Protein AF-A0A817L7H0-F1 (afdb_monomer_lite)

Sequence (609 aa):
MASSKLKKSSNTISEENQERLLGRYDNNDVLKHAQLAMDSFGDKKKKLRQRMYVQPIGQISNFEKLKHSKSYNNEIVEQYLEQAILYENEVSLREKRDEYAIIEDDFGPLLEKKLKGGAPLSFENLRKACQQLDKNSDVHYQKMLHVCKREKYQLQRYYLINMTDPRCIGIIGCGDMGFALAHRLTHSGFTVLMGSRDPKNRRHLNYEITSITDCIHRSFIIFIATHAEHYTNVLISPLEHNPTLFDRKIVIDISNQQDQKTRQDDFSNAERLQIAIPSAYIVKAFNTISSFVMQNTTAGEPRSVPVASDHSLARDKVMMLAREMNFESYNSGSLRAARHLETYTRTLFPGWIVPIIIAIIVLFGWLIYTLLTKFIYVKTTSWDQLFLHMTNKVLCASAITMLSLVYMPSNLACIFQLAYGNKEKRFPTWLDKWLLSRKQLGLLTFAISLFHVLSTLVLMSPGYYKSWFHPAKIIISANRNQTEVIVPHSVMTIKGELASLMGILTLLLMSLLAITSIPAIANLLNWREWRFIQSKLGTFTLLLAIGHAFAMAIPRWITIGFVQSLRTTGFHCVVFPVITILLKFVLCLPCFARPIRQIRHSEKPKHVV

Secondary structure (DSSP, 8-state):
----PPP-------HHHHHTTTTS--HHHHHHHHHHHHHTTT-TTTHHHHHHHHTTGGGSTTHHHHHT-S---SSHHHHHHHHHHHHHHHHHHHHHHHHHHHHHHHHHHHHHHHHTTT----HHHHHHHHHTTTTS-THHHHHHHHHHHHHHHHHHHHHHHHSS-TTEEEEE--SHHHHHHHHHHHHTT-EEEEEES-SSTT--TTSEEEEHHHHHHH-SEEEE-S-GGGHIIIIIHHHHH-TTTTTT-EEEE------STT-SS---HHHHHHHH-TTSEEEE-STTS-HHHHH-TTSSS--EEEEE-S-HHHHHHHHHHHHHTT-EEEEEESGGGHHHHHHHTT-SSTTTHHHHHHHHHHHHHHHHHHHIIIIIIS--S-GGGIIIIIHHHHHHHHHHHHHHHHHHHHHHHHHHHHHHSSSSSPPPHHHHHHHHTHHHHHHHHHHHHHHHHHHHHHT-STTT-GGGEEEEEEEEE-SS-EEEEEEEEEEEPHHHHHHHHHHHHHHHHHHHHHHTTSHHHHTTS-HHHHHIIIIIIHHHHHHHHHHHHHHHHHHHHHHH-HHHHTTSHHHHHHHHHHHHHHHHHHHHSHHHHHHHHHHHTTPPPS---

Structure (mmCIF, N/CA/C/O backbone):
data_AF-A0A817L7H0-F1
#
_entry.id   AF-A0A817L7H0-F1
#
loop_
_atom_site.group_PDB
_atom_site.id
_atom_site.type_symbol
_atom_site.label_atom_id
_atom_site.label_alt_id
_atom_site.label_comp_id
_atom_site.label_asym_id
_atom_site.label_entity_id
_atom_site.label_seq_id
_atom_site.pdbx_PDB_ins_code
_atom_site.Cartn_x
_atom_site.Cartn_y
_atom_site.Cartn_z
_atom_site.occupancy
_atom_site.B_iso_or_equiv
_atom_site.auth_seq_id
_atom_site.auth_comp_id
_atom_site.auth_asym_id
_atom_site.auth_atom_id
_atom_site.pdbx_PDB_model_num
ATOM 1 N N . MET A 1 1 ? -35.073 64.528 -18.226 1.00 35.00 1 MET A N 1
ATOM 2 C CA . MET A 1 1 ? -34.710 64.746 -16.809 1.00 35.00 1 MET A CA 1
ATOM 3 C C . MET A 1 1 ? -34.794 63.415 -16.074 1.00 35.00 1 MET A C 1
ATOM 5 O O . MET A 1 1 ? -35.588 62.572 -16.459 1.00 35.00 1 MET A O 1
ATOM 9 N N . ALA A 1 2 ? -33.861 63.200 -15.153 1.00 29.81 2 ALA A N 1
ATOM 10 C CA . ALA A 1 2 ? -33.370 61.921 -14.641 1.00 29.81 2 ALA A CA 1
ATOM 11 C C . ALA A 1 2 ? -34.385 61.035 -13.886 1.00 29.81 2 ALA A C 1
ATOM 13 O O . ALA A 1 2 ? -35.212 61.551 -13.148 1.00 29.81 2 ALA A O 1
ATOM 14 N N . SER A 1 3 ? -34.218 59.705 -13.957 1.00 27.66 3 SER A N 1
ATOM 15 C CA . SER A 1 3 ? -33.719 58.924 -12.806 1.00 27.66 3 SER A CA 1
ATOM 16 C C . SER A 1 3 ? -33.532 57.428 -13.133 1.00 27.66 3 SER A C 1
ATOM 18 O O . SER A 1 3 ? -34.463 56.714 -13.482 1.00 27.66 3 SER A O 1
ATOM 20 N N . SER A 1 4 ? -32.263 57.028 -13.015 1.00 29.73 4 SER A N 1
ATOM 21 C CA . SER A 1 4 ? -31.632 55.730 -12.720 1.00 29.73 4 SER A CA 1
ATOM 22 C C . SER A 1 4 ? -32.123 54.392 -13.318 1.00 29.73 4 SER A C 1
ATOM 24 O O . SER A 1 4 ? -33.008 53.704 -12.820 1.00 29.73 4 SER A O 1
ATOM 26 N N . LYS A 1 5 ? -31.337 53.922 -14.301 1.00 31.59 5 LYS A N 1
ATOM 27 C CA . LYS A 1 5 ? -31.082 52.502 -14.594 1.00 31.59 5 LYS A CA 1
ATOM 28 C C . LYS A 1 5 ? -30.204 51.906 -13.487 1.00 31.59 5 LYS A C 1
ATOM 30 O O . LYS A 1 5 ? -29.103 52.408 -13.268 1.00 31.59 5 LYS A O 1
ATOM 35 N N . LEU A 1 6 ? -30.615 50.787 -12.892 1.00 27.00 6 LEU A N 1
ATOM 36 C CA . LEU A 1 6 ? -29.715 49.895 -12.156 1.00 27.00 6 LEU A CA 1
ATOM 37 C C . LEU A 1 6 ? -29.405 48.659 -13.008 1.00 27.00 6 LEU A C 1
ATOM 39 O O . LEU A 1 6 ? -30.288 47.955 -13.495 1.00 27.00 6 LEU A O 1
ATOM 43 N N . LYS A 1 7 ? -28.103 48.479 -13.236 1.00 29.30 7 LYS A N 1
ATOM 44 C CA . LYS A 1 7 ? -27.455 47.395 -13.974 1.00 29.30 7 LYS A CA 1
ATOM 45 C C . LYS A 1 7 ? -27.765 46.037 -13.332 1.00 29.30 7 LYS A C 1
ATOM 47 O O . LYS A 1 7 ? -27.584 45.871 -12.132 1.00 29.30 7 LYS A O 1
ATOM 52 N N . LYS A 1 8 ? -28.105 45.043 -14.160 1.00 28.67 8 LYS A N 1
ATOM 53 C CA . LYS A 1 8 ? -27.901 43.620 -13.846 1.00 28.67 8 LYS A CA 1
ATOM 54 C C . LYS A 1 8 ? -26.401 43.393 -13.616 1.00 28.67 8 LYS A C 1
ATOM 56 O O . LYS A 1 8 ? -25.640 43.516 -14.574 1.00 28.67 8 LYS A O 1
ATOM 61 N N . SER A 1 9 ? -25.975 43.058 -12.397 1.00 27.83 9 SER A N 1
ATOM 62 C CA . SER A 1 9 ? -24.708 42.346 -12.200 1.00 27.83 9 SER A CA 1
ATOM 63 C C . SER A 1 9 ? -24.997 40.848 -12.230 1.00 27.83 9 SER A C 1
ATOM 65 O O . SER A 1 9 ? -25.811 40.325 -11.471 1.00 27.83 9 SER A O 1
ATOM 67 N N . SER A 1 10 ? -24.367 40.159 -13.173 1.00 29.09 10 SER A N 1
ATOM 68 C CA . SER A 1 10 ? -24.308 38.707 -13.238 1.00 29.09 10 SER A CA 1
ATOM 69 C C . SER A 1 10 ? -23.359 38.208 -12.150 1.00 29.09 10 SER A C 1
ATOM 71 O O . SER A 1 10 ? -22.146 38.218 -12.342 1.00 29.09 10 SER A O 1
ATOM 73 N N . ASN A 1 11 ? -23.898 37.761 -11.018 1.00 28.89 11 ASN A N 1
ATOM 74 C CA . ASN A 1 11 ? -23.155 36.895 -10.104 1.00 28.89 11 ASN A CA 1
ATOM 75 C C . ASN A 1 11 ? -23.361 35.445 -10.558 1.00 28.89 11 ASN A C 1
ATOM 77 O O . ASN A 1 11 ? -24.204 34.724 -10.031 1.00 28.89 11 ASN A O 1
ATOM 81 N N . THR A 1 12 ? -22.626 35.034 -11.592 1.00 33.25 12 THR A N 1
ATOM 82 C CA . THR A 1 12 ? -22.427 33.616 -11.902 1.00 33.25 12 THR A CA 1
ATOM 83 C C . THR A 1 12 ? -21.538 33.017 -10.820 1.00 33.25 12 THR A C 1
ATOM 85 O O . THR A 1 12 ? -20.366 33.367 -10.696 1.00 33.25 12 THR A O 1
ATOM 88 N N . ILE A 1 13 ? -22.144 32.151 -10.015 1.00 33.22 13 ILE A N 1
ATOM 89 C CA . ILE A 1 13 ? -21.500 31.282 -9.032 1.00 33.22 13 ILE A CA 1
ATOM 90 C C . ILE A 1 13 ? -20.471 30.403 -9.763 1.00 33.22 13 ILE A C 1
ATOM 92 O O . ILE A 1 13 ? -20.779 29.861 -10.824 1.00 33.22 13 ILE A O 1
ATOM 96 N N . SER A 1 14 ? -19.251 30.298 -9.226 1.00 34.34 14 SER A N 1
ATOM 97 C CA . SER A 1 14 ? -18.182 29.471 -9.801 1.00 34.34 14 SER A CA 1
ATOM 98 C C . SER A 1 14 ? -18.577 27.989 -9.832 1.00 34.34 14 SER A C 1
ATOM 100 O O . SER A 1 14 ? -19.289 27.512 -8.947 1.00 34.34 14 SER A O 1
ATOM 102 N N . GLU A 1 15 ? -18.089 27.251 -10.834 1.00 33.47 15 GLU A N 1
ATOM 103 C CA . GLU A 1 15 ? -18.343 25.807 -11.021 1.00 33.47 15 GLU A CA 1
ATOM 104 C C . GLU A 1 15 ? -18.007 24.970 -9.768 1.00 33.47 15 GLU A C 1
ATOM 106 O O . GLU A 1 15 ? -18.643 23.954 -9.499 1.00 33.47 15 GLU A O 1
ATOM 111 N N . GLU A 1 16 ? -17.099 25.458 -8.922 1.00 32.81 16 GLU A N 1
ATOM 112 C CA . GLU A 1 16 ? -16.707 24.846 -7.646 1.00 32.81 16 GLU A CA 1
ATOM 113 C C . GLU A 1 16 ? -17.851 24.803 -6.607 1.00 32.81 16 GLU A C 1
ATOM 115 O O . GLU A 1 16 ? -17.924 23.899 -5.773 1.00 32.81 16 GLU A O 1
ATOM 120 N N . ASN A 1 17 ? -18.808 25.734 -6.690 1.00 35.16 17 ASN A N 1
ATOM 121 C CA . ASN A 1 17 ? -20.007 25.751 -5.847 1.00 35.16 17 ASN A CA 1
ATOM 122 C C . ASN A 1 17 ? -21.183 24.966 -6.462 1.00 35.16 17 ASN A C 1
ATOM 124 O O . ASN A 1 17 ? -22.137 24.657 -5.748 1.00 35.16 17 ASN A O 1
ATOM 128 N N . GLN A 1 18 ? -21.120 24.593 -7.748 1.00 35.59 18 GLN A N 1
ATOM 129 C CA . GLN A 1 18 ? -22.105 23.698 -8.371 1.00 35.59 18 GLN A CA 1
ATOM 130 C C . GLN A 1 18 ? -21.858 22.222 -8.019 1.00 35.59 18 GLN A C 1
ATOM 132 O O . GLN A 1 18 ? -22.819 21.479 -7.818 1.00 35.59 18 GLN A O 1
ATOM 137 N N . GLU A 1 19 ? -20.604 21.789 -7.857 1.00 33.06 19 GLU A N 1
ATOM 138 C CA . GLU A 1 19 ? -20.298 20.392 -7.499 1.00 33.06 19 GLU A CA 1
ATOM 139 C C . GLU A 1 19 ? -20.643 20.031 -6.045 1.00 33.06 19 GLU A C 1
ATOM 141 O O . GLU A 1 19 ? -20.981 18.881 -5.758 1.00 33.06 19 GLU A O 1
ATOM 146 N N . ARG A 1 20 ? -20.669 21.005 -5.123 1.00 31.70 20 ARG A N 1
ATOM 147 C CA . ARG A 1 20 ? -21.089 20.781 -3.724 1.00 31.70 20 ARG A CA 1
ATOM 148 C C . ARG A 1 20 ? -22.580 20.459 -3.555 1.00 31.70 20 ARG A C 1
ATOM 150 O O . ARG A 1 20 ? -22.976 19.997 -2.487 1.00 31.70 20 ARG A O 1
ATOM 157 N N . LEU A 1 21 ? -23.400 20.667 -4.588 1.00 33.38 21 LEU A N 1
ATOM 158 C CA . LEU A 1 21 ? -24.862 20.543 -4.526 1.00 33.38 21 LEU A CA 1
ATOM 159 C C . LEU A 1 21 ? -25.428 19.270 -5.186 1.00 33.38 21 LEU A C 1
ATOM 161 O O . LEU A 1 21 ? -26.625 19.017 -5.085 1.00 33.38 21 LEU A O 1
ATOM 165 N N . LEU A 1 22 ? -24.600 18.410 -5.788 1.00 31.56 22 LEU A N 1
ATOM 166 C CA . LEU A 1 22 ? -25.058 17.246 -6.572 1.00 31.56 22 LEU A CA 1
ATOM 167 C C . LEU A 1 22 ? -25.251 15.937 -5.771 1.00 31.56 22 LEU A C 1
ATOM 169 O O . LEU A 1 22 ? -25.185 14.840 -6.322 1.00 31.56 22 LEU A O 1
ATOM 173 N N . GLY A 1 23 ? -25.521 16.035 -4.465 1.00 33.62 23 GLY A N 1
ATOM 174 C CA . GLY A 1 23 ? -25.810 14.889 -3.586 1.00 33.62 23 GLY A CA 1
ATOM 175 C C . GLY A 1 23 ? -27.255 14.797 -3.078 1.00 33.62 23 GLY A C 1
ATOM 176 O O . GLY A 1 23 ? -27.539 13.973 -2.209 1.00 33.62 23 GLY A O 1
ATOM 177 N N . ARG A 1 24 ? -28.167 15.648 -3.561 1.00 35.72 24 ARG A N 1
ATOM 178 C CA . ARG A 1 24 ? -29.585 15.667 -3.167 1.00 35.72 24 ARG A CA 1
ATOM 179 C C . ARG A 1 24 ? -30.455 15.541 -4.420 1.00 35.72 24 ARG A C 1
ATOM 181 O O . ARG A 1 24 ? -30.105 16.101 -5.449 1.00 35.72 24 ARG A O 1
ATOM 188 N N . TYR A 1 25 ? -31.515 14.737 -4.306 1.00 35.91 25 TYR A N 1
ATOM 189 C CA . TYR A 1 25 ? -32.507 14.364 -5.326 1.00 35.91 25 TYR A CA 1
ATOM 190 C C . TYR A 1 25 ? -32.597 15.312 -6.540 1.00 35.91 25 TYR A C 1
ATOM 192 O O . TYR A 1 25 ? -32.830 16.506 -6.376 1.00 35.91 25 TYR A O 1
ATOM 200 N N . ASP A 1 26 ? -32.438 14.758 -7.748 1.00 36.03 26 ASP A N 1
ATOM 201 C CA . ASP A 1 26 ? -32.487 15.489 -9.020 1.00 36.03 26 ASP A CA 1
ATOM 202 C C . ASP A 1 26 ? -33.826 16.243 -9.152 1.00 36.03 26 ASP A C 1
ATOM 204 O O . ASP A 1 26 ? -34.903 15.646 -9.089 1.00 36.03 26 ASP A O 1
ATOM 208 N N . ASN A 1 27 ? -33.774 17.567 -9.330 1.00 40.53 27 ASN A N 1
ATOM 209 C CA . ASN A 1 27 ? -34.959 18.421 -9.487 1.00 40.53 27 ASN A CA 1
ATOM 210 C C . ASN A 1 27 ? -35.858 17.968 -10.654 1.00 40.53 27 ASN A C 1
ATOM 212 O O . ASN A 1 27 ? -37.062 18.236 -10.640 1.00 40.53 27 ASN A O 1
ATOM 216 N N . ASN A 1 28 ? -35.311 17.239 -11.634 1.00 39.03 28 ASN A N 1
ATOM 217 C CA . ASN A 1 28 ? -36.098 16.648 -12.714 1.00 39.03 28 ASN A CA 1
ATOM 218 C C . ASN A 1 28 ? -37.046 15.540 -12.235 1.00 39.03 28 ASN A C 1
ATOM 220 O O . ASN A 1 28 ? -38.130 15.402 -12.800 1.00 39.03 28 ASN A O 1
ATOM 224 N N . ASP A 1 29 ? -36.702 14.793 -11.182 1.00 40.31 29 ASP A N 1
ATOM 225 C CA . ASP A 1 29 ? -37.596 13.782 -10.607 1.00 40.31 29 ASP A CA 1
ATOM 226 C C . ASP A 1 29 ? -38.763 14.445 -9.872 1.00 40.31 29 ASP A C 1
ATOM 228 O O . ASP A 1 29 ? -39.910 14.023 -10.019 1.00 40.31 29 ASP A O 1
ATOM 232 N N . VAL A 1 30 ? -38.509 15.547 -9.161 1.00 41.72 30 VAL A N 1
ATOM 233 C CA . VAL A 1 30 ? -39.557 16.336 -8.492 1.00 41.72 30 VAL A CA 1
ATOM 234 C C . VAL A 1 30 ? -40.517 16.943 -9.517 1.00 41.72 30 VAL A C 1
ATOM 236 O O . VAL A 1 30 ? -41.735 16.846 -9.351 1.00 41.72 30 VAL A O 1
ATOM 239 N N . LEU A 1 31 ? -39.993 17.494 -10.618 1.00 40.19 31 LEU A N 1
ATOM 240 C CA . LEU A 1 31 ? -40.815 18.055 -11.691 1.00 40.19 31 LEU A CA 1
ATOM 241 C C . LEU A 1 31 ? -41.620 16.970 -12.420 1.00 40.19 31 LEU A C 1
ATOM 243 O O . LEU A 1 31 ? -42.812 17.139 -12.664 1.00 40.19 31 LEU A O 1
ATOM 247 N N . LYS A 1 32 ? -41.007 15.813 -12.696 1.00 42.56 32 LYS A N 1
ATOM 248 C CA . LYS A 1 32 ? -41.672 14.653 -13.306 1.00 42.56 32 LYS A CA 1
ATOM 249 C C . LYS A 1 32 ? -42.774 14.096 -12.405 1.00 42.56 32 LYS A C 1
ATOM 251 O O . LYS A 1 32 ? -43.835 13.717 -12.898 1.00 42.56 32 LYS A O 1
ATOM 256 N N . HIS A 1 33 ? -42.564 14.090 -11.089 1.00 43.75 33 HIS A N 1
ATOM 257 C CA . HIS A 1 33 ? -43.578 13.710 -10.107 1.00 43.75 33 HIS A CA 1
ATOM 258 C C . HIS A 1 33 ? -44.708 14.741 -9.989 1.00 43.75 33 HIS A C 1
ATOM 260 O O . HIS A 1 33 ? -45.861 14.342 -9.814 1.00 43.75 33 HIS A O 1
ATOM 266 N N . ALA A 1 34 ? -44.415 16.032 -10.157 1.00 41.31 34 ALA A N 1
ATOM 267 C CA . ALA A 1 34 ? -45.422 17.089 -10.224 1.00 41.31 34 ALA A CA 1
ATOM 268 C C . ALA A 1 34 ? -46.260 17.014 -11.517 1.00 41.31 34 ALA A C 1
ATOM 270 O O . ALA A 1 34 ? -47.485 17.117 -11.454 1.00 41.31 34 ALA A O 1
ATOM 271 N N . GLN A 1 35 ? -45.636 16.736 -12.668 1.00 43.75 35 GLN A N 1
ATOM 272 C CA . GLN A 1 35 ? -46.337 16.524 -13.942 1.00 43.75 35 GLN A CA 1
ATOM 273 C C . GLN A 1 35 ? -47.240 15.279 -13.884 1.00 43.75 35 GLN A C 1
ATOM 275 O O . GLN A 1 35 ? -48.418 15.350 -14.218 1.00 43.75 35 GLN A O 1
ATOM 280 N N . LEU A 1 36 ? -46.730 14.160 -13.347 1.00 44.47 36 LEU A N 1
ATOM 281 C CA . LEU A 1 36 ? -47.507 12.931 -13.122 1.00 44.47 36 LEU A CA 1
ATOM 282 C C . LEU A 1 36 ? -48.700 13.146 -12.172 1.00 44.47 36 LEU A C 1
ATOM 284 O O . LEU A 1 36 ? -49.723 12.466 -12.302 1.00 44.47 36 LEU A O 1
ATOM 288 N N . ALA A 1 37 ? -48.574 14.074 -11.217 1.00 41.06 37 ALA A N 1
ATOM 289 C CA . ALA A 1 37 ? -49.658 14.475 -10.324 1.00 41.06 37 ALA A CA 1
ATOM 290 C C . ALA A 1 37 ? -50.720 15.331 -11.039 1.00 41.06 37 ALA A C 1
ATOM 292 O O . ALA A 1 37 ? -51.906 15.179 -10.742 1.00 41.06 37 ALA A O 1
ATOM 293 N N . MET A 1 38 ? -50.321 16.176 -11.999 1.00 40.97 38 MET A N 1
ATOM 294 C CA . MET A 1 38 ? -51.250 16.938 -12.845 1.00 40.97 38 MET A CA 1
ATOM 295 C C . MET A 1 38 ? -51.993 16.051 -13.852 1.00 40.97 38 MET A C 1
ATOM 297 O O . MET A 1 38 ? -53.210 16.167 -13.958 1.00 40.97 38 MET A O 1
ATOM 301 N N . ASP A 1 39 ? -51.317 15.118 -14.527 1.00 45.41 39 ASP A N 1
ATOM 302 C CA . ASP A 1 39 ? -51.941 14.265 -15.558 1.00 45.41 39 ASP A CA 1
ATOM 303 C C . ASP A 1 39 ? -52.948 13.252 -14.981 1.00 45.41 39 ASP A C 1
ATOM 305 O O . ASP A 1 39 ? -53.806 12.722 -15.684 1.00 45.41 39 ASP A O 1
ATOM 309 N N . SER A 1 40 ? -52.874 12.987 -13.675 1.00 42.69 40 SER A N 1
ATOM 310 C CA . SER A 1 40 ? -53.725 12.011 -12.979 1.00 42.69 40 SER A CA 1
ATOM 311 C C . SER A 1 40 ? -54.937 12.641 -12.275 1.00 42.69 40 SER A C 1
ATOM 313 O O . SER A 1 40 ? -55.571 11.991 -11.432 1.00 42.69 40 SER A O 1
ATOM 315 N N . PHE A 1 41 ? -55.268 13.903 -12.574 1.00 36.22 41 PHE A N 1
ATOM 316 C CA . PHE A 1 41 ? -56.339 14.651 -11.910 1.00 36.22 41 PHE A CA 1
ATOM 317 C C . PHE A 1 41 ? -57.732 14.121 -12.296 1.00 36.22 41 PHE A C 1
ATOM 319 O O . PHE A 1 41 ? -58.409 14.626 -13.182 1.00 36.22 41 PHE A O 1
ATOM 326 N N . GLY A 1 42 ? -58.174 13.072 -11.601 1.00 40.47 42 GLY A N 1
ATOM 327 C CA . GLY A 1 42 ? -59.509 12.491 -11.777 1.00 40.47 42 GLY A CA 1
ATOM 328 C C . GLY A 1 42 ? -59.672 11.103 -11.161 1.00 40.47 42 GLY A C 1
ATOM 329 O O . GLY A 1 42 ? -60.769 10.747 -10.734 1.00 40.47 42 GLY A O 1
ATOM 330 N N . ASP A 1 43 ? -58.583 10.345 -11.016 1.00 44.34 43 ASP A N 1
ATOM 331 C CA . ASP A 1 43 ? -58.644 8.985 -10.477 1.00 44.34 43 ASP A CA 1
ATOM 332 C C . ASP A 1 43 ? -58.601 8.974 -8.934 1.00 44.34 43 ASP A C 1
ATOM 334 O O . ASP A 1 43 ? -57.577 9.234 -8.287 1.00 44.34 43 ASP A O 1
ATOM 338 N N . LYS A 1 44 ? -59.747 8.666 -8.313 1.00 39.03 44 LYS A N 1
ATOM 339 C CA . LYS A 1 44 ? -59.936 8.668 -6.851 1.00 39.03 44 LYS A CA 1
ATOM 340 C C . LYS A 1 44 ? -59.028 7.675 -6.111 1.00 39.03 44 LYS A C 1
ATOM 342 O O . LYS A 1 44 ? -58.722 7.932 -4.947 1.00 39.03 44 LYS A O 1
ATOM 347 N N . LYS A 1 45 ? -58.550 6.589 -6.737 1.00 37.66 45 LYS A N 1
ATOM 348 C CA . LYS A 1 45 ? -57.693 5.598 -6.049 1.00 37.66 45 LYS A CA 1
ATOM 349 C C . LYS A 1 45 ? -56.240 6.061 -5.890 1.00 37.66 45 LYS A C 1
ATOM 351 O O . LYS A 1 45 ? -55.600 5.700 -4.903 1.00 37.66 45 LYS A O 1
ATOM 356 N N . LYS A 1 46 ? -55.724 6.912 -6.785 1.00 41.50 46 LYS A N 1
ATOM 357 C CA . LYS A 1 46 ? -54.360 7.470 -6.667 1.00 41.50 46 LYS A CA 1
ATOM 358 C C . LYS A 1 46 ? -54.274 8.705 -5.757 1.00 41.50 46 LYS A C 1
ATOM 360 O O . LYS A 1 46 ? -53.223 8.927 -5.158 1.00 41.50 46 LYS A O 1
ATOM 365 N N . LYS A 1 47 ? -55.389 9.418 -5.525 1.00 37.28 47 LYS A N 1
ATOM 366 C CA . LYS A 1 47 ? -55.502 10.520 -4.538 1.00 37.28 47 LYS A CA 1
ATOM 367 C C . LYS A 1 47 ? -55.129 10.116 -3.104 1.00 37.28 47 LYS A C 1
ATOM 369 O O . LYS A 1 47 ? -54.628 10.948 -2.350 1.00 37.28 47 LYS A O 1
ATOM 374 N N . LEU A 1 48 ? -55.347 8.855 -2.720 1.00 32.59 48 LEU A N 1
ATOM 375 C CA . LEU A 1 48 ? -55.052 8.385 -1.361 1.00 32.59 48 LEU A CA 1
ATOM 376 C C . LEU A 1 48 ? -53.544 8.233 -1.099 1.00 32.59 48 LEU A C 1
ATOM 378 O O . LEU A 1 48 ? -53.089 8.524 0.002 1.00 32.59 48 LEU A O 1
ATOM 382 N N . ARG A 1 49 ? -52.757 7.832 -2.110 1.00 32.75 49 ARG A N 1
ATOM 383 C CA . ARG A 1 49 ? -51.297 7.679 -1.964 1.00 32.75 49 ARG A CA 1
ATOM 384 C C . ARG A 1 49 ? -50.563 9.017 -1.865 1.00 32.75 49 ARG A C 1
ATOM 386 O O . ARG A 1 49 ? -49.536 9.077 -1.204 1.00 32.75 49 ARG A O 1
ATOM 393 N N . GLN A 1 50 ? -51.089 10.081 -2.474 1.00 37.56 50 GLN A N 1
ATOM 394 C CA . GLN A 1 50 ? -50.473 11.414 -2.418 1.00 37.56 50 GLN A CA 1
ATOM 395 C C . GLN A 1 50 ? -50.909 12.254 -1.205 1.00 37.56 50 GLN A C 1
ATOM 397 O O . GLN A 1 50 ? -50.157 13.130 -0.786 1.00 37.56 50 GLN A O 1
ATOM 402 N N . ARG A 1 51 ? -52.059 11.965 -0.570 1.00 32.81 51 ARG A N 1
ATOM 403 C CA . ARG A 1 51 ? -52.465 12.643 0.681 1.00 32.81 51 ARG A CA 1
ATOM 404 C C . ARG A 1 51 ? -51.476 12.443 1.833 1.00 32.81 51 ARG A C 1
ATOM 406 O O . ARG A 1 51 ? -51.363 13.336 2.660 1.00 32.81 51 ARG A O 1
ATOM 413 N N . MET A 1 52 ? -50.715 11.348 1.840 1.00 29.70 52 MET A N 1
ATOM 414 C CA . MET A 1 52 ? -49.674 11.111 2.848 1.00 29.70 52 MET A CA 1
ATOM 415 C C . MET A 1 52 ? -48.452 12.039 2.730 1.00 29.70 52 MET A C 1
ATOM 417 O O . MET A 1 52 ? -47.688 12.115 3.681 1.00 29.70 52 MET A O 1
ATOM 421 N N . TYR A 1 53 ? -48.269 12.762 1.617 1.00 33.75 53 TYR A N 1
ATOM 422 C CA . TYR A 1 53 ? -47.078 13.600 1.405 1.00 33.75 53 TYR A CA 1
ATOM 423 C C . TYR A 1 53 ? -47.333 15.113 1.451 1.00 33.75 53 TYR A C 1
ATOM 425 O O . TYR A 1 53 ? -46.388 15.877 1.601 1.00 33.75 53 TYR A O 1
ATOM 433 N N . VAL A 1 54 ? -48.585 15.570 1.329 1.00 33.72 54 VAL A N 1
ATOM 434 C CA . VAL A 1 54 ? -48.907 17.011 1.192 1.00 33.72 54 VAL A CA 1
ATOM 435 C C . VAL A 1 54 ? -49.630 17.582 2.420 1.00 33.72 54 VAL A C 1
ATOM 437 O O . VAL A 1 54 ? -49.770 18.794 2.556 1.00 33.72 54 VAL A O 1
ATOM 440 N N . GLN A 1 55 ? -50.065 16.736 3.357 1.00 33.28 55 GLN A N 1
ATOM 441 C CA . GLN A 1 55 ? -50.798 17.190 4.540 1.00 33.28 55 GLN A CA 1
ATOM 442 C C . GLN A 1 55 ? -50.007 18.101 5.512 1.00 33.28 55 GLN A C 1
ATOM 444 O O . GLN A 1 55 ? -50.650 18.973 6.094 1.00 33.28 55 GLN A O 1
ATOM 449 N N . PRO A 1 56 ? -48.665 18.017 5.656 1.00 36.00 56 PRO A N 1
ATOM 450 C CA . PRO A 1 56 ? -47.949 18.882 6.604 1.00 36.00 56 PRO A CA 1
ATOM 451 C C . PRO A 1 56 ? -47.799 20.341 6.143 1.00 36.00 56 PRO A C 1
ATOM 453 O O . PRO A 1 56 ? -47.585 21.233 6.953 1.00 36.00 56 PRO A O 1
ATOM 456 N N . ILE A 1 57 ? -47.918 20.617 4.840 1.00 35.91 57 ILE A N 1
ATOM 457 C CA . ILE A 1 57 ? -47.566 21.931 4.273 1.00 35.91 57 ILE A CA 1
ATOM 458 C C . ILE A 1 57 ? -48.731 22.938 4.395 1.00 35.91 57 ILE A C 1
ATOM 460 O O . ILE A 1 57 ? -48.524 24.148 4.462 1.00 35.91 57 ILE A O 1
ATOM 464 N N . GLY A 1 58 ? -49.974 22.452 4.462 1.00 37.03 58 GLY A N 1
ATOM 465 C CA . GLY A 1 58 ? -51.183 23.285 4.419 1.00 37.03 58 GLY A CA 1
ATOM 466 C C . GLY A 1 58 ? -51.587 23.970 5.731 1.00 37.03 58 GLY A C 1
ATOM 467 O O . GLY A 1 58 ? -52.609 24.649 5.739 1.00 37.03 58 GLY A O 1
ATOM 468 N N . GLN A 1 59 ? -50.843 23.796 6.828 1.00 40.03 59 GLN A N 1
ATOM 469 C CA . GLN A 1 59 ? -51.206 24.332 8.153 1.00 40.03 59 GLN A CA 1
ATOM 470 C C . GLN A 1 59 ? -50.244 25.407 8.686 1.00 40.03 59 GLN A C 1
ATOM 472 O O . GLN A 1 59 ? -50.224 25.686 9.881 1.00 40.03 59 GLN A O 1
ATOM 477 N N . ILE A 1 60 ? -49.470 26.056 7.811 1.00 38.41 60 ILE A N 1
ATOM 478 C CA . ILE A 1 60 ? -48.575 27.158 8.193 1.00 38.41 60 ILE A CA 1
ATOM 479 C C . ILE A 1 60 ? -49.196 28.494 7.761 1.00 38.41 60 ILE A C 1
ATOM 481 O O . ILE A 1 60 ? -49.596 28.671 6.609 1.00 38.41 60 ILE A O 1
ATOM 485 N N . SER A 1 61 ? -49.257 29.453 8.689 1.00 39.84 61 SER A N 1
ATOM 486 C CA . SER A 1 61 ? -50.048 30.700 8.650 1.00 39.84 61 SER A CA 1
ATOM 487 C C . SER A 1 61 ? -49.776 31.677 7.490 1.00 39.84 61 SER A C 1
ATOM 489 O O . SER A 1 61 ? -50.474 32.678 7.360 1.00 39.84 61 SER A O 1
ATOM 491 N N . ASN A 1 62 ? -48.812 31.400 6.610 1.00 41.06 62 ASN A N 1
ATOM 492 C CA . ASN A 1 62 ? -48.459 32.245 5.461 1.00 41.06 62 ASN A CA 1
ATOM 493 C C . ASN A 1 62 ? -48.395 31.479 4.121 1.00 41.06 62 ASN A C 1
ATOM 495 O O . ASN A 1 62 ? -47.930 32.038 3.126 1.00 41.06 62 ASN A O 1
ATOM 499 N N . PHE A 1 63 ? -48.886 30.234 4.053 1.00 41.19 63 PHE A N 1
ATOM 500 C CA . PHE A 1 63 ? -48.916 29.420 2.823 1.00 41.19 63 PHE A CA 1
ATOM 501 C C . PHE A 1 63 ? -49.626 30.123 1.643 1.00 41.19 63 PHE A C 1
ATOM 503 O O . PHE A 1 63 ? -49.193 30.033 0.493 1.00 41.19 63 PHE A O 1
ATOM 510 N N . GLU A 1 64 ? -50.658 30.919 1.937 1.00 45.66 64 GLU A N 1
ATOM 511 C CA . GLU A 1 64 ? -51.379 31.758 0.966 1.00 45.66 64 GLU A CA 1
ATOM 512 C C . GLU A 1 64 ? -50.467 32.771 0.243 1.00 45.66 64 GLU A C 1
ATOM 514 O O . GLU A 1 64 ? -50.620 32.994 -0.957 1.00 45.66 64 GLU A O 1
ATOM 519 N N . LYS A 1 65 ? -49.448 33.333 0.913 1.00 42.06 65 LYS A N 1
ATOM 520 C CA . LYS A 1 65 ? -48.513 34.290 0.286 1.00 42.06 65 LYS A CA 1
ATOM 521 C C . LYS A 1 65 ? -47.558 33.619 -0.708 1.00 42.06 65 LYS A C 1
ATOM 523 O O . LYS A 1 65 ? -47.161 34.238 -1.692 1.00 42.06 65 LYS A O 1
ATOM 528 N N . LEU A 1 66 ? -47.224 32.348 -0.483 1.00 40.97 66 LEU A N 1
ATOM 529 C CA . LEU A 1 66 ? -46.323 31.558 -1.330 1.00 40.97 66 LEU A CA 1
ATOM 530 C C . LEU A 1 66 ? -47.009 31.120 -2.635 1.00 40.97 66 LEU A C 1
ATOM 532 O O . LEU A 1 66 ? -46.396 31.111 -3.701 1.00 40.97 66 LEU A O 1
ATOM 536 N N . LYS A 1 67 ? -48.321 30.866 -2.566 1.00 43.03 67 LYS A N 1
ATOM 537 C CA . LYS A 1 67 ? -49.184 30.521 -3.706 1.00 43.03 67 LYS A CA 1
ATOM 538 C C . LYS A 1 67 ? -49.256 31.622 -4.777 1.00 43.03 67 LYS A C 1
ATOM 540 O O . LYS A 1 67 ? -49.516 31.321 -5.940 1.00 43.03 67 LYS A O 1
ATOM 545 N N . HIS A 1 68 ? -49.008 32.880 -4.401 1.00 42.38 68 HIS A N 1
ATOM 546 C CA . HIS A 1 68 ? -49.112 34.048 -5.285 1.00 42.38 68 HIS A CA 1
ATOM 547 C C . HIS A 1 68 ? -47.765 34.680 -5.683 1.00 42.38 68 HIS A C 1
ATOM 549 O O . HIS A 1 68 ? -47.744 35.595 -6.509 1.00 42.38 68 HIS A O 1
ATOM 555 N N . SER 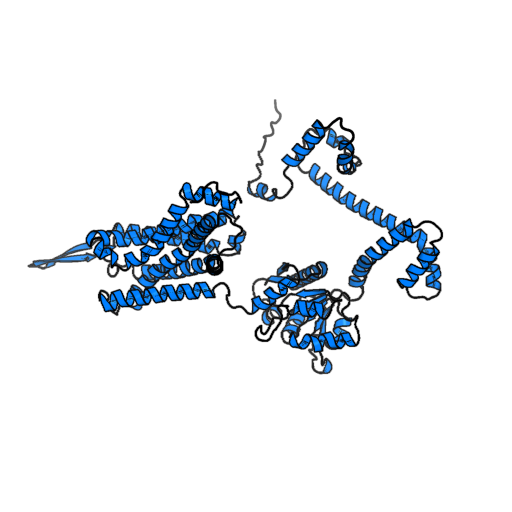A 1 69 ? -46.636 34.191 -5.159 1.00 39.81 69 SER A N 1
ATOM 556 C CA . SER A 1 69 ? -45.310 34.689 -5.538 1.00 39.81 69 SER A CA 1
ATOM 557 C C . SER A 1 69 ? -44.895 34.158 -6.914 1.00 39.81 69 SER A C 1
ATOM 559 O O . SER A 1 69 ? -44.785 32.952 -7.123 1.00 39.81 69 SER A O 1
ATOM 561 N N . LYS A 1 70 ? -44.619 35.059 -7.865 1.00 40.31 70 LYS A N 1
ATOM 562 C CA . LYS A 1 70 ? -44.085 34.711 -9.198 1.00 40.31 70 LYS A CA 1
ATOM 563 C C . LYS A 1 70 ? -42.552 34.590 -9.240 1.00 40.31 70 LYS A C 1
ATOM 565 O O . LYS A 1 70 ? -41.995 34.425 -10.320 1.00 40.31 70 LYS A O 1
ATOM 570 N N . SER A 1 71 ? -41.864 34.665 -8.098 1.00 39.62 71 SER A N 1
ATOM 571 C CA . SER A 1 71 ? -40.400 34.584 -8.015 1.00 39.62 71 SER A CA 1
ATOM 572 C C . SER A 1 71 ? -39.983 33.553 -6.969 1.00 39.62 71 SER A C 1
ATOM 574 O O . SER A 1 71 ? -39.902 33.857 -5.781 1.00 39.62 71 SER A O 1
ATOM 576 N N . TYR A 1 72 ? -39.714 32.328 -7.421 1.00 40.72 72 TYR A N 1
ATOM 577 C CA . TYR A 1 72 ? -39.125 31.251 -6.621 1.00 40.72 72 TYR A CA 1
ATOM 578 C C . TYR A 1 72 ? -37.601 31.291 -6.754 1.00 40.72 72 TYR A C 1
ATOM 580 O O . TYR A 1 72 ? -37.020 30.464 -7.451 1.00 40.72 72 TYR A O 1
ATOM 588 N N . ASN A 1 73 ? -36.945 32.282 -6.149 1.00 41.41 73 ASN A N 1
ATOM 589 C CA . ASN A 1 73 ? -35.485 32.293 -6.105 1.00 41.41 73 ASN A CA 1
ATOM 590 C C . ASN A 1 73 ? -34.950 32.842 -4.778 1.00 41.41 73 ASN A C 1
ATOM 592 O O . ASN A 1 73 ? -35.261 33.971 -4.410 1.00 41.41 73 ASN A O 1
ATOM 596 N N . ASN A 1 74 ? -34.104 32.010 -4.163 1.00 48.00 74 ASN A N 1
ATOM 597 C CA . ASN A 1 74 ? -33.138 32.225 -3.083 1.00 48.00 74 ASN A CA 1
ATOM 598 C C . ASN A 1 74 ? -33.610 32.663 -1.679 1.00 48.00 74 ASN A C 1
ATOM 600 O O . ASN A 1 74 ? -34.437 33.550 -1.494 1.00 48.00 74 ASN A O 1
ATOM 604 N N . GLU A 1 75 ? -33.003 31.996 -0.689 1.00 37.31 75 GLU A N 1
ATOM 605 C CA . GLU A 1 75 ? -33.020 32.204 0.771 1.00 37.31 75 GLU A CA 1
ATOM 606 C C . GLU A 1 75 ? -34.354 32.057 1.512 1.00 37.31 75 GLU A C 1
ATOM 608 O O . GLU A 1 75 ? -34.417 31.316 2.490 1.00 37.31 75 GLU A O 1
ATOM 613 N N . ILE A 1 76 ? -35.442 32.687 1.066 1.00 37.62 76 ILE A N 1
ATOM 614 C CA . ILE A 1 76 ? -36.683 32.733 1.867 1.00 37.62 76 ILE A CA 1
ATOM 615 C C . ILE A 1 76 ? -37.374 31.362 1.925 1.00 37.62 76 ILE A C 1
ATOM 617 O O . ILE A 1 76 ? -37.935 30.992 2.953 1.00 37.62 76 ILE A O 1
ATOM 621 N N . VAL A 1 77 ? -37.313 30.586 0.838 1.00 38.34 77 VAL A N 1
ATOM 622 C CA . VAL A 1 77 ? -37.892 29.230 0.774 1.00 38.34 77 VAL A CA 1
ATOM 623 C C . VAL A 1 77 ? -37.059 28.225 1.581 1.00 38.34 77 VAL A C 1
ATOM 625 O O . VAL A 1 77 ? -37.628 27.330 2.201 1.00 38.34 77 VAL A O 1
ATOM 628 N N . GLU A 1 78 ? -35.734 28.393 1.629 1.00 39.22 78 GLU A N 1
ATOM 629 C CA . GLU A 1 78 ? -34.836 27.553 2.438 1.00 39.22 78 GLU A CA 1
ATOM 630 C C . GLU A 1 78 ? -34.999 27.826 3.936 1.00 39.22 78 GLU A C 1
ATOM 632 O O . GLU A 1 78 ? -35.174 26.879 4.701 1.00 39.22 78 GLU A O 1
ATOM 637 N N . GLN A 1 79 ? -35.072 29.098 4.348 1.00 37.41 79 GLN A N 1
ATOM 638 C CA . GLN A 1 79 ? -35.387 29.455 5.738 1.00 37.41 79 GLN A CA 1
ATOM 639 C C . GLN A 1 79 ? -36.777 28.957 6.163 1.00 37.41 79 GLN A C 1
ATOM 641 O O . GLN A 1 79 ? -36.961 28.532 7.304 1.00 37.41 79 GLN A O 1
ATOM 646 N N . TYR A 1 80 ? -37.753 28.949 5.245 1.00 39.56 80 TYR A N 1
ATOM 647 C CA . TYR A 1 80 ? -39.086 28.394 5.502 1.00 39.56 80 TYR A CA 1
ATOM 648 C C . TYR A 1 80 ? -39.071 26.876 5.716 1.00 39.56 80 TYR A C 1
ATOM 650 O O . TYR A 1 80 ? -39.787 26.371 6.580 1.00 39.56 80 TYR A O 1
ATOM 658 N N . LEU A 1 81 ? -38.265 26.145 4.940 1.00 36.66 81 LEU A N 1
ATOM 659 C CA . LEU A 1 81 ? -38.090 24.698 5.080 1.00 36.66 81 LEU A CA 1
ATOM 660 C C . LEU A 1 81 ? -37.355 24.342 6.376 1.00 36.66 81 LEU A C 1
ATOM 662 O O . LEU A 1 81 ? -37.780 23.424 7.073 1.00 36.66 81 LEU A O 1
ATOM 666 N N . GLU A 1 82 ? -36.313 25.090 6.746 1.00 39.12 82 GLU A N 1
ATOM 667 C CA . GLU A 1 82 ? -35.621 24.897 8.026 1.00 39.12 82 GLU A CA 1
ATOM 668 C C . GLU A 1 82 ? -36.536 25.170 9.227 1.00 39.12 82 GLU A C 1
ATOM 670 O O . GLU A 1 82 ? -36.560 24.371 10.165 1.00 39.12 82 GLU A O 1
ATOM 675 N N . GLN A 1 83 ? -37.350 26.233 9.190 1.00 35.69 83 GLN A N 1
ATOM 676 C CA . GLN A 1 83 ? -38.318 26.513 10.257 1.00 35.69 83 GLN A CA 1
ATOM 677 C C . GLN A 1 83 ? -39.433 25.465 10.337 1.00 35.69 83 GLN A C 1
ATOM 679 O O . GLN A 1 83 ? -39.803 25.073 11.441 1.00 35.69 83 GLN A O 1
ATOM 684 N N . ALA A 1 84 ? -39.941 24.966 9.205 1.00 35.47 84 ALA A N 1
ATOM 685 C CA . ALA A 1 84 ? -40.948 23.904 9.199 1.00 35.47 84 ALA A CA 1
ATOM 686 C C . ALA A 1 84 ? -40.405 22.590 9.796 1.00 35.47 84 ALA A C 1
ATOM 688 O O . ALA A 1 84 ? -41.093 21.946 10.584 1.00 35.47 84 ALA A O 1
ATOM 689 N N . ILE A 1 85 ? -39.148 22.237 9.499 1.00 36.56 85 ILE A N 1
ATOM 690 C CA . ILE A 1 85 ? -38.466 21.049 10.047 1.00 36.56 85 ILE A CA 1
ATOM 691 C C . ILE A 1 85 ? -38.172 21.204 11.551 1.00 36.56 85 ILE A C 1
ATOM 693 O O . ILE A 1 85 ? -38.267 20.241 12.317 1.00 36.56 85 ILE A O 1
ATOM 697 N N . LEU A 1 86 ? -37.821 22.411 12.006 1.00 34.97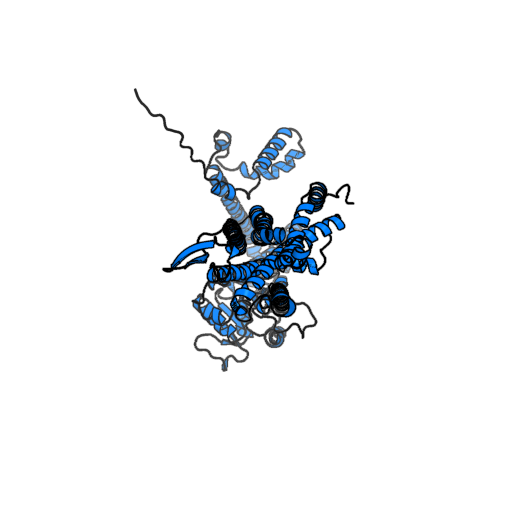 86 LEU A N 1
ATOM 698 C CA . LEU A 1 86 ? -37.620 22.700 13.430 1.00 34.97 86 LEU A CA 1
ATOM 699 C C . LEU A 1 86 ? -38.940 22.652 14.216 1.00 34.97 86 LEU A C 1
ATOM 701 O O . LEU A 1 86 ? -38.969 22.095 15.313 1.00 34.97 86 LEU A O 1
ATOM 705 N N . TYR A 1 87 ? -40.037 23.152 13.640 1.00 34.47 87 TYR A N 1
ATOM 706 C CA . TYR A 1 87 ? -41.360 23.140 14.271 1.00 34.47 87 TYR A CA 1
ATOM 707 C C . TYR A 1 87 ? -41.979 21.733 14.317 1.00 34.47 87 TYR A C 1
ATOM 709 O O . TYR A 1 87 ? -42.595 21.372 15.314 1.00 34.47 87 TYR A O 1
ATOM 717 N N . GLU A 1 88 ? -41.761 20.892 13.298 1.00 35.94 88 GLU A N 1
ATOM 718 C CA . GLU A 1 88 ? -42.185 19.480 13.302 1.00 35.94 88 GLU A CA 1
ATOM 719 C C . GLU A 1 88 ? -41.464 18.675 14.405 1.00 35.94 88 GLU A C 1
ATOM 721 O O . GLU A 1 88 ? -42.066 17.832 15.075 1.00 35.94 88 GLU A O 1
ATOM 726 N N . ASN A 1 89 ? -40.194 19.000 14.683 1.00 33.84 89 ASN A N 1
ATOM 727 C CA . ASN A 1 89 ? -39.467 18.448 15.828 1.00 33.84 89 ASN A CA 1
ATOM 728 C C . ASN A 1 89 ? -40.002 18.968 17.172 1.00 33.84 89 ASN A C 1
ATOM 730 O O . ASN A 1 89 ? -40.081 18.194 18.126 1.00 33.84 89 ASN A O 1
ATOM 734 N N . GLU A 1 90 ? -40.397 20.242 17.263 1.00 33.34 90 GLU A N 1
ATOM 735 C CA . GLU A 1 90 ? -40.961 20.831 18.484 1.00 33.34 90 GLU A CA 1
ATOM 736 C C . GLU A 1 90 ? -42.367 20.293 18.794 1.00 33.34 90 GLU A C 1
ATOM 738 O O . GLU A 1 90 ? -42.646 19.940 19.939 1.00 33.34 90 GLU A O 1
ATOM 743 N N . VAL A 1 91 ? -43.231 20.150 17.785 1.00 35.19 91 VAL A N 1
ATOM 744 C CA . VAL A 1 91 ? -44.555 19.525 17.922 1.00 35.19 91 VAL A CA 1
ATOM 745 C C . VAL A 1 91 ? -44.409 18.042 18.255 1.00 35.19 91 VAL A C 1
ATOM 747 O O . VAL A 1 91 ? -45.052 17.593 19.192 1.00 35.19 91 VAL A O 1
ATOM 750 N N . SER A 1 92 ? -43.479 17.298 17.638 1.00 36.56 92 SER A N 1
ATOM 751 C CA . SER A 1 92 ? -43.202 15.907 18.044 1.00 36.56 92 SER A CA 1
ATOM 752 C C . SER A 1 92 ? -42.678 15.800 19.482 1.00 36.56 92 SER A C 1
ATOM 754 O O . SER A 1 92 ? -42.904 14.790 20.147 1.00 36.56 92 SER A O 1
ATOM 756 N N . LEU A 1 93 ? -41.952 16.809 19.973 1.00 31.75 93 LEU A N 1
ATOM 757 C CA . LEU A 1 93 ? -41.471 16.872 21.356 1.00 31.75 93 LEU A CA 1
ATOM 758 C C . LEU A 1 93 ? -42.587 17.256 22.338 1.00 31.75 93 LEU A C 1
ATOM 760 O O . LEU A 1 93 ? -42.630 16.695 23.432 1.00 31.75 93 LEU A O 1
ATOM 764 N N . ARG A 1 94 ? -43.501 18.155 21.953 1.00 33.28 94 ARG A N 1
ATOM 765 C CA . ARG A 1 94 ? -44.668 18.568 22.752 1.00 33.28 94 ARG A CA 1
ATOM 766 C C . ARG A 1 94 ? -45.764 17.504 22.774 1.00 33.28 94 ARG A C 1
ATOM 768 O O . ARG A 1 94 ? -46.245 17.196 23.850 1.00 33.28 94 ARG A O 1
ATOM 775 N N . GLU A 1 95 ? -46.069 16.865 21.647 1.00 36.34 95 GLU A N 1
ATOM 776 C CA . GLU A 1 95 ? -46.967 15.706 21.585 1.00 36.34 95 GLU A CA 1
ATOM 777 C C . GLU A 1 95 ? -46.411 14.545 22.408 1.00 36.34 95 GLU A C 1
ATOM 779 O O . GLU A 1 95 ? -47.157 13.943 23.165 1.00 36.34 95 GLU A O 1
ATOM 784 N N . LYS A 1 96 ? -45.094 14.283 22.366 1.00 35.31 96 LYS A N 1
ATOM 785 C CA . LYS A 1 96 ? -44.466 13.305 23.271 1.00 35.31 96 LYS A CA 1
ATOM 786 C C . LYS A 1 96 ? -44.599 13.719 24.734 1.00 35.31 96 LYS A C 1
ATOM 788 O O . LYS A 1 96 ? -44.920 12.872 25.551 1.00 35.31 96 LYS A O 1
ATOM 793 N N . ARG A 1 97 ? -44.360 14.991 25.077 1.00 31.92 97 ARG A N 1
ATOM 794 C CA . ARG A 1 97 ? -44.522 15.520 26.445 1.00 31.92 97 ARG A CA 1
ATOM 795 C C . ARG A 1 97 ? -45.963 15.376 26.945 1.00 31.92 97 ARG A C 1
ATOM 797 O O . ARG A 1 97 ? -46.159 14.971 28.083 1.00 31.92 97 ARG A O 1
ATOM 804 N N . ASP A 1 98 ? -46.945 15.672 26.104 1.00 34.94 98 ASP A N 1
ATOM 805 C CA . ASP A 1 98 ? -48.363 15.605 26.460 1.00 34.94 98 ASP A CA 1
ATOM 806 C C . ASP A 1 98 ? -48.863 14.137 26.482 1.00 34.94 98 ASP A C 1
ATOM 808 O O . ASP A 1 98 ? -49.688 13.778 27.316 1.00 34.94 98 ASP A O 1
ATOM 812 N N . GLU A 1 99 ? -48.277 13.245 25.671 1.00 36.00 99 GLU A N 1
ATOM 813 C CA . GLU A 1 99 ? -48.469 11.783 25.737 1.00 36.00 99 GLU A CA 1
ATOM 814 C C . GLU A 1 99 ? -47.840 11.172 27.014 1.00 36.00 99 GLU A C 1
ATOM 816 O O . GLU A 1 99 ? -48.362 10.190 27.540 1.00 36.00 99 GLU A O 1
ATOM 821 N N . TYR A 1 100 ? -46.779 11.781 27.570 1.00 31.91 100 TYR A N 1
ATOM 822 C CA . TYR A 1 100 ? -46.229 11.444 28.896 1.00 31.91 100 TYR A CA 1
ATOM 823 C C . TYR A 1 100 ? -47.070 12.005 30.060 1.00 31.91 100 TYR A C 1
ATOM 825 O O . TYR A 1 100 ? -47.183 11.334 31.083 1.00 31.91 100 TYR A O 1
ATOM 833 N N . ALA A 1 101 ? -47.699 13.177 29.905 1.00 32.16 101 ALA A N 1
ATOM 834 C CA . ALA A 1 101 ? -48.541 13.791 30.942 1.00 32.16 101 ALA A CA 1
ATOM 835 C C . ALA A 1 101 ? -49.826 12.985 31.217 1.00 32.16 101 ALA A C 1
ATOM 837 O O . ALA A 1 101 ? -50.216 12.807 32.367 1.00 32.16 101 ALA A O 1
ATOM 838 N N . ILE A 1 102 ? -50.427 12.399 30.174 1.00 37.16 102 ILE A N 1
ATOM 839 C CA . ILE A 1 102 ? -51.626 11.548 30.301 1.00 37.16 102 ILE A CA 1
ATOM 840 C C . ILE A 1 102 ? -51.326 10.250 31.081 1.00 37.16 102 ILE A C 1
ATOM 842 O O . ILE A 1 102 ? -52.190 9.722 31.776 1.00 37.16 102 ILE A O 1
ATOM 846 N N . ILE A 1 103 ? -50.091 9.738 31.015 1.00 36.88 103 ILE A N 1
ATOM 847 C CA . ILE A 1 103 ? -49.674 8.537 31.759 1.00 36.88 103 ILE A CA 1
ATOM 848 C C . ILE A 1 103 ? -49.435 8.863 33.244 1.00 36.88 103 ILE A C 1
ATOM 850 O O . ILE A 1 103 ? -49.705 8.025 34.103 1.00 36.88 103 ILE A O 1
ATOM 854 N N . GLU A 1 104 ? -48.956 10.066 33.563 1.00 35.75 104 GLU A N 1
ATOM 855 C CA . GLU A 1 104 ? -48.686 10.506 34.938 1.00 35.75 104 GLU A CA 1
ATOM 856 C C . GLU A 1 104 ? -49.982 10.781 35.724 1.00 35.75 104 GLU A C 1
ATOM 858 O O . GLU A 1 104 ? -50.096 10.347 36.874 1.00 35.75 104 GLU A O 1
ATOM 863 N N . ASP A 1 105 ? -50.991 11.374 35.075 1.00 40.62 105 ASP A N 1
ATOM 864 C CA . ASP A 1 105 ? -52.298 11.673 35.680 1.00 40.62 105 ASP A CA 1
ATOM 865 C C . ASP A 1 105 ? -53.118 10.406 36.005 1.00 40.62 105 ASP A C 1
ATOM 867 O O . ASP A 1 105 ? -53.737 10.323 37.071 1.00 40.62 105 ASP A O 1
ATOM 871 N N . ASP A 1 106 ? -53.075 9.377 35.147 1.00 41.50 106 ASP A N 1
ATOM 872 C CA . ASP A 1 106 ? -53.863 8.146 35.331 1.00 41.50 106 ASP A CA 1
ATOM 873 C C . ASP A 1 106 ? -53.161 7.082 36.208 1.00 41.50 106 ASP A C 1
ATOM 875 O O . ASP A 1 106 ? -53.829 6.302 36.899 1.00 41.50 106 ASP A O 1
ATOM 879 N N . PHE A 1 107 ? -51.818 7.022 36.217 1.00 40.19 107 PHE A N 1
ATOM 880 C CA . PHE A 1 107 ? -51.051 6.003 36.965 1.00 40.19 107 PHE A CA 1
ATOM 881 C C . PHE A 1 107 ? -50.355 6.510 38.232 1.00 40.19 107 PHE A C 1
ATOM 883 O O . PHE A 1 107 ? -50.083 5.693 39.124 1.00 40.19 107 PHE A O 1
ATOM 890 N N . GLY A 1 108 ? -50.083 7.813 38.347 1.00 45.81 108 GLY A N 1
ATOM 891 C CA . GLY A 1 108 ? -49.402 8.422 39.495 1.00 45.81 108 GLY A CA 1
ATOM 892 C C . GLY A 1 108 ? -50.021 8.036 40.846 1.00 45.81 108 GLY A C 1
ATOM 893 O O . GLY A 1 108 ? -49.319 7.463 41.686 1.00 45.81 108 GLY A O 1
ATOM 894 N N . PRO A 1 109 ? -51.345 8.193 41.043 1.00 47.56 109 PRO A N 1
ATOM 895 C CA . PRO A 1 109 ? -52.000 7.893 42.321 1.00 47.56 109 PRO A CA 1
ATOM 896 C C . PRO A 1 109 ? -51.962 6.404 42.713 1.00 47.56 109 PRO A C 1
ATOM 898 O O . PRO A 1 109 ? -51.948 6.055 43.897 1.00 47.56 109 PRO A O 1
ATOM 901 N N . LEU A 1 110 ? -51.944 5.493 41.731 1.00 47.38 110 LEU A N 1
ATOM 902 C CA . LEU A 1 110 ? -51.976 4.043 41.960 1.00 47.38 110 LEU A CA 1
ATOM 903 C C . LEU A 1 110 ? -50.583 3.483 42.283 1.00 47.38 110 LEU A C 1
ATOM 905 O O . LEU A 1 110 ? -50.444 2.596 43.134 1.00 47.38 110 LEU A O 1
ATOM 909 N N . LEU A 1 111 ? -49.555 4.019 41.616 1.00 42.97 111 LEU A N 1
ATOM 910 C CA . LEU A 1 111 ? -48.154 3.695 41.869 1.00 42.97 111 LEU A CA 1
ATOM 911 C C . LEU A 1 111 ? -47.730 4.212 43.249 1.00 42.97 111 LEU A C 1
ATOM 913 O O . LEU A 1 111 ? -47.134 3.474 44.034 1.00 42.97 111 LEU A O 1
ATOM 917 N N . GLU A 1 112 ? -48.130 5.438 43.585 1.00 46.69 112 GLU A N 1
ATOM 918 C CA . GLU A 1 112 ? -47.859 6.078 44.872 1.00 46.69 112 GLU A CA 1
ATOM 919 C C . GLU A 1 112 ? -48.537 5.329 46.038 1.00 46.69 112 GLU A C 1
ATOM 921 O O . GLU A 1 112 ? -47.928 5.111 47.089 1.00 46.69 112 GLU A O 1
ATOM 926 N N . LYS A 1 113 ? -49.756 4.804 45.831 1.00 51.16 113 LYS A N 1
ATOM 927 C CA . LYS A 1 113 ? -50.464 3.957 46.809 1.00 51.16 113 LYS A CA 1
ATOM 928 C C . LYS A 1 113 ? -49.772 2.609 47.067 1.00 51.16 113 LYS A C 1
ATOM 930 O O . LYS A 1 113 ? -49.833 2.117 48.192 1.00 51.16 113 LYS A O 1
ATOM 935 N N . LYS A 1 114 ? -49.102 2.010 46.071 1.00 47.31 114 LYS A N 1
ATOM 936 C CA . LYS A 1 114 ? -48.311 0.771 46.251 1.00 47.31 114 LYS A CA 1
ATOM 937 C C . LYS A 1 114 ? -46.918 1.031 46.827 1.00 47.31 114 LYS A C 1
ATOM 939 O O . LYS A 1 114 ? -46.434 0.220 47.614 1.00 47.31 114 LYS A O 1
ATOM 944 N N . LEU A 1 115 ? -46.297 2.158 46.483 1.00 42.22 115 LEU A N 1
ATOM 945 C CA . LEU A 1 115 ? -44.980 2.553 46.994 1.00 42.22 115 LEU A CA 1
ATOM 946 C C . LEU A 1 115 ? -45.022 2.974 48.470 1.00 42.22 115 LEU A C 1
ATOM 948 O O . LEU A 1 115 ? -44.073 2.692 49.199 1.00 42.22 115 LEU A O 1
ATOM 952 N N . LYS A 1 116 ? -46.151 3.512 48.962 1.00 47.44 116 LYS A N 1
ATOM 953 C CA . LYS A 1 116 ? -46.379 3.746 50.404 1.00 47.44 116 LYS A CA 1
ATOM 954 C C . LYS A 1 116 ? -46.334 2.470 51.267 1.00 47.44 116 LYS A C 1
ATOM 956 O O . LYS A 1 116 ? -46.230 2.578 52.482 1.00 47.44 116 LYS A O 1
ATOM 961 N N . GLY A 1 117 ? -46.365 1.275 50.663 1.00 49.97 117 GLY A N 1
ATOM 962 C CA . GLY A 1 117 ? -46.188 -0.015 51.344 1.00 49.97 117 GLY A CA 1
ATOM 963 C C . GLY A 1 117 ? -44.739 -0.523 51.438 1.00 49.97 117 GLY A C 1
ATOM 964 O O . GLY A 1 117 ? -44.533 -1.629 51.928 1.00 49.97 117 GLY A O 1
ATOM 965 N N . GLY A 1 118 ? -43.741 0.230 50.952 1.00 43.28 118 GLY A N 1
ATOM 966 C CA . GLY A 1 118 ? -42.315 -0.099 51.113 1.00 43.28 118 GLY A CA 1
ATOM 967 C C . GLY A 1 118 ? -41.736 -1.160 50.161 1.00 43.28 118 GLY A C 1
ATOM 968 O O . GLY A 1 118 ? -40.627 -1.637 50.390 1.00 43.28 118 GLY A O 1
ATOM 969 N N . ALA A 1 119 ? -42.435 -1.545 49.088 1.00 43.41 119 ALA A N 1
ATOM 970 C CA . ALA A 1 119 ? -41.917 -2.516 48.118 1.00 43.41 119 ALA A CA 1
ATOM 971 C C . ALA A 1 119 ? -41.010 -1.854 47.049 1.00 43.41 119 ALA A C 1
ATOM 973 O O . ALA A 1 119 ? -41.384 -0.813 46.506 1.00 43.41 119 ALA A O 1
ATOM 974 N N . PRO A 1 120 ? -39.858 -2.453 46.675 1.00 43.59 120 PRO A N 1
ATOM 975 C CA . PRO A 1 120 ? -38.977 -1.907 45.640 1.00 43.59 120 PRO A CA 1
ATOM 976 C C . PRO A 1 120 ? -39.622 -1.946 44.244 1.00 43.59 120 PRO A C 1
ATOM 978 O O . PRO A 1 120 ? -40.377 -2.865 43.904 1.00 43.59 120 PRO A O 1
ATOM 981 N N . LEU A 1 121 ? -39.292 -0.952 43.413 1.00 42.62 121 LEU A N 1
ATOM 982 C CA . LEU A 1 121 ? -39.729 -0.858 42.017 1.00 42.62 121 LEU A CA 1
ATOM 983 C C . LEU A 1 121 ? -39.097 -1.993 41.195 1.00 42.62 121 LEU A C 1
ATOM 985 O O . LEU A 1 121 ? -37.931 -1.937 40.812 1.00 42.62 121 LEU A O 1
ATOM 989 N N . SER A 1 122 ? -39.876 -3.042 40.931 1.00 44.09 122 SER A N 1
ATOM 990 C CA . SER A 1 122 ? -39.489 -4.168 40.079 1.00 44.09 122 SER A CA 1
ATOM 991 C C . SER A 1 122 ? -40.463 -4.310 38.910 1.00 44.09 122 SER A C 1
ATOM 993 O O . SER A 1 122 ? -41.650 -3.990 39.025 1.00 44.09 122 SER A O 1
ATOM 995 N N . PHE A 1 123 ? -39.973 -4.821 37.777 1.00 43.28 123 PHE A N 1
ATOM 996 C CA . PHE A 1 123 ? -40.800 -5.098 36.595 1.00 43.28 123 PHE A CA 1
ATOM 997 C C . PHE A 1 123 ? -41.974 -6.038 36.924 1.00 43.28 123 PHE A C 1
ATOM 999 O O . PHE A 1 123 ? -43.069 -5.883 36.388 1.00 43.28 123 PHE A O 1
ATOM 1006 N N . GLU A 1 124 ? -41.770 -6.955 37.872 1.00 46.38 124 GLU A N 1
ATOM 1007 C CA . GLU A 1 124 ? -42.786 -7.885 38.366 1.00 46.38 124 GLU A CA 1
ATOM 1008 C C . GLU A 1 124 ? -43.911 -7.160 39.132 1.00 46.38 124 GLU A C 1
ATOM 1010 O O . GLU A 1 124 ? -45.091 -7.468 38.959 1.00 46.38 124 GLU A O 1
ATOM 1015 N N . ASN A 1 125 ? -43.566 -6.144 39.931 1.00 49.69 125 ASN A N 1
ATOM 1016 C CA . ASN A 1 125 ? -44.526 -5.334 40.688 1.00 49.69 125 ASN A CA 1
ATOM 1017 C C . ASN A 1 125 ? -45.351 -4.413 39.772 1.00 49.69 125 ASN A C 1
ATOM 1019 O O . ASN A 1 125 ? -46.562 -4.268 39.969 1.00 49.69 125 ASN A O 1
ATOM 1023 N N . LEU A 1 126 ? -44.715 -3.862 38.733 1.00 47.12 126 LEU A N 1
ATOM 1024 C CA . LEU A 1 126 ? -45.359 -3.074 37.677 1.00 47.12 126 LEU A CA 1
ATOM 1025 C C . LEU A 1 126 ? -46.322 -3.943 36.857 1.00 47.12 126 LEU A C 1
ATOM 1027 O O . LEU A 1 126 ? -47.491 -3.596 36.696 1.00 47.12 126 LEU A O 1
ATOM 1031 N N . ARG A 1 127 ? -45.884 -5.138 36.444 1.00 49.25 127 ARG A N 1
ATOM 1032 C CA . ARG A 1 127 ? -46.713 -6.115 35.723 1.00 49.25 127 ARG A CA 1
ATOM 1033 C C . ARG A 1 127 ? -47.947 -6.546 36.525 1.00 49.25 127 ARG A C 1
ATOM 1035 O O . ARG A 1 127 ? -49.041 -6.566 35.966 1.00 49.25 127 ARG A O 1
ATOM 1042 N N . LYS A 1 128 ? -47.802 -6.829 37.827 1.00 53.84 128 LYS A N 1
ATOM 1043 C CA . LYS A 1 128 ? -48.924 -7.190 38.720 1.00 53.84 128 LYS A CA 1
ATOM 1044 C C . LYS A 1 128 ? -49.915 -6.044 38.940 1.00 53.84 128 LYS A C 1
ATOM 1046 O O . LYS A 1 128 ? -51.106 -6.294 39.090 1.00 53.84 128 LYS A O 1
ATOM 1051 N N . ALA A 1 129 ? -49.455 -4.791 38.976 1.00 51.88 129 ALA A N 1
ATOM 1052 C CA . ALA A 1 129 ? -50.344 -3.627 39.040 1.00 51.88 129 ALA A CA 1
ATOM 1053 C C . ALA A 1 129 ? -51.149 -3.449 37.744 1.00 51.88 129 ALA A C 1
ATOM 1055 O O . ALA A 1 129 ? -52.340 -3.167 37.799 1.00 51.88 129 ALA A O 1
ATOM 1056 N N . CYS A 1 130 ? -50.527 -3.717 36.596 1.00 47.72 130 CYS A N 1
ATOM 1057 C CA . CYS A 1 130 ? -51.187 -3.656 35.294 1.00 47.72 130 CYS A CA 1
ATOM 1058 C C . CYS A 1 130 ? -52.209 -4.787 35.094 1.00 47.72 130 CYS A C 1
ATOM 1060 O O . CYS A 1 130 ? -53.262 -4.557 34.516 1.00 47.72 130 CYS A O 1
ATOM 1062 N N . GLN A 1 131 ? -51.949 -5.987 35.623 1.00 51.31 131 GLN A N 1
ATOM 1063 C CA . GLN A 1 131 ? -52.909 -7.103 35.598 1.00 51.31 131 GLN A CA 1
ATOM 1064 C C . GLN A 1 131 ? -54.173 -6.837 36.433 1.00 51.31 131 GLN A C 1
ATOM 1066 O O . GLN A 1 131 ? -55.219 -7.410 36.156 1.00 51.31 131 GLN A O 1
ATOM 1071 N N . GLN A 1 132 ? -54.119 -5.956 37.438 1.00 53.91 132 GLN A N 1
ATOM 1072 C CA . GLN A 1 132 ? -55.317 -5.556 38.192 1.00 53.91 132 GLN A CA 1
ATOM 1073 C C . GLN A 1 132 ? -56.247 -4.622 37.395 1.00 53.91 132 GLN A C 1
ATOM 1075 O O . GLN A 1 132 ? -57.427 -4.533 37.724 1.00 53.91 132 GLN A O 1
ATOM 1080 N N . LEU A 1 133 ? -55.741 -3.968 36.343 1.00 49.28 133 LEU A N 1
ATOM 1081 C CA . LEU A 1 133 ? -56.518 -3.131 35.417 1.00 49.28 133 LEU A CA 1
ATOM 1082 C C . LEU A 1 133 ? -57.185 -3.946 34.290 1.00 49.28 133 LEU A C 1
ATOM 1084 O O . LEU A 1 133 ? -58.026 -3.421 33.565 1.00 49.28 133 LEU A O 1
ATOM 1088 N N . ASP A 1 134 ? -56.885 -5.243 34.187 1.00 44.06 134 ASP A N 1
ATOM 1089 C CA . ASP A 1 134 ? -57.321 -6.157 33.120 1.00 44.06 134 ASP A CA 1
ATOM 1090 C C . ASP A 1 134 ? -58.788 -6.624 33.240 1.00 44.06 134 ASP A C 1
ATOM 1092 O O . ASP A 1 134 ? -59.160 -7.711 32.807 1.00 44.06 134 ASP A O 1
ATOM 1096 N N . LYS A 1 135 ? -59.658 -5.815 33.858 1.00 50.16 135 LYS A N 1
ATOM 1097 C CA . LYS A 1 135 ? -61.106 -6.066 33.805 1.00 50.16 135 LYS A CA 1
ATOM 1098 C C . LYS A 1 135 ? -61.788 -5.413 32.610 1.00 50.16 135 LYS A C 1
ATOM 1100 O O . LYS A 1 135 ? -62.902 -5.819 32.317 1.00 50.16 135 LYS A O 1
ATOM 1105 N N . ASN A 1 136 ? -61.154 -4.474 31.900 1.00 47.59 136 ASN A N 1
ATOM 1106 C CA . ASN A 1 136 ? -61.742 -3.853 30.710 1.00 47.59 136 ASN A CA 1
ATOM 1107 C C . ASN A 1 136 ? -60.682 -3.455 29.657 1.00 47.59 136 ASN A C 1
ATOM 1109 O O . ASN A 1 136 ? -60.020 -2.429 29.773 1.00 47.59 136 ASN A O 1
ATOM 1113 N N . SER A 1 137 ? -60.639 -4.214 28.557 1.00 45.16 137 SER A N 1
ATOM 1114 C CA . SER A 1 137 ? -60.104 -3.865 27.223 1.00 45.16 137 SER A CA 1
ATOM 1115 C C . SER A 1 137 ? -58.574 -3.705 27.012 1.00 45.16 137 SER A C 1
ATOM 1117 O O . SER A 1 137 ? -57.955 -2.665 27.228 1.00 45.16 137 SER A O 1
ATOM 1119 N N . ASP A 1 138 ? -58.033 -4.765 26.406 1.00 53.12 138 ASP A N 1
ATOM 1120 C CA . ASP A 1 138 ? -56.691 -5.159 25.921 1.00 53.12 138 ASP A CA 1
ATOM 1121 C C . ASP A 1 138 ? -55.778 -4.122 25.197 1.00 53.12 138 ASP A C 1
ATOM 1123 O O . ASP A 1 138 ? -54.621 -4.404 24.887 1.00 53.12 138 ASP A O 1
ATOM 1127 N N . VAL A 1 139 ? -56.219 -2.894 24.902 1.00 46.69 139 VAL A N 1
ATOM 1128 C CA . VAL A 1 139 ? -55.432 -1.972 24.040 1.00 46.69 139 VAL A CA 1
ATOM 1129 C C . VAL A 1 139 ? -54.377 -1.177 24.820 1.00 46.69 139 VAL A C 1
ATOM 1131 O O . VAL A 1 139 ? -53.275 -0.931 24.319 1.00 46.69 139 VAL A O 1
ATOM 1134 N N . HIS A 1 140 ? -54.682 -0.795 26.061 1.00 41.94 140 HIS A N 1
ATOM 1135 C CA . HIS A 1 140 ? -53.778 0.016 26.886 1.00 41.94 140 HIS A CA 1
ATOM 1136 C C . HIS A 1 140 ? -52.620 -0.817 27.453 1.00 41.94 140 HIS A C 1
ATOM 1138 O O . HIS A 1 140 ? -51.483 -0.347 27.478 1.00 41.94 140 HIS A O 1
ATOM 1144 N N . TYR A 1 141 ? -52.863 -2.089 27.790 1.00 44.56 141 TYR A N 1
ATOM 1145 C CA . TYR A 1 141 ? -51.823 -3.011 28.256 1.00 44.56 141 TYR A CA 1
ATOM 1146 C C . TYR A 1 141 ? -50.757 -3.266 27.182 1.00 44.56 141 TYR A C 1
ATOM 1148 O O . TYR A 1 141 ? -49.564 -3.186 27.467 1.00 44.56 141 TYR A O 1
ATOM 1156 N N . GLN A 1 142 ? -51.162 -3.490 25.926 1.00 49.09 142 GLN A N 1
ATOM 1157 C CA . GLN A 1 142 ? -50.234 -3.738 24.814 1.00 49.09 142 GLN A CA 1
ATOM 1158 C C . GLN A 1 142 ? -49.423 -2.495 24.427 1.00 49.09 142 GLN A C 1
ATOM 1160 O O . GLN A 1 142 ? -48.210 -2.594 24.215 1.00 49.09 142 GLN A O 1
ATOM 1165 N N . LYS A 1 143 ? -50.056 -1.311 24.387 1.00 46.69 143 LYS A N 1
ATOM 1166 C CA . LYS A 1 143 ? -49.344 -0.038 24.186 1.00 46.69 143 LYS A CA 1
ATOM 1167 C C . LYS A 1 143 ? -48.336 0.211 25.306 1.00 46.69 143 LYS A C 1
ATOM 1169 O O . LYS A 1 143 ? -47.193 0.556 25.017 1.00 46.69 143 LYS A O 1
ATOM 1174 N N . MET A 1 144 ? -48.700 -0.065 26.557 1.00 42.72 144 MET A N 1
ATOM 1175 C CA . MET A 1 144 ? -47.801 0.117 27.693 1.00 42.72 144 MET A CA 1
ATOM 1176 C C . MET A 1 144 ? -46.676 -0.922 27.730 1.00 42.72 144 MET A C 1
ATOM 1178 O O . MET A 1 144 ? -45.548 -0.577 28.043 1.00 42.72 144 MET A O 1
ATOM 1182 N N . LEU A 1 145 ? -46.901 -2.166 27.298 1.00 45.56 145 LEU A N 1
ATOM 1183 C CA . LEU A 1 145 ? -45.833 -3.165 27.147 1.00 45.56 145 LEU A CA 1
ATOM 1184 C C . LEU A 1 145 ? -44.831 -2.766 26.053 1.00 45.56 145 LEU A C 1
ATOM 1186 O O . LEU A 1 145 ? -43.639 -3.065 26.154 1.00 45.56 145 LEU A O 1
ATOM 1190 N N . HIS A 1 146 ? -45.305 -2.066 25.019 1.00 46.88 146 HIS A N 1
ATOM 1191 C CA . HIS A 1 146 ? -44.471 -1.485 23.972 1.00 46.88 146 HIS A CA 1
ATOM 1192 C C . HIS A 1 146 ? -43.683 -0.267 24.481 1.00 46.88 146 HIS A C 1
ATOM 1194 O O . HIS A 1 146 ? -42.478 -0.185 24.238 1.00 46.88 146 HIS A O 1
ATOM 1200 N N . VAL A 1 147 ? -44.321 0.616 25.258 1.00 42.59 147 VAL A N 1
ATOM 1201 C CA . VAL A 1 147 ? -43.673 1.748 25.941 1.00 42.59 147 VAL A CA 1
ATOM 1202 C C . VAL A 1 147 ? -42.655 1.249 26.963 1.00 42.59 147 VAL A C 1
ATOM 1204 O O . VAL A 1 147 ? -41.502 1.620 26.842 1.00 42.59 147 VAL A O 1
ATOM 1207 N N . CYS A 1 148 ? -42.971 0.302 27.849 1.00 40.47 148 CYS A N 1
ATOM 1208 C CA . CYS A 1 148 ? -42.021 -0.286 28.802 1.00 40.47 148 CYS A CA 1
ATOM 1209 C C . CYS A 1 148 ? -40.856 -1.022 28.115 1.00 40.47 148 CYS A C 1
ATOM 1211 O O . CYS A 1 148 ? -39.722 -0.979 28.594 1.00 40.47 148 CYS A O 1
ATOM 1213 N N . LYS A 1 149 ? -41.082 -1.680 26.965 1.00 43.59 149 LYS A N 1
ATOM 1214 C CA . LYS A 1 149 ? -39.993 -2.262 26.153 1.00 43.59 149 LYS A CA 1
ATOM 1215 C C . LYS A 1 149 ? -39.099 -1.187 25.526 1.00 43.59 149 LYS A C 1
ATOM 1217 O O . LYS A 1 149 ? -37.894 -1.406 25.410 1.00 43.59 149 LYS A O 1
ATOM 1222 N N . ARG A 1 150 ? -39.660 -0.038 25.138 1.00 41.91 150 ARG A N 1
ATOM 1223 C CA . ARG A 1 150 ? -38.937 1.103 24.546 1.00 41.91 150 ARG A CA 1
ATOM 1224 C C . ARG A 1 150 ? -38.260 1.975 25.612 1.00 41.91 150 ARG A C 1
ATOM 1226 O O . ARG A 1 150 ? -37.143 2.445 25.409 1.00 41.91 150 ARG A O 1
ATOM 1233 N N . GLU A 1 151 ? -38.869 2.099 26.782 1.00 38.59 151 GLU A N 1
ATOM 1234 C CA . GLU A 1 151 ? -38.314 2.707 27.983 1.00 38.59 151 GLU A CA 1
ATOM 1235 C C . GLU A 1 151 ? -37.235 1.842 28.608 1.00 38.59 151 GLU A C 1
ATOM 1237 O O . GLU A 1 151 ? -36.289 2.406 29.131 1.00 38.59 151 GLU A O 1
ATOM 1242 N N . LYS A 1 152 ? -37.247 0.508 28.459 1.00 38.62 152 LYS A N 1
ATOM 1243 C CA . LYS A 1 152 ? -36.084 -0.318 28.824 1.00 38.62 152 LYS A CA 1
ATOM 1244 C C . LYS A 1 152 ? -34.805 0.242 28.207 1.00 38.62 152 LYS A C 1
ATOM 1246 O O . LYS A 1 152 ? -33.813 0.270 28.920 1.00 38.62 152 LYS A O 1
ATOM 1251 N N . TYR A 1 153 ? -34.859 0.735 26.960 1.00 37.06 153 TYR A N 1
ATOM 1252 C CA . TYR A 1 153 ? -33.749 1.376 26.241 1.00 37.06 153 TYR A CA 1
ATOM 1253 C C . TYR A 1 153 ? -33.488 2.833 26.661 1.00 37.06 153 TYR A C 1
ATOM 1255 O O . TYR A 1 153 ? -32.329 3.243 26.711 1.00 37.06 153 TYR A O 1
ATOM 1263 N N . GLN A 1 154 ? -34.521 3.622 26.977 1.00 34.00 154 GLN A N 1
ATOM 1264 C CA . GLN A 1 154 ? -34.362 5.014 27.438 1.00 34.00 154 GLN A CA 1
ATOM 1265 C C . GLN A 1 154 ? -33.913 5.101 28.905 1.00 34.00 154 GLN A C 1
ATOM 1267 O O . GLN A 1 154 ? -32.978 5.831 29.202 1.00 34.00 154 GLN A O 1
ATOM 1272 N N . LEU A 1 155 ? -34.470 4.283 29.799 1.00 33.88 155 LEU A N 1
ATOM 1273 C CA . LEU A 1 155 ? -33.974 4.053 31.157 1.00 33.88 155 LEU A CA 1
ATOM 1274 C C . LEU A 1 155 ? -32.591 3.402 31.134 1.00 33.88 155 LEU A C 1
ATOM 1276 O O . LEU A 1 155 ? -31.776 3.770 31.964 1.00 33.88 155 LEU A O 1
ATOM 1280 N N . GLN A 1 156 ? -32.264 2.524 30.166 1.00 37.25 156 GLN A N 1
ATOM 1281 C CA . GLN A 1 156 ? -30.872 2.098 29.915 1.00 37.25 156 GLN A CA 1
ATOM 1282 C C . GLN A 1 156 ? -29.994 3.325 29.688 1.00 37.25 156 GLN A C 1
ATOM 1284 O O . GLN A 1 156 ? -28.973 3.468 30.340 1.00 37.25 156 GLN A O 1
ATOM 1289 N N . ARG A 1 157 ? -30.410 4.217 28.782 1.00 37.38 157 ARG A N 1
ATOM 1290 C CA . ARG A 1 157 ? -29.683 5.429 28.395 1.00 37.38 157 ARG A CA 1
ATOM 1291 C C . ARG A 1 157 ? -29.543 6.415 29.560 1.00 37.38 157 ARG A C 1
ATOM 1293 O O . ARG A 1 157 ? -28.470 6.979 29.709 1.00 37.38 157 ARG A O 1
ATOM 1300 N N . TYR A 1 158 ? -30.570 6.563 30.397 1.00 33.66 158 TYR A N 1
ATOM 1301 C CA . TYR A 1 158 ? -30.587 7.431 31.579 1.00 33.66 158 TYR A CA 1
ATOM 1302 C C . TYR A 1 158 ? -29.763 6.844 32.744 1.00 33.66 158 TYR A C 1
ATOM 1304 O O . TYR A 1 158 ? -28.947 7.549 33.332 1.00 33.66 158 TYR A O 1
ATOM 1312 N N . TYR A 1 159 ? -29.862 5.534 33.017 1.00 37.09 159 TYR A N 1
ATOM 1313 C CA . TYR A 1 159 ? -29.009 4.836 33.997 1.00 37.09 159 TYR A CA 1
ATOM 1314 C C . TYR A 1 159 ? -27.534 4.789 33.571 1.00 37.09 159 TYR A C 1
ATOM 1316 O O . TYR A 1 159 ? -26.654 4.922 34.415 1.00 37.09 159 TYR A O 1
ATOM 1324 N N . LEU A 1 160 ? -27.251 4.640 32.269 1.00 38.88 160 LEU A N 1
ATOM 1325 C CA . LEU A 1 160 ? -25.890 4.691 31.719 1.00 38.88 160 LEU A CA 1
ATOM 1326 C C . LEU A 1 160 ? -25.217 6.060 31.907 1.00 38.88 160 LEU A C 1
ATOM 1328 O O . LEU A 1 160 ? -23.995 6.143 31.820 1.00 38.88 160 LEU A O 1
ATOM 1332 N N . ILE A 1 161 ? -26.003 7.127 32.067 1.00 38.34 161 ILE A N 1
ATOM 1333 C CA . ILE A 1 161 ? -25.508 8.499 32.232 1.00 38.34 161 ILE A CA 1
ATOM 1334 C C . ILE A 1 161 ? -25.337 8.847 33.719 1.00 38.34 161 ILE A C 1
ATOM 1336 O O . ILE A 1 161 ? -24.429 9.598 34.050 1.00 38.34 161 ILE A O 1
ATOM 1340 N N . ASN A 1 162 ? -26.150 8.273 34.614 1.00 32.72 162 ASN A N 1
ATOM 1341 C CA . ASN A 1 162 ? -26.301 8.783 35.983 1.00 32.72 162 ASN A CA 1
ATOM 1342 C C . ASN A 1 162 ? -25.686 7.930 37.112 1.00 32.72 162 ASN A C 1
ATOM 1344 O O . ASN A 1 162 ? -25.822 8.316 38.269 1.00 32.72 162 ASN A O 1
ATOM 1348 N N . MET A 1 163 ? -25.017 6.799 36.841 1.00 37.19 163 MET A N 1
ATOM 1349 C CA . MET A 1 163 ? -24.460 5.941 37.915 1.00 37.19 163 MET A CA 1
ATOM 1350 C C . MET A 1 163 ? -22.953 6.063 38.182 1.00 37.19 163 MET A C 1
ATOM 1352 O O . MET A 1 163 ? -22.476 5.545 39.187 1.00 37.19 163 MET A O 1
ATOM 1356 N N . THR A 1 164 ? -22.197 6.767 37.345 1.00 46.03 164 THR A N 1
ATOM 1357 C CA . THR A 1 164 ? -20.756 7.009 37.534 1.00 46.03 164 THR A CA 1
ATOM 1358 C C . THR A 1 164 ? -20.398 8.315 36.842 1.00 46.03 164 THR A C 1
ATOM 1360 O O . THR A 1 164 ? -20.948 8.568 35.770 1.00 46.03 164 THR A O 1
ATOM 1363 N N . ASP A 1 165 ? -19.481 9.111 37.402 1.00 52.91 165 ASP A N 1
ATOM 1364 C CA . ASP A 1 165 ? -18.937 10.291 36.717 1.00 52.91 165 ASP A CA 1
ATOM 1365 C C . ASP A 1 165 ? -18.553 9.897 35.275 1.00 52.91 165 ASP A C 1
ATOM 1367 O O . ASP A 1 165 ? -17.703 9.015 35.104 1.00 52.91 165 ASP A O 1
ATOM 1371 N N . PRO A 1 166 ? -19.178 10.479 34.231 1.00 57.97 166 PRO A N 1
ATOM 1372 C CA . PRO A 1 166 ? -18.894 10.131 32.841 1.00 57.97 166 PRO A CA 1
ATOM 1373 C C . PRO A 1 166 ? -17.431 10.385 32.451 1.00 57.97 166 PRO A C 1
ATOM 1375 O O . PRO A 1 166 ? -17.005 9.928 31.390 1.00 57.97 166 PRO A O 1
ATOM 1378 N N . ARG A 1 167 ? -16.657 11.078 33.298 1.00 71.31 167 ARG A N 1
ATOM 1379 C CA . ARG A 1 167 ? -15.220 11.302 33.133 1.00 71.31 167 ARG A CA 1
ATOM 1380 C C . ARG A 1 167 ? -14.329 10.292 33.860 1.00 71.31 167 ARG A C 1
ATOM 1382 O O . ARG A 1 167 ? -13.116 10.368 33.688 1.00 71.31 167 ARG A O 1
ATOM 1389 N N . CYS A 1 168 ? -14.883 9.360 34.642 1.00 87.19 168 CYS A N 1
ATOM 1390 C CA . CYS A 1 168 ? -14.112 8.305 35.301 1.00 87.19 168 CYS A CA 1
ATOM 1391 C C . CYS A 1 168 ? -13.907 7.100 34.371 1.00 87.19 168 CYS A C 1
ATOM 1393 O O . CYS A 1 168 ? -14.854 6.385 34.022 1.00 87.19 168 CYS A O 1
ATOM 1395 N N . ILE A 1 169 ? -12.656 6.857 33.985 1.00 94.69 169 ILE A N 1
ATOM 1396 C CA . ILE A 1 169 ? -12.258 5.780 33.078 1.00 94.69 169 ILE A CA 1
ATOM 1397 C C . ILE A 1 169 ? -11.458 4.729 33.840 1.00 94.69 169 ILE A C 1
ATOM 1399 O O . ILE A 1 169 ? -10.455 5.027 34.490 1.00 94.69 169 ILE A O 1
ATOM 1403 N N . GLY A 1 170 ? -11.902 3.480 33.718 1.00 95.81 170 GLY A N 1
ATOM 1404 C CA . GLY A 1 170 ? -11.237 2.324 34.300 1.00 95.81 170 GLY A CA 1
ATOM 1405 C C . GLY A 1 170 ? -10.127 1.814 33.387 1.00 95.81 170 GLY A C 1
ATOM 1406 O O . GLY A 1 170 ? -10.306 1.733 32.172 1.00 95.81 170 GLY A O 1
ATOM 1407 N N . ILE A 1 171 ? -8.990 1.421 33.951 1.00 96.38 171 ILE A N 1
ATOM 1408 C CA . ILE A 1 171 ? -7.907 0.752 33.221 1.00 96.38 171 ILE A CA 1
ATOM 1409 C C . ILE A 1 171 ? -7.527 -0.515 33.972 1.00 96.38 171 ILE A C 1
ATOM 1411 O O . ILE A 1 171 ? -6.987 -0.460 35.071 1.00 96.38 171 ILE A O 1
ATOM 1415 N N . ILE A 1 172 ? -7.764 -1.674 33.368 1.00 94.81 172 ILE A N 1
ATOM 1416 C CA . ILE A 1 172 ? -7.351 -2.958 33.929 1.00 94.81 172 ILE A CA 1
ATOM 1417 C C . ILE A 1 172 ? -5.954 -3.283 33.411 1.00 94.81 172 ILE A C 1
ATOM 1419 O O . ILE A 1 172 ? -5.777 -3.539 32.222 1.00 94.81 172 ILE A O 1
ATOM 1423 N N . GLY A 1 173 ? -4.973 -3.309 34.315 1.00 92.12 173 GLY A N 1
ATOM 1424 C CA . GLY A 1 173 ? -3.570 -3.581 34.003 1.00 92.12 173 GLY A CA 1
ATOM 1425 C C . GLY A 1 173 ? -2.655 -2.380 34.250 1.00 92.12 173 GLY A C 1
ATOM 1426 O O . GLY A 1 173 ? -2.802 -1.324 33.644 1.00 92.12 173 GLY A O 1
ATOM 1427 N N . CYS A 1 174 ? -1.651 -2.573 35.110 1.00 91.38 174 CYS A N 1
ATOM 1428 C CA . CYS A 1 174 ? -0.652 -1.563 35.489 1.00 91.38 174 CYS A CA 1
ATOM 1429 C C . CYS A 1 174 ? 0.721 -1.833 34.839 1.00 91.38 174 CYS A C 1
ATOM 1431 O O . CYS A 1 174 ? 1.745 -1.836 35.521 1.00 91.38 174 CYS A O 1
ATOM 1433 N N . GLY A 1 175 ? 0.733 -2.159 33.544 1.00 90.44 175 GLY A N 1
ATOM 1434 C CA . GLY A 1 175 ? 1.956 -2.244 32.731 1.00 90.44 175 GLY A CA 1
ATOM 1435 C C . GLY A 1 175 ? 2.231 -0.943 31.969 1.00 90.44 175 GLY A C 1
ATOM 1436 O O . GLY A 1 175 ? 1.492 0.030 32.126 1.00 90.44 175 GLY A O 1
ATOM 1437 N N . ASP A 1 176 ? 3.238 -0.942 31.094 1.00 91.50 176 ASP A N 1
ATOM 1438 C CA . ASP A 1 176 ? 3.672 0.249 30.341 1.00 91.50 176 ASP A CA 1
ATOM 1439 C C . ASP A 1 176 ? 2.524 0.937 29.593 1.00 91.50 176 ASP A C 1
ATOM 1441 O O . ASP A 1 176 ? 2.333 2.146 29.711 1.00 91.50 176 ASP A O 1
ATOM 1445 N N . MET A 1 177 ? 1.713 0.164 28.860 1.00 93.12 177 MET A N 1
ATOM 1446 C CA . MET A 1 177 ? 0.563 0.702 28.124 1.00 93.12 177 MET A CA 1
ATOM 1447 C C . MET A 1 177 ? -0.534 1.228 29.059 1.00 93.12 177 MET A C 1
ATOM 1449 O O . MET A 1 177 ? -1.160 2.240 28.755 1.00 93.12 177 MET A O 1
ATOM 1453 N N . GLY A 1 178 ? -0.753 0.575 30.204 1.00 94.31 178 GLY A N 1
ATOM 1454 C CA . GLY A 1 178 ? -1.743 1.004 31.193 1.00 94.31 178 GLY A CA 1
ATOM 1455 C C . GLY A 1 178 ? -1.388 2.358 31.806 1.00 94.31 178 GLY A C 1
ATOM 1456 O O . GLY A 1 178 ? -2.224 3.257 31.835 1.00 94.31 178 GLY A O 1
ATOM 1457 N N . PHE A 1 179 ? -0.129 2.543 32.217 1.00 93.00 179 PHE A N 1
ATOM 1458 C CA . PHE A 1 179 ? 0.350 3.833 32.724 1.00 93.00 179 PHE A CA 1
ATOM 1459 C C . PHE A 1 179 ? 0.401 4.913 31.642 1.00 93.00 179 PHE A C 1
ATOM 1461 O O . PHE A 1 179 ? 0.091 6.070 31.915 1.00 93.00 179 PHE A O 1
ATOM 1468 N N . ALA A 1 180 ? 0.751 4.547 30.409 1.00 93.12 180 ALA A N 1
ATOM 1469 C CA . ALA A 1 180 ? 0.730 5.467 29.281 1.00 93.12 180 ALA A CA 1
ATOM 1470 C C . ALA A 1 180 ? -0.687 5.987 28.980 1.00 93.12 180 ALA A C 1
ATOM 1472 O O . ALA A 1 180 ? -0.876 7.187 28.786 1.00 93.12 180 ALA A O 1
ATOM 1473 N N . LEU A 1 181 ? -1.687 5.098 28.990 1.00 94.19 181 LEU A N 1
ATOM 1474 C CA . LEU A 1 181 ? -3.101 5.458 28.865 1.00 94.19 181 LEU A CA 1
ATOM 1475 C C . LEU A 1 181 ? -3.558 6.349 30.018 1.00 94.19 181 LEU A C 1
ATOM 1477 O O . LEU A 1 181 ? -4.180 7.376 29.765 1.00 94.19 181 LEU A O 1
ATOM 1481 N N . ALA A 1 182 ? -3.219 5.984 31.258 1.00 93.94 182 ALA A N 1
ATOM 1482 C CA . ALA A 1 182 ? -3.553 6.780 32.435 1.00 93.94 182 ALA A CA 1
ATOM 1483 C C . ALA A 1 182 ? -3.019 8.211 32.299 1.00 93.94 182 ALA A C 1
ATOM 1485 O O . ALA A 1 182 ? -3.771 9.172 32.437 1.00 93.94 182 ALA A O 1
ATOM 1486 N N . HIS A 1 183 ? -1.753 8.345 31.900 1.00 91.94 183 HIS A N 1
ATOM 1487 C CA . HIS A 1 183 ? -1.125 9.635 31.648 1.00 91.94 183 HIS A CA 1
ATOM 1488 C C . HIS A 1 183 ? -1.873 10.451 30.590 1.00 91.94 183 HIS A C 1
ATOM 1490 O O . HIS A 1 183 ? -2.216 11.606 30.846 1.00 91.94 183 HIS A O 1
ATOM 1496 N N . ARG A 1 184 ? -2.170 9.866 29.420 1.00 91.94 184 ARG A N 1
ATOM 1497 C CA . ARG A 1 184 ? -2.892 10.556 28.336 1.00 91.94 184 ARG A CA 1
ATOM 1498 C C . ARG A 1 184 ? -4.279 11.017 28.770 1.00 91.94 184 ARG A C 1
ATOM 1500 O O . ARG A 1 184 ? -4.645 12.159 28.520 1.00 91.94 184 ARG A O 1
ATOM 1507 N N . LEU A 1 185 ? -5.029 10.135 29.421 1.00 92.75 185 LEU A N 1
ATOM 1508 C CA . LEU A 1 185 ? -6.393 10.395 29.866 1.00 92.75 185 LEU A CA 1
ATOM 1509 C C . LEU A 1 185 ? -6.439 11.505 30.919 1.00 92.75 185 LEU A C 1
ATOM 1511 O O . LEU A 1 185 ? -7.246 12.422 30.794 1.00 92.75 185 LEU A O 1
ATOM 1515 N N . THR A 1 186 ? -5.529 11.489 31.895 1.00 92.06 186 THR A N 1
ATOM 1516 C CA . THR A 1 186 ? -5.435 12.559 32.897 1.00 92.06 186 THR A CA 1
ATOM 1517 C C . THR A 1 186 ? -5.089 13.908 32.264 1.00 92.06 186 THR A C 1
ATOM 1519 O O . THR A 1 186 ? -5.717 14.910 32.595 1.00 92.06 186 THR A O 1
ATOM 1522 N N . HIS A 1 187 ? -4.172 13.947 31.290 1.00 89.75 187 HIS A N 1
ATOM 1523 C CA . HIS A 1 187 ? -3.853 15.182 30.553 1.00 89.75 187 HIS A CA 1
ATOM 1524 C C . HIS A 1 187 ? -5.013 15.685 29.681 1.00 89.75 187 HIS A C 1
ATOM 1526 O O . HIS A 1 187 ? -5.107 16.882 29.420 1.00 89.75 187 HIS A O 1
ATOM 1532 N N . SER A 1 188 ? -5.910 14.792 29.261 1.00 89.50 188 SER A N 1
ATOM 1533 C CA . SER A 1 188 ? -7.150 15.128 28.553 1.00 89.50 188 SER A CA 1
ATOM 1534 C C . SER A 1 188 ? -8.324 15.476 29.481 1.00 89.50 188 SER A C 1
ATOM 1536 O O . SER A 1 188 ? -9.428 15.708 28.995 1.00 89.50 188 SER A O 1
ATOM 1538 N N . GLY A 1 189 ? -8.113 15.540 30.802 1.00 89.81 189 GLY A N 1
ATOM 1539 C CA . GLY A 1 189 ? -9.131 15.959 31.771 1.00 89.81 189 GLY A CA 1
ATOM 1540 C C . GLY A 1 189 ? -10.053 14.845 32.281 1.00 89.81 189 GLY A C 1
ATOM 1541 O O . GLY A 1 189 ? -11.114 15.148 32.832 1.00 89.81 189 GLY A O 1
ATOM 1542 N N . PHE A 1 190 ? -9.670 13.576 32.105 1.00 91.38 190 PHE A N 1
ATOM 1543 C CA . PHE A 1 190 ? -10.387 12.424 32.656 1.00 91.38 190 PHE A CA 1
ATOM 1544 C C . PHE A 1 190 ? -9.835 12.000 34.016 1.00 91.38 190 PHE A C 1
ATOM 1546 O O . PHE A 1 190 ? -8.625 12.006 34.255 1.00 91.38 190 PHE A O 1
ATOM 1553 N N . THR A 1 191 ? -10.732 11.536 34.879 1.00 92.31 191 THR A N 1
ATOM 1554 C CA . THR A 1 191 ? -10.369 10.846 36.117 1.00 92.31 191 THR A CA 1
ATOM 1555 C C . THR A 1 191 ? -10.047 9.395 35.773 1.00 92.31 191 THR A C 1
ATOM 1557 O O . THR A 1 191 ? -10.829 8.728 35.098 1.00 92.31 191 THR A O 1
ATOM 1560 N N . VAL A 1 192 ? -8.898 8.888 36.215 1.00 93.69 192 VAL A N 1
ATOM 1561 C CA . VAL A 1 192 ? -8.453 7.526 35.888 1.00 93.69 192 VAL A CA 1
ATOM 1562 C C . VAL A 1 192 ? -8.420 6.666 37.140 1.00 93.69 192 VAL A C 1
ATOM 1564 O O . VAL A 1 192 ? -7.791 7.032 38.131 1.00 93.69 192 VAL A O 1
ATOM 1567 N N . LEU A 1 193 ? -9.046 5.494 37.054 1.00 94.00 193 LEU A N 1
ATOM 1568 C CA . LEU A 1 193 ? -9.013 4.458 38.078 1.00 94.00 193 LEU A CA 1
ATOM 1569 C C . LEU A 1 193 ? -8.340 3.209 37.510 1.00 94.00 193 LEU A C 1
ATOM 1571 O O . LEU A 1 193 ? -8.787 2.663 36.503 1.00 94.00 193 LEU A O 1
ATOM 1575 N N . MET A 1 194 ? -7.270 2.734 38.141 1.00 94.56 194 MET A N 1
ATOM 1576 C CA . MET A 1 194 ? -6.521 1.579 37.646 1.00 94.56 194 MET A CA 1
ATOM 1577 C C . MET A 1 194 ? -6.795 0.325 38.484 1.00 94.56 194 MET A C 1
ATOM 1579 O O . MET A 1 194 ? -6.641 0.324 39.701 1.00 94.56 194 MET A O 1
ATOM 1583 N N . GLY A 1 195 ? -7.148 -0.776 37.827 1.00 93.31 195 GLY A N 1
ATOM 1584 C CA . GLY A 1 195 ? -7.346 -2.085 38.441 1.00 93.31 195 GLY A CA 1
ATOM 1585 C C . GLY A 1 195 ? -6.079 -2.938 38.382 1.00 93.31 195 GLY A C 1
ATOM 1586 O O . GLY A 1 195 ? -5.582 -3.256 37.295 1.00 93.31 195 GLY A O 1
ATOM 1587 N N . SER A 1 196 ? -5.586 -3.364 39.547 1.00 90.31 196 SER A N 1
ATOM 1588 C CA . SER A 1 196 ? -4.445 -4.277 39.692 1.00 90.31 196 SER A CA 1
ATOM 1589 C C . SER A 1 196 ? -4.837 -5.542 40.457 1.00 90.31 196 SER A C 1
ATOM 1591 O O . SER A 1 196 ? -5.725 -5.527 41.308 1.00 90.31 196 SER A O 1
ATOM 1593 N N . ARG A 1 197 ? -4.128 -6.648 40.191 1.00 88.00 197 ARG A N 1
ATOM 1594 C CA . ARG A 1 197 ? -4.185 -7.861 41.034 1.00 88.00 197 ARG A CA 1
ATOM 1595 C C . ARG A 1 197 ? -3.572 -7.623 42.414 1.00 88.00 197 ARG A C 1
ATOM 1597 O O . ARG A 1 197 ? -3.943 -8.282 43.374 1.00 88.00 197 ARG A O 1
ATOM 1604 N N . ASP A 1 198 ? -2.639 -6.680 42.488 1.00 85.56 198 ASP A N 1
ATOM 1605 C CA . ASP A 1 198 ? -1.939 -6.304 43.706 1.00 85.56 198 ASP A CA 1
ATOM 1606 C C . ASP A 1 198 ? -1.897 -4.770 43.814 1.00 85.56 198 ASP A C 1
ATOM 1608 O O . ASP A 1 198 ? -0.932 -4.131 43.380 1.00 85.56 198 ASP A O 1
ATOM 1612 N N . PRO A 1 199 ? -2.988 -4.145 44.292 1.00 83.81 199 PRO A N 1
ATOM 1613 C CA . PRO A 1 199 ? -3.069 -2.692 44.414 1.00 83.81 199 PRO A CA 1
ATOM 1614 C C . PRO A 1 199 ? -2.148 -2.139 45.509 1.00 83.81 199 PRO A C 1
ATOM 1616 O O . PRO A 1 199 ? -1.714 -0.992 45.425 1.00 83.81 199 PRO A O 1
ATOM 1619 N N . LYS A 1 200 ? -1.800 -2.947 46.522 1.00 81.50 200 LYS A N 1
ATOM 1620 C CA . LYS A 1 200 ? -0.965 -2.507 47.649 1.00 81.50 200 LYS A CA 1
ATOM 1621 C C . LYS A 1 200 ? 0.484 -2.273 47.223 1.00 81.50 200 LYS A C 1
ATOM 1623 O O . LYS A 1 200 ? 1.057 -1.261 47.618 1.00 81.50 200 LYS A O 1
ATOM 1628 N N . ASN A 1 201 ? 1.033 -3.143 46.374 1.00 75.44 201 ASN A N 1
ATOM 1629 C CA . ASN A 1 201 ? 2.428 -3.058 45.922 1.00 75.44 201 ASN A CA 1
ATOM 1630 C C . ASN A 1 201 ? 2.641 -2.198 44.668 1.00 75.44 201 ASN A C 1
ATOM 1632 O O . ASN A 1 201 ? 3.776 -1.995 44.244 1.00 75.44 201 ASN A O 1
ATOM 1636 N N . ARG A 1 202 ? 1.571 -1.692 44.044 1.00 69.19 202 ARG A N 1
ATOM 1637 C CA . ARG A 1 202 ? 1.644 -0.942 42.778 1.00 69.19 202 ARG A CA 1
ATOM 1638 C C . ARG A 1 202 ? 1.394 0.554 42.922 1.00 69.19 202 ARG A C 1
ATOM 1640 O O . ARG A 1 202 ? 1.178 1.198 41.907 1.00 69.19 202 ARG A O 1
ATOM 1647 N N . ARG A 1 203 ? 1.452 1.112 44.137 1.00 61.97 203 ARG A N 1
ATOM 1648 C CA . ARG A 1 203 ? 1.192 2.539 44.395 1.00 61.97 203 ARG A CA 1
ATOM 1649 C C . ARG A 1 203 ? 2.050 3.431 43.492 1.00 61.97 203 ARG A C 1
ATOM 1651 O O . ARG A 1 203 ? 3.255 3.549 43.685 1.00 61.97 203 ARG A O 1
ATOM 1658 N N . HIS A 1 204 ? 1.406 4.068 42.522 1.00 65.25 204 HIS A N 1
ATOM 1659 C CA . HIS A 1 204 ? 1.980 5.135 41.719 1.00 65.25 204 HIS A CA 1
ATOM 1660 C C . HIS A 1 204 ? 1.367 6.439 42.227 1.00 65.25 204 HIS A C 1
ATOM 1662 O O . HIS A 1 204 ? 0.146 6.547 42.275 1.00 65.25 204 HIS A O 1
ATOM 1668 N N . LEU A 1 205 ? 2.193 7.413 42.617 1.00 59.62 205 LEU A N 1
ATOM 1669 C CA . LEU A 1 205 ? 1.765 8.611 43.367 1.00 59.62 205 LEU A CA 1
ATOM 1670 C C . LEU A 1 205 ? 0.667 9.446 42.678 1.00 59.62 205 LEU A C 1
ATOM 1672 O O . LEU A 1 205 ? 0.001 10.234 43.338 1.00 59.62 205 LEU A O 1
ATOM 1676 N N . ASN A 1 206 ? 0.458 9.244 41.375 1.00 77.12 206 ASN A N 1
ATOM 1677 C CA . ASN A 1 206 ? -0.413 10.074 40.541 1.00 77.12 206 ASN A CA 1
ATOM 1678 C C . ASN A 1 206 ? -1.755 9.422 40.167 1.00 77.12 206 ASN A C 1
ATOM 1680 O O . ASN A 1 206 ? -2.574 10.091 39.545 1.00 77.12 206 ASN A O 1
ATOM 1684 N N . TYR A 1 207 ? -1.986 8.142 40.490 1.00 85.88 207 TYR A N 1
ATOM 1685 C CA . TYR A 1 207 ? -3.199 7.429 40.063 1.00 85.88 207 TYR A CA 1
ATOM 1686 C C . TYR A 1 207 ? -3.796 6.596 41.196 1.00 85.88 207 TYR A C 1
ATOM 1688 O O . TYR A 1 207 ? -3.074 5.939 41.948 1.00 85.88 207 TYR A O 1
ATOM 1696 N N . GLU A 1 208 ? -5.125 6.577 41.284 1.00 89.75 208 GLU A N 1
ATOM 1697 C CA . GLU A 1 208 ? -5.834 5.686 42.197 1.00 89.75 208 GLU A CA 1
ATOM 1698 C C . GLU A 1 208 ? -5.765 4.248 41.660 1.00 89.75 208 GLU A C 1
ATOM 1700 O O . GLU A 1 208 ? -6.195 3.968 40.538 1.00 89.75 208 GLU A O 1
ATOM 1705 N N . ILE A 1 209 ? -5.199 3.334 42.455 1.00 91.62 209 ILE A N 1
ATOM 1706 C CA . ILE A 1 209 ? -5.041 1.921 42.091 1.00 91.62 209 ILE A CA 1
ATOM 1707 C C . ILE A 1 209 ? -5.829 1.063 43.077 1.00 91.62 209 ILE A C 1
ATOM 1709 O O . ILE A 1 209 ? -5.538 1.053 44.274 1.00 91.62 209 ILE A O 1
ATOM 1713 N N . THR A 1 210 ? -6.801 0.314 42.564 1.00 92.44 210 THR A N 1
ATOM 1714 C CA . THR A 1 210 ? -7.721 -0.518 43.350 1.00 92.44 210 THR A CA 1
ATOM 1715 C C . THR A 1 210 ? -7.719 -1.967 42.862 1.00 92.44 210 THR A C 1
ATOM 1717 O O . THR A 1 210 ? -6.925 -2.358 41.995 1.00 92.44 210 THR A O 1
ATOM 1720 N N . SER A 1 211 ? -8.558 -2.816 43.466 1.00 91.06 211 SER A N 1
ATOM 1721 C CA . SER A 1 211 ? -8.775 -4.163 42.939 1.00 91.06 211 SER A CA 1
ATOM 1722 C C . SER A 1 211 ? -9.435 -4.086 41.560 1.00 91.06 211 SER A C 1
ATOM 1724 O O . SER A 1 211 ? -10.151 -3.139 41.236 1.00 91.06 211 SER A O 1
ATOM 1726 N N . ILE A 1 212 ? -9.228 -5.114 40.738 1.00 91.12 212 ILE A N 1
ATOM 1727 C CA . ILE A 1 212 ? -9.858 -5.197 39.411 1.00 91.12 212 ILE A CA 1
ATOM 1728 C C . ILE A 1 212 ? -11.388 -5.092 39.514 1.00 91.12 212 ILE A C 1
ATOM 1730 O O . ILE A 1 212 ? -12.003 -4.374 38.731 1.00 91.12 212 ILE A O 1
ATOM 1734 N N . THR A 1 213 ? -11.997 -5.751 40.503 1.00 89.56 213 THR A N 1
ATOM 1735 C CA . THR A 1 213 ? -13.448 -5.708 40.737 1.00 89.56 213 THR A CA 1
ATOM 1736 C C . THR A 1 213 ? -13.947 -4.309 41.077 1.00 89.56 213 THR A C 1
ATOM 1738 O O . THR A 1 213 ? -14.931 -3.867 40.489 1.00 89.56 213 THR A O 1
ATOM 1741 N N . ASP A 1 214 ? -13.263 -3.593 41.972 1.00 89.25 214 ASP A N 1
ATOM 1742 C CA . ASP A 1 214 ? -13.643 -2.232 42.362 1.00 89.25 214 ASP A CA 1
ATOM 1743 C C . ASP A 1 214 ? -13.488 -1.245 41.194 1.00 89.25 214 ASP A C 1
ATOM 1745 O O . ASP A 1 214 ? -14.386 -0.447 40.921 1.00 89.25 214 ASP A O 1
ATOM 1749 N N . CYS A 1 215 ? -12.396 -1.374 40.430 1.00 91.25 215 CYS A N 1
ATOM 1750 C CA . CYS A 1 215 ? -12.179 -0.611 39.203 1.00 91.25 215 CYS A CA 1
ATOM 1751 C C . CYS A 1 215 ? -13.325 -0.812 38.198 1.00 91.25 215 CYS A C 1
ATOM 1753 O O . CYS A 1 215 ? -13.883 0.159 37.691 1.00 91.25 215 CYS A O 1
ATOM 1755 N N . ILE A 1 216 ? -13.740 -2.060 37.954 1.00 90.00 216 ILE A N 1
ATOM 1756 C CA . ILE A 1 216 ? -14.860 -2.343 37.048 1.00 90.00 216 ILE A CA 1
ATOM 1757 C C . ILE A 1 216 ? -16.169 -1.772 37.598 1.00 90.00 216 ILE A C 1
ATOM 1759 O O . ILE A 1 216 ? -16.938 -1.177 36.843 1.00 90.00 216 ILE A O 1
ATOM 1763 N N . HIS A 1 217 ? -16.437 -1.918 38.897 1.00 87.50 217 HIS A N 1
ATOM 1764 C CA . HIS A 1 217 ? -17.665 -1.417 39.514 1.00 87.50 217 HIS A CA 1
ATOM 1765 C C . HIS A 1 217 ? -17.823 0.098 39.351 1.00 87.50 217 HIS A C 1
ATOM 1767 O O . HIS A 1 217 ? -18.896 0.552 38.946 1.00 87.50 217 HIS A O 1
ATOM 1773 N N . ARG A 1 218 ? -16.752 0.859 39.593 1.00 86.62 218 ARG A N 1
ATOM 1774 C CA . ARG A 1 218 ? -16.747 2.331 39.611 1.00 86.62 218 ARG A CA 1
ATOM 1775 C C . ARG A 1 218 ? -16.572 2.987 38.239 1.00 86.62 218 ARG A C 1
ATOM 1777 O O . ARG A 1 218 ? -16.667 4.209 38.143 1.00 86.62 218 ARG A O 1
ATOM 1784 N N . SER A 1 219 ? -16.339 2.207 37.183 1.00 89.31 219 SER A N 1
ATOM 1785 C CA . SER A 1 219 ? -16.108 2.727 35.832 1.00 89.31 219 SER A CA 1
ATOM 1786 C C . SER A 1 219 ? -17.132 2.212 34.824 1.00 89.31 219 SER A C 1
ATOM 1788 O O . SER A 1 219 ? -17.508 1.038 34.813 1.00 89.31 219 SER A O 1
ATOM 1790 N N . PHE A 1 220 ? -17.585 3.104 33.941 1.00 88.31 220 PHE A N 1
ATOM 1791 C CA . PHE A 1 220 ? -18.496 2.764 32.845 1.00 88.31 220 PHE A CA 1
ATOM 1792 C C . PHE A 1 220 ? -17.752 2.382 31.554 1.00 88.31 220 PHE A C 1
ATOM 1794 O O . PHE A 1 220 ? -18.174 1.475 30.830 1.00 88.31 220 PHE A O 1
ATOM 1801 N N . ILE A 1 221 ? -16.636 3.065 31.283 1.00 94.19 221 ILE A N 1
ATOM 1802 C CA . ILE A 1 221 ? -15.717 2.787 30.175 1.00 94.19 221 ILE A CA 1
ATOM 1803 C C . ILE A 1 221 ? -14.443 2.188 30.759 1.00 94.19 221 ILE A C 1
ATOM 1805 O O . ILE A 1 221 ? -13.852 2.767 31.670 1.00 94.19 221 ILE A O 1
ATOM 1809 N N . ILE A 1 222 ? -14.037 1.027 30.248 1.00 96.06 222 ILE A N 1
ATOM 1810 C CA . ILE A 1 222 ? -12.933 0.243 30.801 1.00 96.06 222 ILE A CA 1
ATOM 1811 C C . ILE A 1 222 ? -11.959 -0.136 29.687 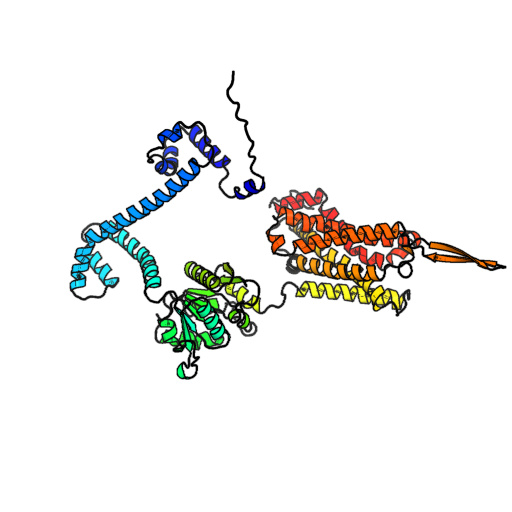1.00 96.06 222 ILE A C 1
ATOM 1813 O O . ILE A 1 222 ? -12.340 -0.808 28.733 1.00 96.06 222 ILE A O 1
ATOM 1817 N N . PHE A 1 223 ? -10.691 0.242 29.827 1.00 97.31 223 PHE A N 1
ATOM 1818 C CA . PHE A 1 223 ? -9.598 -0.229 28.979 1.00 97.31 223 PHE A CA 1
ATOM 1819 C C . PHE A 1 223 ? -9.022 -1.539 29.508 1.00 97.31 223 PHE A C 1
ATOM 1821 O O . PHE A 1 223 ? -8.696 -1.650 30.690 1.00 97.31 223 PHE A O 1
ATOM 1828 N N . ILE A 1 224 ? -8.821 -2.513 28.622 1.00 96.19 224 ILE A N 1
ATOM 1829 C CA . ILE A 1 224 ? -8.156 -3.778 28.951 1.00 96.19 224 ILE A CA 1
ATOM 1830 C C . ILE A 1 224 ? -6.685 -3.708 28.538 1.00 96.19 224 ILE A C 1
ATOM 1832 O O . ILE A 1 224 ? -6.314 -4.119 27.443 1.00 96.19 224 ILE A O 1
ATOM 1836 N N . ALA A 1 225 ? -5.830 -3.207 29.427 1.00 94.94 225 ALA A N 1
ATOM 1837 C CA . ALA A 1 225 ? -4.387 -3.080 29.223 1.00 94.94 225 ALA A CA 1
ATOM 1838 C C . ALA A 1 225 ? -3.605 -4.321 29.698 1.00 94.94 225 ALA A C 1
ATOM 1840 O O . ALA A 1 225 ? -2.547 -4.217 30.324 1.00 94.94 225 ALA A O 1
ATOM 1841 N N . THR A 1 226 ? -4.125 -5.513 29.397 1.00 91.62 226 THR A N 1
ATOM 1842 C CA . THR A 1 226 ? -3.490 -6.807 29.683 1.00 91.62 226 THR A CA 1
ATOM 1843 C C . THR A 1 226 ? -3.361 -7.647 28.413 1.00 91.62 226 THR A C 1
ATOM 1845 O O . THR A 1 226 ? -4.093 -7.461 27.439 1.00 91.62 226 THR A O 1
ATOM 1848 N N . HIS A 1 227 ? -2.411 -8.584 28.405 1.00 89.00 227 HIS A N 1
ATOM 1849 C CA . HIS A 1 227 ? -2.284 -9.551 27.314 1.00 89.00 227 HIS A CA 1
ATOM 1850 C C . HIS A 1 227 ? -3.504 -10.482 27.268 1.00 89.00 227 HIS A C 1
ATOM 1852 O O . HIS A 1 227 ? -4.038 -10.866 28.309 1.00 89.00 227 HIS A O 1
ATOM 1858 N N . ALA A 1 228 ? -3.909 -10.883 26.058 1.00 87.06 228 ALA A N 1
ATOM 1859 C CA . ALA A 1 228 ? -5.098 -11.711 25.833 1.00 87.06 228 ALA A CA 1
ATOM 1860 C C . ALA A 1 228 ? -5.059 -13.064 26.569 1.00 87.06 228 ALA A C 1
ATOM 1862 O O . ALA A 1 228 ? -6.092 -13.572 26.992 1.00 87.06 228 ALA A O 1
ATOM 1863 N N . GLU A 1 229 ? -3.864 -13.617 26.789 1.00 84.62 229 GLU A N 1
ATOM 1864 C CA . GLU A 1 229 ? -3.628 -14.843 27.570 1.00 84.62 229 GLU A CA 1
ATOM 1865 C C . GLU A 1 229 ? -4.092 -14.729 29.027 1.00 84.62 229 GLU A C 1
ATOM 1867 O O . GLU A 1 229 ? -4.331 -15.730 29.698 1.00 84.62 229 GLU A O 1
ATOM 1872 N N . HIS A 1 230 ? -4.233 -13.506 29.534 1.00 86.00 230 HIS A N 1
ATOM 1873 C CA . HIS A 1 230 ? -4.653 -13.245 30.902 1.00 86.00 230 HIS A CA 1
ATOM 1874 C C . HIS A 1 230 ? -6.130 -12.870 31.019 1.00 86.00 230 HIS A C 1
ATOM 1876 O O . HIS A 1 230 ? -6.587 -12.645 32.137 1.00 86.00 230 HIS A O 1
ATOM 1882 N N . TYR A 1 231 ? -6.897 -12.826 29.922 1.00 87.25 231 TYR A N 1
ATOM 1883 C CA . TYR A 1 231 ? -8.317 -12.449 29.972 1.00 87.25 231 TYR A CA 1
ATOM 1884 C C . TYR A 1 231 ? -9.126 -13.371 30.875 1.00 87.25 231 TYR A C 1
ATOM 1886 O O . TYR A 1 231 ? -9.897 -12.880 31.695 1.00 87.25 231 TYR A O 1
ATOM 1894 N N . THR A 1 232 ? -8.891 -14.682 30.810 1.00 80.19 232 THR A N 1
ATOM 1895 C CA . THR A 1 232 ? -9.570 -15.649 31.681 1.00 80.19 232 THR A CA 1
ATOM 1896 C C . THR A 1 232 ? -9.321 -15.344 33.156 1.00 80.19 232 THR A C 1
ATOM 1898 O O . THR A 1 232 ? -10.255 -15.147 33.928 1.00 80.19 232 THR A O 1
ATOM 1901 N N . ASN A 1 233 ? -8.056 -15.192 33.542 1.00 79.88 233 ASN A N 1
ATOM 1902 C CA . ASN A 1 233 ? -7.698 -14.994 34.945 1.00 79.88 233 ASN A CA 1
ATOM 1903 C C . ASN A 1 233 ? -8.113 -13.611 35.468 1.00 79.88 233 ASN A C 1
ATOM 1905 O O . ASN A 1 233 ? -8.460 -13.484 36.638 1.00 79.88 233 ASN A O 1
ATOM 1909 N N . VAL A 1 234 ? -8.061 -12.577 34.623 1.00 79.50 234 VAL A N 1
ATOM 1910 C CA . VAL A 1 234 ? -8.264 -11.174 35.020 1.00 79.50 234 VAL A CA 1
ATOM 1911 C C . VAL A 1 234 ? -9.725 -10.734 34.910 1.00 79.50 234 VAL A C 1
ATOM 1913 O O . VAL A 1 234 ? -10.161 -9.924 35.721 1.00 79.50 234 VAL A O 1
ATOM 1916 N N . LEU A 1 235 ? -10.4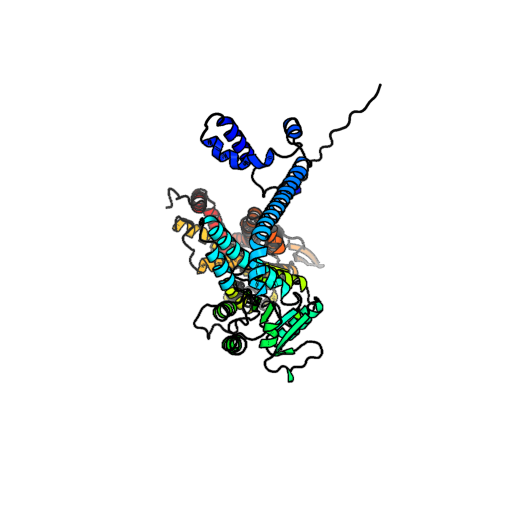71 -11.234 33.921 1.00 79.19 235 LEU A N 1
ATOM 1917 C CA . LEU A 1 235 ? -11.815 -10.747 33.581 1.00 79.19 235 LEU A CA 1
ATOM 1918 C C . LEU A 1 235 ? -12.910 -11.800 33.767 1.00 79.19 235 LEU A C 1
ATOM 1920 O O . LEU A 1 235 ? -14.036 -11.424 34.079 1.00 79.19 235 LEU A O 1
ATOM 1924 N N . ILE A 1 236 ? -12.595 -13.093 33.615 1.00 73.69 236 ILE A N 1
ATOM 1925 C CA . ILE A 1 236 ? -13.584 -14.179 33.742 1.00 73.69 236 ILE A CA 1
ATOM 1926 C C . ILE A 1 236 ? -13.689 -14.675 35.190 1.00 73.69 236 ILE A C 1
ATOM 1928 O O . ILE A 1 236 ? -14.798 -14.839 35.685 1.00 73.69 236 ILE A O 1
ATOM 1932 N N . SER A 1 237 ? -12.577 -14.816 35.920 1.00 76.88 237 SER A N 1
ATOM 1933 C CA . SER A 1 237 ? -12.636 -15.213 37.343 1.00 76.88 237 SER A CA 1
ATOM 1934 C C . SER A 1 237 ? -13.505 -14.290 38.228 1.00 76.88 237 SER A C 1
ATOM 1936 O O . SER A 1 237 ? -14.226 -14.792 39.096 1.00 76.88 237 SER A O 1
ATOM 1938 N N . PRO A 1 238 ? -13.560 -12.956 38.008 1.00 75.25 238 PRO A N 1
ATOM 1939 C CA . PRO A 1 238 ? -14.481 -12.092 38.746 1.00 75.25 238 PRO A CA 1
ATOM 1940 C C . PRO A 1 238 ? -15.952 -12.259 38.333 1.00 75.25 238 PRO A C 1
ATOM 1942 O O . PRO A 1 238 ? -16.837 -12.003 39.148 1.00 75.25 238 PRO A O 1
ATOM 1945 N N . LEU A 1 239 ? -16.226 -12.697 37.097 1.00 76.44 239 LEU A N 1
ATOM 1946 C CA . LEU A 1 239 ? -17.586 -12.967 36.613 1.00 76.44 239 LEU A CA 1
ATOM 1947 C C . LEU A 1 239 ? -18.211 -14.194 37.286 1.00 76.44 239 LEU A C 1
ATOM 1949 O O . LEU A 1 239 ? -19.425 -14.217 37.465 1.00 76.44 239 LEU A O 1
ATOM 1953 N N . GLU A 1 240 ? -17.404 -15.174 37.709 1.00 76.81 240 GLU A N 1
ATOM 1954 C CA . GLU A 1 240 ? -17.885 -16.325 38.494 1.00 76.81 240 GLU A CA 1
ATOM 1955 C C . GLU A 1 240 ? -18.518 -15.883 39.821 1.00 76.81 240 GLU A C 1
ATOM 1957 O O . GLU A 1 240 ? -19.499 -16.467 40.275 1.00 76.81 240 GLU A O 1
ATOM 1962 N N . HIS A 1 241 ? -17.987 -14.814 40.418 1.00 78.12 241 HIS A N 1
ATOM 1963 C CA . HIS A 1 241 ? -18.456 -14.271 41.692 1.00 78.12 241 HIS A CA 1
ATOM 1964 C C . HIS A 1 241 ? -19.545 -13.204 41.509 1.00 78.12 241 HIS A C 1
ATOM 1966 O O . HIS A 1 241 ? -20.430 -13.071 42.353 1.00 78.12 241 HIS A O 1
ATOM 1972 N N . ASN A 1 242 ? -19.494 -12.436 40.415 1.00 79.69 242 ASN A N 1
ATOM 1973 C CA . ASN A 1 242 ? -20.509 -11.447 40.063 1.00 79.69 242 ASN A CA 1
ATOM 1974 C C . ASN A 1 242 ? -20.809 -11.479 38.550 1.00 79.69 242 ASN A C 1
ATOM 1976 O O . ASN A 1 242 ? -20.176 -10.750 37.780 1.00 79.69 242 ASN A O 1
ATOM 1980 N N . PRO A 1 243 ? -21.820 -12.252 38.113 1.00 79.50 243 PRO A N 1
ATOM 1981 C CA . PRO A 1 243 ? -22.163 -12.394 36.694 1.00 79.50 243 PRO A CA 1
ATOM 1982 C C . PRO A 1 243 ? -22.582 -11.087 36.007 1.00 79.50 243 PRO A C 1
ATOM 1984 O O . PRO A 1 243 ? -22.475 -10.964 34.791 1.00 79.50 243 PRO A O 1
ATOM 1987 N N . THR A 1 244 ? -23.044 -10.103 36.783 1.00 79.44 244 THR A N 1
ATOM 1988 C CA . THR A 1 244 ? -23.530 -8.802 36.284 1.00 79.44 244 THR A CA 1
ATOM 1989 C C . THR A 1 244 ? -22.452 -7.717 36.265 1.00 79.44 244 THR A C 1
ATOM 1991 O O . THR A 1 244 ? -22.727 -6.567 35.927 1.00 79.44 244 THR A O 1
ATOM 1994 N N . LEU A 1 245 ? -21.209 -8.060 36.624 1.00 83.56 245 LEU A N 1
ATOM 1995 C CA . LEU A 1 245 ? -20.111 -7.108 36.816 1.00 83.56 245 LEU A CA 1
ATOM 1996 C C . LEU A 1 245 ? -19.875 -6.198 35.599 1.00 83.56 245 LEU A C 1
ATOM 1998 O O . LEU A 1 245 ? -19.544 -5.023 35.754 1.00 83.56 245 LEU A O 1
ATOM 2002 N N . PHE A 1 246 ? -20.072 -6.729 34.393 1.00 85.56 246 PHE A N 1
ATOM 2003 C CA . PHE A 1 246 ? -19.853 -6.020 33.134 1.00 85.56 246 PHE A CA 1
ATOM 2004 C C . PHE A 1 246 ? -21.136 -5.551 32.437 1.00 85.56 246 PHE A C 1
ATOM 2006 O O . PHE A 1 246 ? -21.068 -5.035 31.317 1.00 85.56 246 PHE A O 1
ATOM 2013 N N . ASP A 1 247 ? -22.293 -5.683 33.087 1.00 83.75 247 ASP A N 1
ATOM 2014 C CA . ASP A 1 247 ? -23.579 -5.388 32.467 1.00 83.75 247 ASP A CA 1
ATOM 2015 C C . ASP A 1 247 ? -23.620 -3.969 31.905 1.00 83.75 247 ASP A C 1
ATOM 2017 O O . ASP A 1 247 ? -23.506 -2.971 32.620 1.00 83.75 247 ASP A O 1
ATOM 2021 N N . ARG A 1 248 ? -23.822 -3.894 30.583 1.00 80.38 248 ARG A N 1
ATOM 2022 C CA . ARG A 1 248 ? -23.979 -2.655 29.812 1.00 80.38 248 ARG A CA 1
ATOM 2023 C C . ARG A 1 248 ? -22.746 -1.740 29.827 1.00 80.38 248 ARG A C 1
ATOM 2025 O O . ARG A 1 248 ? -22.862 -0.601 29.372 1.00 80.38 248 ARG A O 1
ATOM 2032 N N . LYS A 1 249 ? -21.587 -2.207 30.306 1.00 88.56 249 LYS A N 1
ATOM 2033 C CA . LYS A 1 249 ? -20.326 -1.448 30.306 1.00 88.56 249 LYS A CA 1
ATOM 2034 C C . LYS A 1 249 ? -19.677 -1.452 28.925 1.00 88.56 249 LYS A C 1
ATOM 2036 O O . LYS A 1 249 ? -19.867 -2.380 28.138 1.00 88.56 249 LYS A O 1
ATOM 2041 N N . ILE A 1 250 ? -18.900 -0.412 28.631 1.00 94.81 250 ILE A N 1
ATOM 2042 C CA . ILE A 1 250 ? -18.081 -0.347 27.416 1.00 94.81 250 ILE A CA 1
ATOM 2043 C C . ILE A 1 250 ? -16.691 -0.859 27.760 1.00 94.81 250 ILE A C 1
ATOM 2045 O O . ILE A 1 250 ? -15.996 -0.263 28.581 1.00 94.81 250 ILE A O 1
ATOM 2049 N N . VAL A 1 251 ? -16.279 -1.941 27.109 1.00 96.19 251 VAL A N 1
ATOM 2050 C CA . VAL A 1 251 ? -14.971 -2.556 27.333 1.00 96.19 251 VAL A CA 1
ATOM 2051 C C . VAL A 1 251 ? -14.136 -2.407 26.069 1.00 96.19 251 VAL A C 1
ATOM 2053 O O . VAL A 1 251 ? -14.507 -2.887 24.999 1.00 96.19 251 VAL A O 1
ATOM 2056 N N . ILE A 1 252 ? -13.012 -1.709 26.194 1.00 98.06 252 ILE A N 1
ATOM 2057 C CA . ILE A 1 252 ? -12.113 -1.377 25.095 1.00 98.06 252 ILE A CA 1
ATOM 2058 C C . ILE A 1 252 ? -10.955 -2.374 25.088 1.00 98.06 252 ILE A C 1
ATOM 2060 O O . ILE A 1 252 ? -10.093 -2.354 25.970 1.00 98.06 252 ILE A O 1
ATOM 2064 N N . ASP A 1 253 ? -10.925 -3.230 24.070 1.00 97.00 253 ASP A N 1
ATOM 2065 C CA . ASP A 1 253 ? -9.810 -4.133 23.809 1.00 97.00 253 ASP A CA 1
ATOM 2066 C C . ASP A 1 253 ? -8.725 -3.425 22.982 1.00 97.00 253 ASP A C 1
ATOM 2068 O O . ASP A 1 253 ? -8.932 -3.084 21.811 1.00 97.00 253 ASP A O 1
ATOM 2072 N N . ILE A 1 254 ? -7.549 -3.254 23.595 1.00 95.69 254 ILE A N 1
ATOM 2073 C CA . ILE A 1 254 ? -6.357 -2.647 22.982 1.00 95.69 254 ILE A CA 1
ATOM 2074 C C . ILE A 1 254 ? -5.282 -3.672 22.597 1.00 95.69 254 ILE A C 1
ATOM 2076 O O . ILE A 1 254 ? -4.191 -3.296 22.169 1.00 95.69 254 ILE A O 1
ATOM 2080 N N . SER A 1 255 ? -5.544 -4.967 22.779 1.00 92.88 255 SER A N 1
ATOM 2081 C CA . SER A 1 255 ? -4.541 -6.012 22.579 1.00 92.88 255 SER A CA 1
ATOM 2082 C C . SER A 1 255 ? -4.145 -6.171 21.107 1.00 92.88 255 SER A C 1
ATOM 2084 O O . SER A 1 255 ? -4.883 -5.820 20.190 1.00 92.88 255 SER A O 1
ATOM 2086 N N . ASN A 1 256 ? -2.976 -6.751 20.859 1.00 88.50 256 ASN A N 1
ATOM 2087 C CA . ASN A 1 256 ? -2.588 -7.241 19.538 1.00 88.50 256 ASN A CA 1
ATOM 2088 C C . ASN A 1 256 ? -2.413 -8.762 19.605 1.00 88.50 256 ASN A C 1
ATOM 2090 O O . ASN A 1 256 ? -2.116 -9.319 20.667 1.00 88.50 256 ASN A O 1
ATOM 2094 N N . GLN A 1 257 ? -2.610 -9.452 18.485 1.00 79.50 257 GLN A N 1
ATOM 2095 C CA . GLN A 1 257 ? -2.456 -10.903 18.428 1.00 79.50 257 GLN A CA 1
ATOM 2096 C C . GLN A 1 257 ? -0.964 -11.277 18.443 1.00 79.50 257 GLN A C 1
ATOM 2098 O O . GLN A 1 257 ? -0.239 -10.945 17.507 1.00 79.50 257 GLN A O 1
ATOM 2103 N N . GLN A 1 258 ? -0.500 -11.971 19.493 1.00 69.25 258 GLN A N 1
ATOM 2104 C CA . GLN A 1 258 ? 0.935 -12.251 19.662 1.00 69.25 258 GLN A CA 1
ATOM 2105 C C . GLN A 1 258 ? 1.457 -13.452 18.857 1.00 69.25 258 GLN A C 1
ATOM 2107 O O . GLN A 1 258 ? 2.593 -13.390 18.404 1.00 69.25 258 GLN A O 1
ATOM 2112 N N . ASP A 1 259 ? 0.647 -14.463 18.513 1.00 62.94 259 ASP A N 1
ATOM 2113 C CA . ASP A 1 259 ? 1.033 -15.440 17.484 1.00 62.94 259 ASP A CA 1
ATOM 2114 C C . ASP A 1 259 ? -0.152 -16.208 16.866 1.00 62.94 259 ASP A C 1
ATOM 2116 O O . ASP A 1 259 ? -1.108 -16.551 17.559 1.00 62.94 259 ASP A O 1
ATOM 2120 N N . GLN A 1 260 ? -0.112 -16.465 15.547 1.00 57.66 260 GLN A N 1
ATOM 2121 C CA . GLN A 1 260 ? -1.102 -17.312 14.847 1.00 57.66 260 GLN A CA 1
ATOM 2122 C C . GLN A 1 260 ? -0.740 -18.802 14.901 1.00 57.66 260 GLN A C 1
ATOM 2124 O O . GLN A 1 260 ? -1.627 -19.645 14.835 1.00 57.66 260 GLN A O 1
ATOM 2129 N N . LYS A 1 261 ? 0.552 -19.141 15.047 1.00 54.28 261 LYS A N 1
ATOM 2130 C CA . LYS A 1 261 ? 1.047 -20.530 14.972 1.00 54.28 261 LYS A CA 1
ATOM 2131 C C . LYS A 1 261 ? 0.486 -21.454 16.060 1.00 54.28 261 LYS A C 1
ATOM 2133 O O . LYS A 1 261 ? 0.524 -22.665 15.897 1.00 54.28 261 LYS A O 1
ATOM 2138 N N . THR A 1 262 ? -0.025 -20.889 17.147 1.00 52.34 262 THR A N 1
ATOM 2139 C CA . THR A 1 262 ? -0.562 -21.606 18.309 1.00 52.34 262 THR A CA 1
ATOM 2140 C C . THR A 1 262 ? -2.090 -21.617 18.374 1.00 52.34 262 THR A C 1
ATOM 2142 O O . THR A 1 262 ? -2.641 -22.149 19.334 1.00 52.34 262 THR A O 1
ATOM 2145 N N . ARG A 1 263 ? -2.807 -21.044 17.393 1.00 61.53 263 ARG A N 1
ATOM 2146 C CA . ARG A 1 263 ? -4.273 -20.907 17.455 1.00 61.53 263 ARG A CA 1
ATOM 2147 C C . ARG A 1 263 ? -4.989 -21.833 16.469 1.00 61.53 263 ARG A C 1
ATOM 2149 O O . ARG A 1 263 ? -4.615 -21.916 15.306 1.00 61.53 263 ARG A O 1
ATOM 2156 N N . GLN A 1 264 ? -6.033 -22.506 16.960 1.00 60.88 264 GLN A N 1
ATOM 2157 C CA . GLN A 1 264 ? -6.893 -23.419 16.190 1.00 60.88 264 GLN A CA 1
ATOM 2158 C C . GLN A 1 264 ? -8.100 -22.722 15.535 1.00 60.88 264 GLN A C 1
ATOM 2160 O O . GLN A 1 264 ? -8.702 -23.293 14.630 1.00 60.88 264 GLN A O 1
ATOM 2165 N N . ASP A 1 265 ? -8.455 -21.507 15.970 1.00 71.75 265 ASP A N 1
ATOM 2166 C CA . ASP A 1 265 ? -9.613 -20.751 15.476 1.00 71.75 265 ASP A CA 1
ATOM 2167 C C . ASP A 1 265 ? -9.228 -19.382 14.888 1.00 71.75 265 ASP A C 1
ATOM 2169 O O . ASP A 1 265 ? -8.139 -18.855 15.127 1.00 71.75 265 ASP A O 1
ATOM 2173 N N . ASP A 1 266 ? -10.159 -18.818 14.117 1.00 78.50 266 ASP A N 1
ATOM 2174 C CA . ASP A 1 266 ? -9.984 -17.597 13.324 1.00 78.50 266 ASP A CA 1
ATOM 2175 C C . ASP A 1 266 ? -10.571 -16.342 14.013 1.00 78.50 266 ASP A C 1
ATOM 2177 O O . ASP A 1 266 ? -10.825 -15.328 13.358 1.00 78.50 266 ASP A O 1
ATOM 2181 N N . PHE A 1 267 ? -10.856 -16.413 15.322 1.00 86.44 267 PHE A N 1
ATOM 2182 C CA . PHE A 1 267 ? -11.425 -15.299 16.089 1.00 86.44 267 PHE A CA 1
ATOM 2183 C C . PHE A 1 267 ? -10.345 -14.328 16.584 1.00 86.44 267 PHE A C 1
ATOM 2185 O O . PHE A 1 267 ? -9.266 -14.731 17.031 1.00 86.44 267 PHE A O 1
ATOM 2192 N N . SER A 1 268 ? -10.671 -13.034 16.569 1.00 90.31 268 SER A N 1
ATOM 2193 C CA . SER A 1 268 ? -9.855 -11.985 17.191 1.00 90.31 268 SER A CA 1
ATOM 2194 C C . SER A 1 268 ? -9.915 -12.051 18.721 1.00 90.31 268 SER A C 1
ATOM 2196 O O . SER A 1 268 ? -10.824 -12.656 19.300 1.00 90.31 268 SER A O 1
ATOM 2198 N N . ASN A 1 269 ? -8.970 -11.398 19.402 1.00 91.69 269 ASN A N 1
ATOM 2199 C CA . ASN A 1 269 ? -9.031 -11.263 20.859 1.00 91.69 269 ASN A CA 1
ATOM 2200 C C . ASN A 1 269 ? -10.318 -10.539 21.294 1.00 91.69 269 ASN A C 1
ATOM 2202 O O . ASN A 1 269 ? -10.947 -10.954 22.266 1.00 91.69 269 ASN A O 1
ATOM 2206 N N . ALA A 1 270 ? -10.747 -9.520 20.543 1.00 93.69 270 ALA A N 1
ATOM 2207 C CA . ALA A 1 270 ? -11.975 -8.780 20.832 1.00 93.69 270 ALA A CA 1
ATOM 2208 C C . ALA A 1 270 ? -13.245 -9.635 20.666 1.00 93.69 270 ALA A C 1
ATOM 2210 O O . ALA A 1 270 ? -14.144 -9.569 21.502 1.00 93.69 270 ALA A O 1
ATOM 2211 N N . GLU A 1 271 ? -13.326 -10.469 19.623 1.00 92.31 271 GLU A N 1
ATOM 2212 C CA . GLU A 1 271 ? -14.458 -11.389 19.429 1.00 92.31 271 GLU A CA 1
ATOM 2213 C C . GLU A 1 271 ? -14.529 -12.424 20.558 1.00 92.31 271 GLU A C 1
ATOM 2215 O O . GLU A 1 271 ? -15.604 -12.690 21.092 1.00 92.31 271 GLU A O 1
ATOM 2220 N N . ARG A 1 272 ? -13.380 -12.963 20.982 1.00 89.69 272 ARG A N 1
ATOM 2221 C CA . ARG A 1 272 ? -13.311 -13.881 22.129 1.00 89.69 272 ARG A CA 1
ATOM 2222 C C . ARG A 1 272 ? -13.745 -13.202 23.422 1.00 89.69 272 ARG A C 1
ATOM 2224 O O . ARG A 1 272 ? -14.462 -13.807 24.212 1.00 89.69 272 ARG A O 1
ATOM 2231 N N . LEU A 1 273 ? -13.351 -11.946 23.619 1.00 90.44 273 LEU A N 1
ATOM 2232 C CA . LEU A 1 273 ? -13.776 -11.163 24.772 1.00 90.44 273 LEU A CA 1
ATOM 2233 C C . LEU A 1 273 ? -15.295 -10.927 24.766 1.00 90.44 273 LEU A C 1
ATOM 2235 O O . LEU A 1 273 ? -15.924 -11.021 25.814 1.00 90.44 273 LEU A O 1
ATOM 2239 N N . GLN A 1 274 ? -15.897 -10.703 23.593 1.00 91.75 274 GLN A N 1
ATOM 2240 C CA . GLN A 1 274 ? -17.350 -10.547 23.458 1.00 91.75 274 GLN A CA 1
ATOM 2241 C C . GLN A 1 274 ? -18.109 -11.843 23.767 1.00 91.75 274 GLN A C 1
ATOM 2243 O O . GLN A 1 274 ? -19.189 -11.782 24.352 1.00 91.75 274 GLN A O 1
ATOM 2248 N N . ILE A 1 275 ? -17.546 -13.003 23.410 1.00 89.06 275 ILE A N 1
ATOM 2249 C CA . ILE A 1 275 ? -18.097 -14.320 23.768 1.00 89.06 275 ILE A CA 1
ATOM 2250 C C . ILE A 1 275 ? -17.967 -14.567 25.278 1.00 89.06 275 ILE A C 1
ATOM 2252 O O . ILE A 1 275 ? -18.899 -15.070 25.898 1.00 89.06 275 ILE A O 1
ATOM 2256 N N . ALA A 1 276 ? -16.827 -14.203 25.871 1.00 86.06 276 ALA A N 1
ATOM 2257 C CA . ALA A 1 276 ? -16.562 -14.396 27.294 1.00 86.06 276 ALA A CA 1
ATOM 2258 C C . ALA A 1 276 ? -17.390 -13.468 28.198 1.00 86.06 276 ALA A C 1
ATOM 2260 O O . ALA A 1 276 ? -17.709 -13.841 29.324 1.00 86.06 276 ALA A O 1
ATOM 2261 N N . ILE A 1 277 ? -17.739 -12.270 27.716 1.00 88.69 277 ILE A N 1
ATOM 2262 C CA . ILE A 1 277 ? -18.477 -11.252 28.476 1.00 88.69 277 ILE A CA 1
ATOM 2263 C C . ILE A 1 277 ? -19.673 -10.739 27.648 1.00 88.69 277 ILE A C 1
ATOM 2265 O O . ILE A 1 277 ? -19.659 -9.604 27.162 1.00 88.69 277 ILE A O 1
ATOM 2269 N N . PRO A 1 278 ? -20.737 -11.548 27.469 1.00 84.44 278 PRO A N 1
ATOM 2270 C CA . PRO A 1 278 ? -21.836 -11.222 26.554 1.00 84.44 278 PRO A CA 1
ATOM 2271 C C . PRO A 1 278 ? -22.629 -9.965 26.929 1.00 84.44 278 PRO A C 1
ATOM 2273 O O . PRO A 1 278 ? -23.261 -9.359 26.066 1.00 84.44 278 PRO A O 1
ATOM 2276 N N . SER A 1 279 ? -22.631 -9.579 28.208 1.00 83.62 279 SER A N 1
ATOM 2277 C CA . SER A 1 279 ? -23.374 -8.412 28.692 1.00 83.62 279 SER A CA 1
ATOM 2278 C C . SER A 1 279 ? -22.635 -7.080 28.511 1.00 83.62 279 SER A C 1
ATOM 2280 O O . SER A 1 279 ? -23.252 -6.019 28.666 1.00 83.62 279 SER A O 1
ATOM 2282 N N . ALA A 1 280 ? -21.349 -7.122 28.141 1.00 89.19 280 ALA A N 1
ATOM 2283 C CA . ALA A 1 280 ? -20.539 -5.955 27.813 1.00 89.19 280 ALA A CA 1
ATOM 2284 C C . ALA A 1 280 ? -20.660 -5.566 26.336 1.00 89.19 280 ALA A C 1
ATOM 2286 O O . ALA A 1 280 ? -20.852 -6.408 25.456 1.00 89.19 280 ALA A O 1
ATOM 2287 N N . TYR A 1 281 ? -20.438 -4.284 26.054 1.00 93.75 281 TYR A N 1
ATOM 2288 C CA . TYR A 1 281 ? -20.237 -3.787 24.698 1.00 93.75 281 TYR A CA 1
ATOM 2289 C C . TYR A 1 281 ? -18.740 -3.722 24.400 1.00 93.75 281 TYR A C 1
ATOM 2291 O O . TYR A 1 281 ? -18.058 -2.786 24.829 1.00 93.75 281 TYR A O 1
ATOM 2299 N N . ILE A 1 282 ? -18.224 -4.718 23.673 1.00 96.69 282 ILE A N 1
ATOM 2300 C CA . ILE A 1 282 ? -16.804 -4.764 23.323 1.00 96.69 282 ILE A CA 1
ATOM 2301 C C . ILE A 1 282 ? -16.507 -3.819 22.159 1.00 96.69 282 ILE A C 1
ATOM 2303 O O . ILE A 1 282 ? -17.214 -3.789 21.146 1.00 96.69 282 ILE A O 1
ATOM 2307 N N . VAL A 1 283 ? -15.428 -3.051 22.294 1.00 98.12 283 VAL A N 1
ATOM 2308 C CA . VAL A 1 283 ? -14.922 -2.145 21.264 1.00 98.12 283 VAL A CA 1
ATOM 2309 C C . VAL A 1 283 ? -13.437 -2.412 21.040 1.00 98.12 283 VAL A C 1
ATOM 2311 O O . VAL A 1 283 ? -12.643 -2.330 21.972 1.00 98.12 283 VAL A O 1
ATOM 2314 N N . LYS A 1 284 ? -13.038 -2.687 19.796 1.00 97.81 284 LYS A N 1
ATOM 2315 C CA . LYS A 1 284 ? -11.625 -2.732 19.408 1.00 97.81 284 LYS A CA 1
ATOM 2316 C C . LYS A 1 284 ? -11.142 -1.322 19.095 1.00 97.81 284 LYS A C 1
ATOM 2318 O O . LYS A 1 284 ? -11.706 -0.691 18.200 1.00 97.81 284 LYS A O 1
ATOM 2323 N N . ALA A 1 285 ? -10.115 -0.849 19.795 1.00 97.12 285 ALA A N 1
ATOM 2324 C CA . ALA A 1 285 ? -9.490 0.449 19.534 1.00 97.12 285 ALA A CA 1
ATOM 2325 C C . ALA A 1 285 ? -8.062 0.517 20.104 1.00 97.12 285 ALA A C 1
ATOM 2327 O O . ALA A 1 285 ? -7.651 -0.347 20.867 1.00 97.12 285 ALA A O 1
ATOM 2328 N N . PHE A 1 286 ? -7.305 1.558 19.744 1.00 95.38 286 PHE A N 1
ATOM 2329 C CA . PHE A 1 286 ? -5.969 1.908 20.273 1.00 95.38 286 PHE A CA 1
ATOM 2330 C C . PHE A 1 286 ? -4.839 0.887 20.100 1.00 95.38 286 PHE A C 1
ATOM 2332 O O . PHE A 1 286 ? -3.694 1.201 20.409 1.00 95.38 286 PHE A O 1
ATOM 2339 N N . ASN A 1 287 ? -5.103 -0.287 19.534 1.00 93.38 287 ASN A N 1
ATOM 2340 C CA . ASN A 1 287 ? -4.090 -1.315 19.314 1.00 93.38 287 ASN A CA 1
ATOM 2341 C C . ASN A 1 287 ? -2.976 -0.872 18.336 1.00 93.38 287 ASN A C 1
ATOM 2343 O O . ASN A 1 287 ? -1.881 -1.431 18.357 1.00 93.38 287 ASN A O 1
ATOM 2347 N N . THR A 1 288 ? -3.239 0.147 17.505 1.00 90.88 288 THR A N 1
ATOM 2348 C CA . THR A 1 288 ? -2.286 0.779 16.572 1.00 90.88 288 THR A CA 1
ATOM 2349 C C . THR A 1 288 ? -1.432 1.889 17.199 1.00 90.88 288 THR A C 1
ATOM 2351 O O . THR A 1 288 ? -0.525 2.408 16.543 1.00 90.88 288 THR A O 1
ATOM 2354 N N . ILE A 1 289 ? -1.705 2.274 18.449 1.00 91.19 289 ILE A N 1
ATOM 2355 C CA . ILE A 1 289 ? -0.992 3.339 19.160 1.00 91.19 289 ILE A CA 1
ATOM 2356 C C . ILE A 1 289 ? -0.003 2.706 20.139 1.00 91.19 289 ILE A C 1
ATOM 2358 O O . ILE A 1 289 ? -0.378 1.883 20.970 1.00 91.19 289 ILE A O 1
ATOM 2362 N N . SER A 1 290 ? 1.273 3.084 20.047 1.00 89.88 290 SER A N 1
ATOM 2363 C CA . SER A 1 290 ? 2.296 2.603 20.978 1.00 89.88 290 SER A CA 1
ATOM 2364 C C . SER A 1 290 ? 2.234 3.343 22.317 1.00 89.88 290 SER A C 1
ATOM 2366 O O . SER A 1 290 ? 1.813 4.501 22.380 1.00 89.88 290 SER A O 1
ATOM 2368 N N . SER A 1 291 ? 2.734 2.708 23.380 1.00 90.12 291 SER A N 1
ATOM 2369 C CA . SER A 1 291 ? 2.846 3.316 24.715 1.00 90.12 291 SER A CA 1
ATOM 2370 C C . SER A 1 291 ? 3.634 4.631 24.696 1.00 90.12 291 SER A C 1
ATOM 2372 O O . SER A 1 291 ? 3.228 5.596 25.335 1.00 90.12 291 SER A O 1
ATOM 2374 N N . PHE A 1 292 ? 4.699 4.712 23.891 1.00 88.69 292 PHE A N 1
ATOM 2375 C CA . PHE A 1 292 ? 5.494 5.931 23.713 1.00 88.69 292 PHE A CA 1
ATOM 2376 C C . PHE A 1 292 ? 4.670 7.114 23.179 1.00 88.69 292 PHE A C 1
ATOM 2378 O O . PHE A 1 292 ? 4.785 8.225 23.686 1.00 88.69 292 PHE A O 1
ATOM 2385 N N . VAL A 1 293 ? 3.816 6.886 22.174 1.00 88.62 293 VAL A N 1
ATOM 2386 C CA . VAL A 1 293 ? 2.950 7.940 21.604 1.00 88.62 293 VAL A CA 1
ATOM 2387 C C . VAL A 1 293 ? 1.847 8.327 22.580 1.00 88.62 293 VAL A C 1
ATOM 2389 O O . VAL A 1 293 ? 1.462 9.488 22.661 1.00 88.62 293 VAL A O 1
ATOM 2392 N N . MET A 1 294 ? 1.345 7.356 23.338 1.00 89.31 294 MET A N 1
ATOM 2393 C CA . MET A 1 294 ? 0.341 7.607 24.360 1.00 89.31 294 MET A CA 1
ATOM 2394 C C . MET A 1 294 ? 0.907 8.490 25.495 1.00 89.31 294 MET A C 1
ATOM 2396 O O . MET A 1 294 ? 0.216 9.390 25.963 1.00 89.31 294 MET A O 1
ATOM 2400 N N . GLN A 1 295 ? 2.182 8.315 25.870 1.00 87.25 295 GLN A N 1
ATOM 2401 C CA . GLN A 1 295 ? 2.871 9.173 26.850 1.00 87.25 295 GLN A CA 1
ATOM 2402 C C . GLN A 1 295 ? 3.225 10.559 26.294 1.00 87.25 295 GLN A C 1
ATOM 2404 O O . GLN A 1 295 ? 2.988 11.563 26.964 1.00 87.25 295 GLN A O 1
ATOM 2409 N N . ASN A 1 296 ? 3.764 10.630 25.073 1.00 83.19 296 ASN A N 1
ATOM 2410 C CA . ASN A 1 296 ? 4.273 11.875 24.497 1.00 83.19 296 ASN A CA 1
ATOM 2411 C C . ASN A 1 296 ? 3.217 12.603 23.660 1.00 83.19 296 ASN A C 1
ATOM 2413 O O . ASN A 1 296 ? 2.984 12.290 22.493 1.00 83.19 296 ASN A O 1
ATOM 2417 N N . THR A 1 297 ? 2.627 13.651 24.237 1.00 67.06 297 THR A N 1
ATOM 2418 C CA . THR A 1 297 ? 1.610 14.492 23.581 1.00 67.06 297 THR A CA 1
ATOM 2419 C C . THR A 1 297 ? 2.123 15.312 22.401 1.00 67.06 297 THR A C 1
ATOM 2421 O O . THR A 1 297 ? 1.321 15.750 21.584 1.00 67.06 297 THR A O 1
ATOM 2424 N N . THR A 1 298 ? 3.441 15.448 22.265 1.00 63.88 298 THR A N 1
ATOM 2425 C CA . THR A 1 298 ? 4.132 16.184 21.196 1.00 63.88 298 THR A CA 1
ATOM 2426 C C . THR A 1 298 ? 4.625 15.293 20.048 1.00 63.88 298 THR A C 1
ATOM 2428 O O . THR A 1 298 ? 5.242 15.790 19.106 1.00 63.88 298 THR A O 1
ATOM 2431 N N . ALA A 1 299 ? 4.386 13.977 20.102 1.00 53.25 299 ALA A N 1
ATOM 2432 C CA . ALA A 1 299 ? 4.919 13.015 19.138 1.00 53.25 299 ALA A CA 1
ATOM 2433 C C . ALA A 1 299 ? 4.149 13.000 17.796 1.00 53.25 299 ALA A C 1
ATOM 2435 O O . ALA A 1 299 ? 3.479 12.021 17.467 1.00 53.25 299 ALA A O 1
ATOM 2436 N N . GLY A 1 300 ? 4.317 14.054 16.990 1.00 53.44 300 GLY A N 1
ATOM 2437 C CA . GLY A 1 300 ? 3.944 14.096 15.568 1.00 53.44 300 GLY A CA 1
ATOM 2438 C C . GLY A 1 300 ? 2.453 14.300 15.260 1.00 53.44 300 GLY A C 1
ATOM 2439 O O . GLY A 1 300 ? 1.667 14.668 16.129 1.00 53.44 300 GLY A O 1
ATOM 2440 N N . GLU A 1 301 ? 2.086 14.098 13.988 1.00 56.94 301 GLU A N 1
ATOM 2441 C CA . GLU A 1 301 ? 0.715 14.253 13.472 1.00 56.94 301 GLU A CA 1
ATOM 2442 C C . GLU A 1 301 ? -0.306 13.370 14.221 1.00 56.94 301 GLU A C 1
ATOM 2444 O O . GLU A 1 301 ? 0.051 12.270 14.670 1.00 56.94 301 GLU A O 1
ATOM 2449 N N . PRO A 1 302 ? -1.584 13.798 14.324 1.00 61.69 302 PRO A N 1
ATOM 2450 C CA . PRO A 1 302 ? -2.648 13.005 14.931 1.00 61.69 302 PRO A CA 1
ATOM 2451 C C . PRO A 1 302 ? -2.713 11.609 14.307 1.00 61.69 302 PRO A C 1
ATOM 2453 O O . PRO A 1 302 ? -3.055 11.430 13.139 1.00 61.69 302 PRO A O 1
ATOM 2456 N N . ARG A 1 303 ? -2.376 10.581 15.089 1.00 80.31 303 ARG A N 1
ATOM 2457 C CA . ARG A 1 303 ? -2.500 9.202 14.616 1.00 80.31 303 ARG A CA 1
ATOM 2458 C C . ARG A 1 303 ? -3.963 8.798 14.613 1.00 80.31 303 ARG A C 1
ATOM 2460 O O . ARG A 1 303 ? -4.685 9.031 15.581 1.00 80.31 303 ARG A O 1
ATOM 2467 N N . SER A 1 304 ? -4.371 8.152 13.530 1.00 88.25 304 SER A N 1
ATOM 2468 C CA . SER A 1 304 ? -5.739 7.685 13.364 1.00 88.25 304 SER A CA 1
ATOM 2469 C C . SER A 1 304 ? -5.976 6.376 14.123 1.00 88.25 304 SER A C 1
ATOM 2471 O O . SER A 1 304 ? -5.257 5.389 13.935 1.00 88.25 304 SER A O 1
ATOM 2473 N N . VAL A 1 305 ? -6.993 6.367 14.981 1.00 94.19 305 VAL A N 1
ATOM 2474 C CA . VAL A 1 305 ? -7.439 5.227 15.781 1.00 94.19 305 VAL A CA 1
ATOM 2475 C C . VAL A 1 305 ? -8.615 4.548 15.066 1.00 94.19 305 VAL A C 1
ATOM 2477 O O . VAL A 1 305 ? -9.720 5.105 15.041 1.00 94.19 305 VAL A O 1
ATOM 2480 N N . PRO A 1 306 ? -8.421 3.350 14.485 1.00 95.06 306 PRO A N 1
ATOM 2481 C CA . PRO A 1 306 ? -9.531 2.547 13.988 1.00 95.06 306 PRO A CA 1
ATOM 2482 C C . PRO A 1 306 ? -10.389 2.055 15.155 1.00 95.06 306 PRO A C 1
ATOM 2484 O O . PRO A 1 306 ? -9.857 1.535 16.137 1.00 95.06 306 PRO A O 1
ATOM 2487 N N . VAL A 1 307 ? -11.712 2.185 15.033 1.00 97.12 307 VAL A N 1
ATOM 2488 C CA . VAL A 1 307 ? -12.666 1.722 16.051 1.00 97.12 307 VAL A CA 1
ATOM 2489 C C . VAL A 1 307 ? -13.669 0.749 15.435 1.00 97.12 307 VAL A C 1
ATOM 2491 O O . VAL A 1 307 ? -14.362 1.098 14.477 1.00 97.12 307 VAL A O 1
ATOM 2494 N N . ALA A 1 308 ? -13.770 -0.463 15.985 1.00 96.69 308 ALA A N 1
ATOM 2495 C CA . ALA A 1 308 ? -14.695 -1.503 15.524 1.00 96.69 308 ALA A CA 1
ATOM 2496 C C . ALA A 1 308 ? -15.540 -2.066 16.678 1.00 96.69 308 ALA A C 1
ATOM 2498 O O . ALA A 1 308 ? -15.007 -2.383 17.741 1.00 96.69 308 ALA A O 1
ATOM 2499 N N . SER A 1 309 ? -16.853 -2.194 16.474 1.00 95.25 309 SER A N 1
ATOM 2500 C CA . SER A 1 309 ? -17.791 -2.776 17.448 1.00 95.25 309 SER A CA 1
ATOM 2501 C C . SER A 1 309 ? -19.128 -3.106 16.786 1.00 95.25 309 SER A C 1
ATOM 2503 O O . SER A 1 309 ? -19.530 -2.439 15.830 1.00 95.25 309 SER A O 1
ATOM 2505 N N . ASP A 1 310 ? -19.844 -4.086 17.335 1.00 90.25 310 ASP A N 1
ATOM 2506 C CA . ASP A 1 310 ? -21.220 -4.405 16.936 1.00 90.25 310 ASP A CA 1
ATOM 2507 C C . ASP A 1 310 ? -22.256 -3.484 17.610 1.00 90.25 310 ASP A C 1
ATOM 2509 O O . ASP A 1 310 ? -23.406 -3.416 17.176 1.00 90.25 310 ASP A O 1
ATOM 2513 N N . HIS A 1 311 ? -21.851 -2.710 18.627 1.00 87.75 311 HIS A N 1
ATOM 2514 C CA . HIS A 1 311 ? -22.708 -1.740 19.306 1.00 87.75 311 HIS A CA 1
ATOM 2515 C C . HIS A 1 311 ? -22.362 -0.300 18.891 1.00 87.75 311 HIS A C 1
ATOM 2517 O O . HIS A 1 311 ? -21.369 0.283 19.336 1.00 87.75 311 HIS A O 1
ATOM 2523 N N . SER A 1 312 ? -23.214 0.311 18.059 1.00 83.88 312 SER A N 1
ATOM 2524 C CA . SER A 1 312 ? -22.971 1.633 17.455 1.00 83.88 312 SER A CA 1
ATOM 2525 C C . SER A 1 312 ? -22.721 2.742 18.480 1.00 83.88 312 SER A C 1
ATOM 2527 O O . SER A 1 312 ? -21.731 3.454 18.369 1.00 83.88 312 SER A O 1
ATOM 2529 N N . LEU A 1 313 ? -23.539 2.842 19.533 1.00 83.31 313 LEU A N 1
ATOM 2530 C CA . LEU A 1 313 ? -23.360 3.875 20.563 1.00 83.31 313 LEU A CA 1
ATOM 2531 C C . LEU A 1 313 ? -22.066 3.693 21.370 1.00 83.31 313 LEU A C 1
ATOM 2533 O O . LEU A 1 313 ? -21.511 4.671 21.863 1.00 83.31 313 LEU A O 1
ATOM 2537 N N . ALA A 1 314 ? -21.593 2.451 21.528 1.00 86.62 314 ALA A N 1
ATOM 2538 C CA . ALA A 1 314 ? -20.351 2.189 22.253 1.00 86.62 314 ALA A CA 1
ATOM 2539 C C . ALA A 1 314 ? -19.154 2.599 21.394 1.00 86.62 314 ALA A C 1
ATOM 2541 O O . ALA A 1 314 ? -18.275 3.318 21.862 1.00 86.62 314 ALA A O 1
ATOM 2542 N N . ARG A 1 315 ? -19.183 2.228 20.109 1.00 92.56 315 ARG A N 1
ATOM 2543 C CA . ARG A 1 315 ? -18.214 2.683 19.112 1.00 92.56 315 ARG A CA 1
ATOM 2544 C C . ARG A 1 315 ? -18.124 4.206 19.063 1.00 92.56 315 ARG A C 1
ATOM 2546 O O . ARG A 1 315 ? -17.025 4.740 19.145 1.00 92.56 315 ARG A O 1
ATOM 2553 N N . ASP A 1 316 ? -19.257 4.894 18.953 1.00 85.94 316 ASP A N 1
ATOM 2554 C CA . ASP A 1 316 ? -19.279 6.346 18.768 1.00 85.94 316 ASP A CA 1
ATOM 2555 C C . ASP A 1 316 ? -18.752 7.076 20.022 1.00 85.94 316 ASP A C 1
ATOM 2557 O O . ASP A 1 316 ? -17.969 8.018 19.898 1.00 85.94 316 ASP A O 1
ATOM 2561 N N . LYS A 1 317 ? -19.061 6.574 21.230 1.00 89.94 317 LYS A N 1
ATOM 2562 C CA . LYS A 1 317 ? -18.454 7.053 22.487 1.00 89.94 317 LYS A CA 1
ATOM 2563 C C . LYS A 1 317 ? -16.933 6.867 22.512 1.00 89.94 317 LYS A C 1
ATOM 2565 O O . LYS A 1 317 ? -16.217 7.787 22.887 1.00 89.94 317 LYS A O 1
ATOM 2570 N N . VAL A 1 318 ? -16.425 5.709 22.088 1.00 95.06 318 VAL A N 1
ATOM 2571 C CA . VAL A 1 318 ? -14.972 5.453 22.035 1.00 95.06 318 VAL A CA 1
ATOM 2572 C C . VAL A 1 318 ? -14.286 6.308 20.964 1.00 95.06 318 VAL A C 1
ATOM 2574 O O . VAL A 1 318 ? -13.171 6.780 21.172 1.00 95.06 318 VAL A O 1
ATOM 2577 N N . MET A 1 319 ? -14.956 6.572 19.840 1.00 92.69 319 MET A N 1
ATOM 2578 C CA . MET A 1 319 ? -14.462 7.497 18.817 1.00 92.69 319 MET A CA 1
ATOM 2579 C C . MET A 1 319 ? -14.366 8.937 19.334 1.00 92.69 319 MET A C 1
ATOM 2581 O O . MET A 1 319 ? -13.392 9.614 19.005 1.00 92.69 319 MET A O 1
ATOM 2585 N N . MET A 1 320 ? -15.341 9.403 20.124 1.00 91.00 320 MET A N 1
ATOM 2586 C CA . MET A 1 320 ? -15.274 10.707 20.797 1.00 91.00 320 MET A CA 1
ATOM 2587 C C . MET A 1 320 ? -14.136 10.754 21.815 1.00 91.00 320 MET A C 1
ATOM 2589 O O . MET A 1 320 ? -13.319 11.666 21.753 1.00 91.00 320 MET A O 1
ATOM 2593 N N . LEU A 1 321 ? -14.017 9.724 22.656 1.00 92.56 321 LEU A N 1
ATOM 2594 C CA . LEU A 1 321 ? -12.943 9.608 23.641 1.00 92.56 321 LEU A CA 1
ATOM 2595 C C . LEU A 1 321 ? -11.551 9.675 22.987 1.00 92.56 321 LEU A C 1
ATOM 2597 O O . LEU A 1 321 ? -10.651 10.345 23.485 1.00 92.56 321 LEU A O 1
ATOM 2601 N N . ALA A 1 322 ? -11.367 9.025 21.833 1.00 93.69 322 ALA A N 1
ATOM 2602 C CA . ALA A 1 322 ? -10.130 9.129 21.061 1.00 93.69 322 ALA A CA 1
ATOM 2603 C C . ALA A 1 322 ? -9.835 10.576 20.615 1.00 93.69 322 ALA A C 1
ATOM 2605 O O . ALA A 1 322 ? -8.689 11.013 20.701 1.00 93.69 322 ALA A O 1
ATOM 2606 N N . ARG A 1 323 ? -10.859 11.334 20.197 1.00 90.81 323 ARG A N 1
ATOM 2607 C CA . ARG A 1 323 ? -10.725 12.745 19.785 1.00 90.81 323 ARG A CA 1
ATOM 2608 C C . ARG A 1 323 ? -10.406 13.667 20.955 1.00 90.81 323 ARG A C 1
ATOM 2610 O O . ARG A 1 323 ? -9.565 14.543 20.806 1.00 90.81 323 ARG A O 1
ATOM 2617 N N . GLU A 1 324 ? -11.007 13.439 22.119 1.00 90.38 324 GLU A N 1
ATOM 2618 C CA . GLU A 1 324 ? -10.691 14.165 23.363 1.00 90.38 324 GLU A CA 1
ATOM 2619 C C . GLU A 1 324 ? -9.263 13.861 23.851 1.00 90.38 324 GLU A C 1
ATOM 2621 O O . GLU A 1 324 ? -8.589 14.701 24.447 1.00 90.38 324 GLU A O 1
ATOM 2626 N N . MET A 1 325 ? -8.744 12.680 23.508 1.00 90.00 325 MET A N 1
ATOM 2627 C CA . MET A 1 325 ? -7.327 12.342 23.617 1.00 90.00 325 MET A CA 1
ATOM 2628 C C . MET A 1 325 ? -6.464 12.874 22.464 1.00 90.00 325 MET A C 1
ATOM 2630 O O . MET A 1 325 ? -5.337 12.410 22.315 1.00 90.00 325 MET A O 1
ATOM 2634 N N . ASN A 1 326 ? -6.926 13.830 21.651 1.00 89.25 326 ASN A N 1
ATOM 2635 C CA . ASN A 1 326 ? -6.202 14.397 20.502 1.00 89.25 326 ASN A CA 1
ATOM 2636 C C . ASN A 1 326 ? -5.732 13.354 19.468 1.00 89.25 326 ASN A C 1
ATOM 2638 O O . ASN A 1 326 ? -4.666 13.497 18.867 1.00 89.25 326 ASN A O 1
ATOM 2642 N N . PHE A 1 327 ? -6.503 12.285 19.272 1.00 90.94 327 PHE A N 1
ATOM 2643 C CA . PHE A 1 327 ? -6.326 11.358 18.157 1.00 90.94 327 PHE A CA 1
ATOM 2644 C C . PHE A 1 327 ? -7.414 11.569 17.106 1.00 90.94 327 PHE A C 1
ATOM 2646 O O . PHE A 1 327 ? -8.556 11.904 17.419 1.00 90.94 327 PHE A O 1
ATOM 2653 N N . GLU A 1 328 ? -7.091 11.292 15.847 1.00 91.38 328 GLU A N 1
ATOM 2654 C CA . GLU A 1 328 ? -8.140 11.080 14.855 1.00 91.38 328 GLU A CA 1
ATOM 2655 C C . GLU A 1 328 ? -8.797 9.720 15.092 1.00 91.38 328 GLU A C 1
ATOM 2657 O O . GLU A 1 328 ? -8.159 8.783 15.565 1.00 91.38 328 GLU A O 1
ATOM 2662 N N . SER A 1 329 ? -10.079 9.582 14.763 1.00 93.00 329 SER A N 1
ATOM 2663 C CA . SER A 1 329 ? -10.789 8.311 14.903 1.00 93.00 329 SER A CA 1
ATOM 2664 C C . SER A 1 329 ? -11.725 8.065 13.731 1.00 93.00 329 SER A C 1
ATOM 2666 O O . SER A 1 329 ? -12.431 8.973 13.279 1.00 93.00 329 SER A O 1
ATOM 2668 N N . TYR A 1 330 ? -11.757 6.819 13.256 1.00 93.50 330 TYR A N 1
ATOM 2669 C CA . TYR A 1 330 ? -12.643 6.394 12.175 1.00 93.50 330 TYR A CA 1
ATOM 2670 C C . TYR A 1 330 ? -13.280 5.036 12.456 1.00 93.50 330 TYR A C 1
ATOM 2672 O O . TYR A 1 330 ? -12.715 4.153 13.107 1.00 93.50 330 TYR A O 1
ATOM 2680 N N . ASN A 1 331 ? -14.487 4.874 11.928 1.00 94.25 331 ASN A N 1
ATOM 2681 C CA . ASN A 1 331 ? -15.271 3.660 12.060 1.00 94.25 331 ASN A CA 1
ATOM 2682 C C . ASN A 1 331 ? -14.734 2.574 11.113 1.00 94.25 331 ASN A C 1
ATOM 2684 O O . ASN A 1 331 ? -14.753 2.743 9.897 1.00 94.25 331 ASN A O 1
ATOM 2688 N N . SER A 1 332 ? -14.285 1.455 11.679 1.00 92.75 332 SER A N 1
ATOM 2689 C CA . SER A 1 332 ? -13.807 0.272 10.949 1.00 92.75 332 SER A CA 1
ATOM 2690 C C . SER A 1 332 ? -14.884 -0.811 10.764 1.00 92.75 332 SER A C 1
ATOM 2692 O O . SER A 1 332 ? -14.599 -1.874 10.220 1.00 92.75 332 SER A O 1
ATOM 2694 N N . GLY A 1 333 ? -16.125 -0.551 11.185 1.00 92.75 333 GLY A N 1
ATOM 2695 C CA . GLY A 1 333 ? -17.274 -1.440 11.025 1.00 92.75 333 GLY A CA 1
ATOM 2696 C C . GLY A 1 333 ? -17.575 -2.298 12.259 1.00 92.75 333 GLY A C 1
ATOM 2697 O O . GLY A 1 333 ? -17.370 -1.875 13.398 1.00 92.75 333 GLY A O 1
ATOM 2698 N N . SER A 1 334 ? -18.110 -3.496 12.009 1.00 95.25 334 SER A N 1
ATOM 2699 C CA . SER A 1 334 ? -18.447 -4.513 13.020 1.00 95.25 334 SER A CA 1
ATOM 2700 C C . SER A 1 334 ? -17.215 -5.026 13.764 1.00 95.25 334 SER A C 1
ATOM 2702 O O . SER A 1 334 ? -16.100 -4.934 13.244 1.00 95.25 334 SER A O 1
ATOM 2704 N N . LEU A 1 335 ? -17.413 -5.706 14.893 1.00 94.38 335 LEU A N 1
ATOM 2705 C CA . LEU A 1 335 ? -16.331 -6.280 15.698 1.00 94.38 335 LEU A CA 1
ATOM 2706 C C . LEU A 1 335 ? -15.440 -7.259 14.909 1.00 94.38 335 LEU A C 1
ATOM 2708 O O . LEU A 1 335 ? -14.247 -7.362 15.179 1.00 94.38 335 LEU A O 1
ATOM 2712 N N . ARG A 1 336 ? -15.964 -7.886 13.847 1.00 92.69 336 ARG A N 1
ATOM 2713 C CA . ARG A 1 336 ? -15.193 -8.727 12.909 1.00 92.69 336 ARG A CA 1
ATOM 2714 C C . ARG A 1 336 ? -13.967 -8.024 12.305 1.00 92.69 336 ARG A C 1
ATOM 2716 O O . ARG A 1 336 ? -12.972 -8.683 12.000 1.00 92.69 336 ARG A O 1
ATOM 2723 N N . ALA A 1 337 ? -14.000 -6.698 12.148 1.00 92.81 337 ALA A N 1
ATOM 2724 C CA . ALA A 1 337 ? -12.858 -5.929 11.650 1.00 92.81 337 ALA A CA 1
ATOM 2725 C C . ALA A 1 337 ? -11.631 -6.021 12.579 1.00 92.81 337 ALA A C 1
ATOM 2727 O O . ALA A 1 337 ? -10.500 -5.879 12.111 1.00 92.81 337 ALA A O 1
ATOM 2728 N N . ALA A 1 338 ? -11.828 -6.353 13.862 1.00 93.38 338 ALA A N 1
ATOM 2729 C CA . ALA A 1 338 ? -10.755 -6.567 14.829 1.00 93.38 338 ALA A CA 1
ATOM 2730 C C . ALA A 1 338 ? -9.729 -7.619 14.377 1.00 93.38 338 ALA A C 1
ATOM 2732 O O . ALA A 1 338 ? -8.545 -7.445 14.646 1.00 93.38 338 ALA A O 1
ATOM 2733 N N . ARG A 1 339 ? -10.138 -8.653 13.621 1.00 90.75 339 ARG A N 1
ATOM 2734 C CA . ARG A 1 339 ? -9.213 -9.669 13.071 1.00 90.75 339 ARG A CA 1
ATOM 2735 C C . ARG A 1 339 ? -8.125 -9.035 12.206 1.00 90.75 339 ARG A C 1
ATOM 2737 O O . ARG A 1 339 ? -6.944 -9.364 12.314 1.00 90.75 339 ARG A O 1
ATOM 2744 N N . HIS A 1 340 ? -8.531 -8.095 11.353 1.00 88.12 340 HIS A N 1
ATOM 2745 C CA . HIS A 1 340 ? -7.600 -7.362 10.509 1.00 88.12 340 HIS A CA 1
ATOM 2746 C C . HIS A 1 340 ? -6.770 -6.376 11.333 1.00 88.12 340 HIS A C 1
ATOM 2748 O O . HIS A 1 340 ? -5.553 -6.351 11.182 1.00 88.12 340 HIS A O 1
ATOM 2754 N N . LEU A 1 341 ? -7.405 -5.614 12.233 1.00 90.81 341 LEU A N 1
ATOM 2755 C CA . LEU A 1 341 ? -6.728 -4.609 13.059 1.00 90.81 341 LEU A CA 1
ATOM 2756 C C . LEU A 1 341 ? -5.630 -5.213 13.945 1.00 90.81 341 LEU A C 1
ATOM 2758 O O . LEU A 1 341 ? -4.557 -4.626 14.058 1.00 90.81 341 LEU A O 1
ATOM 2762 N N . GLU A 1 342 ? -5.870 -6.386 14.532 1.00 90.38 342 GLU A N 1
ATOM 2763 C CA . GLU A 1 342 ? -4.890 -7.109 15.355 1.00 90.38 342 GLU A CA 1
ATOM 2764 C C . GLU A 1 342 ? -3.713 -7.650 14.545 1.00 90.38 342 GLU A C 1
ATOM 2766 O O . GLU A 1 342 ? -2.590 -7.691 15.043 1.00 90.38 342 GLU A O 1
ATOM 2771 N N . THR A 1 343 ? -3.960 -8.059 13.299 1.00 84.00 343 THR A N 1
ATOM 2772 C CA . THR A 1 343 ? -2.913 -8.571 12.405 1.00 84.00 343 THR A CA 1
ATOM 2773 C C . THR A 1 343 ? -2.094 -7.430 11.795 1.00 84.00 343 THR A C 1
ATOM 2775 O O . THR A 1 343 ? -0.890 -7.571 11.575 1.00 84.00 343 THR A O 1
ATOM 2778 N N . TYR A 1 344 ? -2.734 -6.288 11.533 1.00 81.69 344 TYR A N 1
ATOM 2779 C CA . TYR A 1 344 ? -2.149 -5.147 10.829 1.00 81.69 344 TYR A CA 1
ATOM 2780 C C . TYR A 1 344 ? -0.876 -4.621 11.504 1.00 81.69 344 TYR A C 1
ATOM 2782 O O . TYR A 1 344 ? 0.109 -4.337 10.826 1.00 81.69 344 TYR A O 1
ATOM 2790 N N . THR A 1 345 ? -0.863 -4.556 12.837 1.00 77.44 345 THR A N 1
ATOM 2791 C CA . THR A 1 345 ? 0.276 -4.058 13.627 1.00 77.44 345 THR A CA 1
ATOM 2792 C C . THR A 1 345 ? 1.499 -4.973 13.578 1.00 77.44 345 THR A C 1
ATOM 2794 O O . THR A 1 345 ? 2.612 -4.514 13.824 1.00 77.44 345 THR A O 1
ATOM 2797 N N . ARG A 1 346 ? 1.325 -6.252 13.221 1.00 77.88 346 ARG A N 1
ATOM 2798 C CA . ARG A 1 346 ? 2.416 -7.228 13.107 1.00 77.88 346 ARG A CA 1
ATOM 2799 C C . ARG A 1 346 ? 3.061 -7.242 11.723 1.00 77.88 346 ARG A C 1
ATOM 2801 O O . ARG A 1 346 ? 4.237 -7.577 11.585 1.00 77.88 346 ARG A O 1
ATOM 2808 N N . THR A 1 347 ? 2.294 -6.959 10.676 1.00 75.19 347 THR A N 1
ATOM 2809 C CA . THR A 1 347 ? 2.781 -7.136 9.306 1.00 75.19 347 THR A CA 1
ATOM 2810 C C . THR A 1 347 ? 3.676 -5.980 8.874 1.00 75.19 347 THR A C 1
ATOM 2812 O O . THR A 1 347 ? 3.211 -4.854 8.712 1.00 75.19 347 THR A O 1
ATOM 2815 N N . LEU A 1 348 ? 4.952 -6.265 8.607 1.00 83.00 348 LEU A N 1
ATOM 2816 C CA . LEU A 1 348 ? 5.877 -5.296 8.026 1.00 83.00 348 LEU A CA 1
ATOM 2817 C C . LEU A 1 348 ? 5.717 -5.267 6.498 1.00 83.00 348 LEU A C 1
ATOM 2819 O O . LEU A 1 348 ? 6.036 -6.235 5.811 1.00 83.00 348 LEU A O 1
ATOM 2823 N N . PHE A 1 349 ? 5.209 -4.151 5.973 1.00 86.12 349 PHE A N 1
ATOM 2824 C CA . PHE A 1 349 ? 5.031 -3.892 4.538 1.00 86.12 349 PHE A CA 1
ATOM 2825 C C . PHE A 1 349 ? 4.383 -5.046 3.728 1.00 86.12 349 PHE A C 1
ATOM 2827 O O . PHE A 1 349 ? 4.916 -5.434 2.684 1.00 86.12 349 PHE A O 1
ATOM 2834 N N . PRO A 1 350 ? 3.202 -5.571 4.119 1.00 84.00 350 PRO A N 1
ATOM 2835 C CA . PRO A 1 350 ? 2.615 -6.766 3.495 1.00 84.00 350 PRO A CA 1
ATOM 2836 C C . PRO A 1 350 ? 2.393 -6.625 1.979 1.00 84.00 350 PRO A C 1
ATOM 2838 O O . PRO A 1 350 ? 2.571 -7.581 1.228 1.00 84.00 350 PRO A O 1
ATOM 2841 N N . GLY A 1 351 ? 2.064 -5.418 1.506 1.00 87.56 351 GLY A N 1
ATOM 2842 C CA . GLY A 1 351 ? 1.886 -5.134 0.079 1.00 87.56 351 GLY A CA 1
ATOM 2843 C C . GLY A 1 351 ? 3.183 -4.986 -0.728 1.00 87.56 351 GLY A C 1
ATOM 2844 O O . GLY A 1 351 ? 3.112 -4.939 -1.953 1.00 87.56 351 GLY A O 1
ATOM 2845 N N . TRP A 1 352 ? 4.351 -4.897 -0.082 1.00 93.06 352 TRP A N 1
ATOM 2846 C CA . TRP A 1 352 ? 5.639 -4.627 -0.738 1.00 93.06 352 TRP A CA 1
ATOM 2847 C C . TRP A 1 352 ? 6.523 -5.856 -0.917 1.00 93.06 352 TRP A C 1
ATOM 2849 O O . TRP A 1 352 ? 7.367 -5.843 -1.807 1.00 93.06 352 TRP A O 1
ATOM 2859 N N . ILE A 1 353 ? 6.321 -6.915 -0.127 1.00 89.88 353 ILE A N 1
ATOM 2860 C CA . ILE A 1 353 ? 7.185 -8.107 -0.142 1.00 89.88 353 ILE A CA 1
ATOM 2861 C C . ILE A 1 353 ? 7.310 -8.678 -1.562 1.00 89.88 353 ILE A C 1
ATOM 2863 O O . ILE A 1 353 ? 8.410 -8.809 -2.090 1.00 89.88 353 ILE A O 1
ATOM 2867 N N . VAL A 1 354 ? 6.178 -8.960 -2.212 1.00 90.19 354 VAL A N 1
ATOM 2868 C CA . VAL A 1 354 ? 6.156 -9.518 -3.574 1.00 90.19 354 VAL A CA 1
ATOM 2869 C C . VAL A 1 354 ? 6.784 -8.557 -4.603 1.00 90.19 354 VAL A C 1
ATOM 2871 O O . VAL A 1 354 ? 7.687 -8.989 -5.319 1.00 90.19 354 VAL A O 1
ATOM 2874 N N . PRO A 1 355 ? 6.394 -7.267 -4.680 1.00 94.50 355 PRO A N 1
ATOM 2875 C CA . PRO A 1 355 ? 7.057 -6.288 -5.546 1.00 94.50 355 PRO A CA 1
ATOM 2876 C C . PRO A 1 355 ? 8.573 -6.182 -5.360 1.00 94.50 355 PRO A C 1
ATOM 2878 O O . PRO A 1 355 ? 9.292 -6.087 -6.351 1.00 94.50 355 PRO A O 1
ATOM 2881 N N . ILE A 1 356 ? 9.061 -6.200 -4.115 1.00 95.12 356 ILE A N 1
ATOM 2882 C CA . ILE A 1 356 ? 10.493 -6.110 -3.805 1.00 95.12 356 ILE A CA 1
ATOM 2883 C C . ILE A 1 356 ? 11.219 -7.356 -4.307 1.00 95.12 356 ILE A C 1
ATOM 2885 O O . ILE A 1 356 ? 12.246 -7.229 -4.966 1.00 95.12 356 ILE A O 1
ATOM 2889 N N . ILE A 1 357 ? 10.669 -8.550 -4.069 1.00 94.12 357 ILE A N 1
ATOM 2890 C CA . ILE A 1 357 ? 11.239 -9.800 -4.587 1.00 94.12 357 ILE A CA 1
ATOM 2891 C C . ILE A 1 357 ? 11.313 -9.761 -6.118 1.00 94.12 357 ILE A C 1
ATOM 2893 O O . ILE A 1 357 ? 12.357 -10.072 -6.685 1.00 94.12 357 ILE A O 1
ATOM 2897 N N . ILE A 1 358 ? 10.244 -9.325 -6.792 1.00 95.00 358 ILE A N 1
ATOM 2898 C CA . ILE A 1 358 ? 10.233 -9.167 -8.255 1.00 95.00 358 ILE A CA 1
ATOM 2899 C C . ILE A 1 358 ? 11.322 -8.181 -8.700 1.00 95.00 358 ILE A C 1
ATOM 2901 O O . ILE A 1 358 ? 12.079 -8.489 -9.618 1.00 95.00 358 ILE A O 1
ATOM 2905 N N . ALA A 1 359 ? 11.439 -7.025 -8.042 1.00 96.25 359 ALA A N 1
ATOM 2906 C CA . ALA A 1 359 ? 12.452 -6.025 -8.369 1.00 96.25 359 ALA A CA 1
ATOM 2907 C C . ALA A 1 359 ? 13.878 -6.566 -8.196 1.00 96.25 359 ALA A C 1
ATOM 2909 O O . ALA A 1 359 ? 14.716 -6.345 -9.066 1.00 96.25 359 ALA A O 1
ATOM 2910 N N . ILE A 1 360 ? 14.139 -7.315 -7.120 1.00 96.81 360 ILE A N 1
ATOM 2911 C CA . ILE A 1 360 ? 15.421 -7.985 -6.871 1.00 96.81 360 ILE A CA 1
ATOM 2912 C C . ILE A 1 360 ? 15.707 -8.991 -7.988 1.00 96.81 360 ILE A C 1
ATOM 2914 O O . ILE A 1 360 ? 16.773 -8.932 -8.590 1.00 96.81 360 ILE A O 1
ATOM 2918 N N . ILE A 1 361 ? 14.756 -9.866 -8.327 1.00 97.38 361 ILE A N 1
ATOM 2919 C CA . ILE A 1 361 ? 14.932 -10.860 -9.398 1.00 97.38 361 ILE A CA 1
ATOM 2920 C C . ILE A 1 361 ? 15.246 -10.179 -10.733 1.00 97.38 361 ILE A C 1
ATOM 2922 O O . ILE A 1 361 ? 16.175 -10.588 -11.425 1.00 97.38 361 ILE A O 1
ATOM 2926 N N . VAL A 1 362 ? 14.507 -9.125 -11.090 1.00 97.25 362 VAL A N 1
ATOM 2927 C CA . VAL A 1 362 ? 14.736 -8.378 -12.335 1.00 97.25 362 VAL A CA 1
ATOM 2928 C C . VAL A 1 362 ? 16.111 -7.706 -12.322 1.00 97.25 362 VAL A C 1
ATOM 2930 O O . VAL A 1 362 ? 16.849 -7.816 -13.301 1.00 97.25 362 VAL A O 1
ATOM 2933 N N . LEU A 1 363 ? 16.482 -7.054 -11.219 1.00 96.44 363 LEU A N 1
ATOM 2934 C CA . LEU A 1 363 ? 17.746 -6.331 -11.098 1.00 96.44 363 LEU A CA 1
ATOM 2935 C C . LEU A 1 363 ? 18.953 -7.274 -11.127 1.00 96.44 363 LEU A C 1
ATOM 2937 O O . LEU A 1 363 ? 19.882 -7.047 -11.900 1.00 96.44 363 LEU A O 1
ATOM 2941 N N . PHE A 1 364 ? 18.924 -8.363 -10.356 1.00 96.31 364 PHE A N 1
ATOM 2942 C CA . PHE A 1 364 ? 19.976 -9.381 -10.376 1.00 96.31 364 PHE A CA 1
ATOM 2943 C C . PHE A 1 364 ? 20.015 -10.142 -11.703 1.00 96.31 364 PHE A C 1
ATOM 2945 O O . PHE A 1 364 ? 21.100 -10.423 -12.208 1.00 96.31 364 PHE A O 1
ATOM 2952 N N . GLY A 1 365 ? 18.861 -10.414 -12.316 1.00 96.50 365 GLY A N 1
ATOM 2953 C CA . GLY A 1 365 ? 18.784 -11.014 -13.646 1.00 96.50 365 GLY A CA 1
ATOM 2954 C C . GLY A 1 365 ? 19.499 -10.161 -14.695 1.00 96.50 365 GLY A C 1
ATOM 2955 O O . GLY A 1 365 ? 20.370 -10.659 -15.409 1.00 96.50 365 GLY A O 1
ATOM 2956 N N . TRP A 1 366 ? 19.207 -8.856 -14.742 1.00 96.44 366 TRP A N 1
ATOM 2957 C CA . TRP A 1 366 ? 19.890 -7.924 -15.644 1.00 96.44 366 TRP A CA 1
ATOM 2958 C C . TRP A 1 366 ? 21.359 -7.702 -15.288 1.00 96.44 366 TRP A C 1
ATOM 2960 O O . TRP A 1 366 ? 22.176 -7.527 -16.197 1.00 96.44 366 TRP A O 1
ATOM 2970 N N . LEU A 1 367 ? 21.710 -7.730 -14.000 1.00 94.44 367 LEU A N 1
ATOM 2971 C CA . LEU A 1 367 ? 23.090 -7.646 -13.530 1.00 94.44 367 LEU A CA 1
ATOM 2972 C C . LEU A 1 367 ? 23.915 -8.819 -14.060 1.00 94.44 367 LEU A C 1
ATOM 2974 O O . LEU A 1 367 ? 24.898 -8.598 -14.764 1.00 94.44 367 LEU A O 1
ATOM 2978 N N . ILE A 1 368 ? 23.477 -10.050 -13.785 1.00 94.12 368 ILE A N 1
ATOM 2979 C CA . ILE A 1 368 ? 24.138 -11.278 -14.241 1.00 94.12 368 ILE A CA 1
ATOM 2980 C C . ILE A 1 368 ? 24.208 -11.286 -15.767 1.00 94.12 368 ILE A C 1
ATOM 2982 O O . ILE A 1 368 ? 25.281 -11.464 -16.337 1.00 94.12 368 ILE A O 1
ATOM 2986 N N . TYR A 1 369 ? 23.092 -11.008 -16.443 1.00 93.62 369 TYR A N 1
ATOM 2987 C CA . TYR A 1 369 ? 23.041 -10.971 -17.901 1.00 93.62 369 TYR A CA 1
ATOM 2988 C C . TYR A 1 369 ? 24.038 -9.963 -18.501 1.00 93.62 369 TYR A C 1
ATOM 2990 O O . TYR A 1 369 ? 24.766 -10.277 -19.448 1.00 93.62 369 TYR A O 1
ATOM 2998 N N . THR A 1 370 ? 24.112 -8.749 -17.949 1.00 91.25 370 THR A N 1
ATOM 2999 C CA . THR A 1 370 ? 25.025 -7.705 -18.440 1.00 91.25 370 THR A CA 1
ATOM 3000 C C . THR A 1 370 ? 26.483 -8.051 -18.144 1.00 91.25 370 THR A C 1
ATOM 3002 O O . THR A 1 370 ? 27.339 -7.825 -19.000 1.00 91.25 370 THR A O 1
ATOM 3005 N N . LEU A 1 371 ? 26.765 -8.637 -16.978 1.00 90.88 371 LEU A N 1
ATOM 3006 C CA . LEU A 1 371 ? 28.101 -9.081 -16.588 1.00 90.88 371 LEU A CA 1
ATOM 3007 C C . LEU A 1 371 ? 28.606 -10.182 -17.527 1.00 90.88 371 LEU A C 1
ATOM 3009 O O . LEU A 1 371 ? 29.663 -10.033 -18.142 1.00 90.88 371 LEU A O 1
ATOM 3013 N N . LEU A 1 372 ? 27.810 -11.235 -17.731 1.00 90.12 372 LEU A N 1
ATOM 3014 C CA . LEU A 1 372 ? 28.149 -12.333 -18.637 1.00 90.12 372 LEU A CA 1
ATOM 3015 C C . LEU A 1 372 ? 28.381 -11.823 -20.065 1.00 90.12 372 LEU A C 1
ATOM 3017 O O . LEU A 1 372 ? 29.422 -12.084 -20.667 1.00 90.12 372 LEU A O 1
ATOM 3021 N N . THR A 1 373 ? 27.437 -11.055 -20.614 1.00 87.44 373 THR A N 1
ATOM 3022 C CA . THR A 1 373 ? 27.511 -10.631 -22.019 1.00 87.44 373 THR A CA 1
ATOM 3023 C C . THR A 1 373 ? 28.617 -9.612 -22.282 1.00 87.44 373 THR A C 1
ATOM 3025 O O . THR A 1 373 ? 29.301 -9.721 -23.299 1.00 87.44 373 THR A O 1
ATOM 3028 N N . LYS A 1 374 ? 28.838 -8.633 -21.394 1.00 83.12 374 LYS A N 1
ATOM 3029 C CA . LYS A 1 374 ? 29.768 -7.520 -21.666 1.00 83.12 374 LYS A CA 1
ATOM 3030 C C . LYS A 1 374 ? 31.175 -7.713 -21.123 1.00 83.12 374 LYS A C 1
ATOM 3032 O O . LYS A 1 374 ? 32.096 -7.203 -21.759 1.00 83.12 374 LYS A O 1
ATOM 3037 N N . PHE A 1 375 ? 31.344 -8.423 -20.009 1.00 83.81 375 PHE A N 1
ATOM 3038 C CA . PHE A 1 375 ? 32.653 -8.615 -19.373 1.00 83.81 375 PHE A CA 1
ATOM 3039 C C . PHE A 1 375 ? 33.256 -9.985 -19.668 1.00 83.81 375 PHE A C 1
ATOM 3041 O O . PHE A 1 375 ? 34.470 -10.079 -19.812 1.00 83.81 375 PHE A O 1
ATOM 3048 N N . ILE A 1 376 ? 32.438 -11.035 -19.801 1.00 85.81 376 ILE A N 1
ATOM 3049 C CA . ILE A 1 376 ? 32.949 -12.403 -19.982 1.00 85.81 376 ILE A CA 1
ATOM 3050 C C . ILE A 1 376 ? 32.987 -12.799 -21.460 1.00 85.81 376 ILE A C 1
ATOM 3052 O O . ILE A 1 376 ? 34.057 -13.122 -21.973 1.00 85.81 376 ILE A O 1
ATOM 3056 N N . TYR A 1 377 ? 31.845 -12.747 -22.154 1.00 83.00 377 TYR A N 1
ATOM 3057 C CA . TYR A 1 377 ? 31.735 -13.274 -23.518 1.00 83.00 377 TYR A CA 1
ATOM 3058 C C . TYR A 1 377 ? 32.269 -12.317 -24.585 1.00 83.00 377 TYR A C 1
ATOM 3060 O O . TYR A 1 377 ? 33.163 -12.681 -25.340 1.00 83.00 377 TYR A O 1
ATOM 3068 N N . VAL A 1 378 ? 31.726 -11.096 -24.669 1.00 80.25 378 VAL A N 1
ATOM 3069 C CA . VAL A 1 378 ? 32.091 -10.150 -25.743 1.00 80.25 378 VAL A CA 1
ATOM 3070 C C . VAL A 1 378 ? 33.249 -9.229 -25.325 1.00 80.25 378 VAL A C 1
ATOM 3072 O O . VAL A 1 378 ? 33.872 -8.609 -26.179 1.00 80.25 378 VAL A O 1
ATOM 3075 N N . LYS A 1 379 ? 33.552 -9.139 -24.019 1.00 82.44 379 LYS A N 1
ATOM 3076 C CA . LYS A 1 379 ? 34.665 -8.351 -23.442 1.00 82.44 379 LYS A CA 1
ATOM 3077 C C . LYS A 1 379 ? 34.737 -6.904 -23.959 1.00 82.44 379 LYS A C 1
ATOM 3079 O O . LYS A 1 379 ? 35.804 -6.365 -24.226 1.00 82.44 379 LYS A O 1
ATOM 3084 N N . THR A 1 380 ? 33.583 -6.252 -24.106 1.00 76.69 380 THR A N 1
ATOM 3085 C CA . THR A 1 380 ? 33.480 -4.895 -24.683 1.00 76.69 380 THR A CA 1
ATOM 3086 C C . THR A 1 380 ? 33.742 -3.767 -23.686 1.00 76.69 380 THR A C 1
ATOM 3088 O O . THR A 1 380 ? 33.663 -2.597 -24.051 1.00 76.69 380 THR A O 1
ATOM 3091 N N . THR A 1 381 ? 33.902 -4.078 -22.401 1.00 80.12 381 THR A N 1
ATOM 3092 C CA . THR A 1 381 ? 33.892 -3.097 -21.308 1.00 80.12 381 THR A CA 1
ATOM 3093 C C . THR A 1 381 ? 34.999 -3.434 -20.310 1.00 80.12 381 THR A C 1
ATOM 3095 O O . THR A 1 381 ? 35.134 -4.597 -19.941 1.00 80.12 381 THR A O 1
ATOM 3098 N N . SER A 1 382 ? 35.787 -2.431 -19.897 1.00 85.69 382 SER A N 1
ATOM 3099 C CA . SER A 1 382 ? 36.829 -2.601 -18.868 1.00 85.69 382 SER A CA 1
ATOM 3100 C C . SER A 1 382 ? 36.205 -2.827 -17.491 1.00 85.69 382 SER A C 1
ATOM 3102 O O . SER A 1 382 ? 35.158 -2.248 -17.192 1.00 85.69 382 SER A O 1
ATOM 3104 N N . TRP A 1 383 ? 36.879 -3.600 -16.636 1.00 87.25 383 TRP A N 1
ATOM 3105 C CA . TRP A 1 383 ? 36.517 -3.806 -15.227 1.00 87.25 383 TRP A CA 1
ATOM 3106 C C . TRP A 1 383 ? 36.410 -2.497 -14.433 1.00 87.25 383 TRP A C 1
ATOM 3108 O O . TRP A 1 383 ? 35.568 -2.403 -13.544 1.00 87.25 383 TRP A O 1
ATOM 3118 N N . ASP A 1 384 ? 37.123 -1.442 -14.835 1.00 87.69 384 ASP A N 1
ATOM 3119 C CA . ASP A 1 384 ? 37.028 -0.107 -14.214 1.00 87.69 384 ASP A CA 1
ATOM 3120 C C . ASP A 1 384 ? 35.622 0.509 -14.332 1.00 87.69 384 ASP A C 1
ATOM 3122 O O . ASP A 1 384 ? 35.216 1.363 -13.546 1.00 87.69 384 ASP A O 1
ATOM 3126 N N . GLN A 1 385 ? 34.840 0.065 -15.320 1.00 87.44 385 GLN A N 1
ATOM 3127 C CA . GLN A 1 385 ? 33.500 0.574 -15.615 1.00 87.44 385 GLN A CA 1
ATOM 3128 C C . GLN A 1 385 ? 32.383 -0.200 -14.889 1.00 87.44 385 GLN A C 1
ATOM 3130 O O . GLN A 1 385 ? 31.198 0.005 -15.179 1.00 87.44 385 GLN A O 1
ATOM 3135 N N . LEU A 1 386 ? 32.736 -1.081 -13.947 1.00 86.81 386 LEU A N 1
ATOM 3136 C CA . LEU A 1 386 ? 31.799 -1.938 -13.218 1.00 86.81 386 LEU A CA 1
ATOM 3137 C C . LEU A 1 386 ? 30.797 -1.138 -12.371 1.00 86.81 386 LEU A C 1
ATOM 3139 O O . LEU A 1 386 ? 29.600 -1.409 -12.409 1.00 86.81 386 LEU A O 1
ATOM 3143 N N . PHE A 1 387 ? 31.252 -0.136 -11.620 1.00 88.88 387 PHE A N 1
ATOM 3144 C CA . PHE A 1 387 ? 30.411 0.460 -10.579 1.00 88.88 387 PHE A CA 1
ATOM 3145 C C . PHE A 1 387 ? 29.321 1.381 -11.114 1.00 88.88 387 PHE A C 1
ATOM 3147 O O . PHE A 1 387 ? 28.165 1.218 -10.740 1.00 88.88 387 PHE A O 1
ATOM 3154 N N . LEU A 1 388 ? 29.653 2.332 -11.990 1.00 90.31 388 LEU A N 1
ATOM 3155 C CA . LEU A 1 388 ? 28.675 3.325 -12.448 1.00 90.31 388 LEU A CA 1
ATOM 3156 C C . LEU A 1 388 ? 28.163 3.030 -13.860 1.00 90.31 388 LEU A C 1
ATOM 3158 O O . LEU A 1 388 ? 26.957 3.005 -14.090 1.00 90.31 388 LEU A O 1
ATOM 3162 N N . HIS A 1 389 ? 29.053 2.745 -14.814 1.00 89.12 389 HIS A N 1
ATOM 3163 C CA . HIS A 1 389 ? 28.659 2.558 -16.213 1.00 89.12 389 HIS A CA 1
ATOM 3164 C C . HIS A 1 389 ? 27.895 1.246 -16.456 1.00 89.12 389 HIS A C 1
ATOM 3166 O O . HIS A 1 389 ? 26.906 1.243 -17.196 1.00 89.12 389 HIS A O 1
ATOM 3172 N N . MET A 1 390 ? 28.309 0.130 -15.842 1.00 90.88 390 MET A N 1
ATOM 3173 C CA . MET A 1 390 ? 27.544 -1.120 -15.912 1.00 90.88 390 MET A CA 1
ATOM 3174 C C . MET A 1 390 ? 26.232 -1.001 -15.135 1.00 90.88 390 MET A C 1
ATOM 3176 O O . MET A 1 390 ? 25.180 -1.296 -15.701 1.00 90.88 390 MET A O 1
ATOM 3180 N N . THR A 1 391 ? 26.275 -0.525 -13.887 1.00 92.50 391 THR A N 1
ATOM 3181 C CA . THR A 1 391 ? 25.072 -0.344 -13.062 1.00 92.50 391 THR A CA 1
ATOM 3182 C C . THR A 1 391 ? 24.038 0.517 -13.773 1.00 92.50 391 THR A C 1
ATOM 3184 O O . THR A 1 391 ? 22.881 0.123 -13.842 1.00 92.50 391 THR A O 1
ATOM 3187 N N . ASN A 1 392 ? 24.438 1.608 -14.434 1.00 94.69 392 ASN A N 1
ATOM 3188 C CA . ASN A 1 392 ? 23.504 2.445 -15.188 1.00 94.69 392 ASN A CA 1
ATOM 3189 C C . ASN A 1 392 ? 22.738 1.675 -16.286 1.00 94.69 392 ASN A C 1
ATOM 3191 O O . ASN A 1 392 ? 21.551 1.913 -16.504 1.00 94.69 392 ASN A O 1
ATOM 3195 N N . LYS A 1 393 ? 23.387 0.704 -16.946 1.00 92.38 393 LYS A N 1
ATOM 3196 C CA . LYS A 1 393 ? 22.742 -0.172 -17.943 1.00 92.38 393 LYS A CA 1
ATOM 3197 C C . LYS A 1 393 ? 21.785 -1.176 -17.301 1.00 92.38 393 LYS A C 1
ATOM 3199 O O . LYS A 1 393 ? 20.740 -1.475 -17.873 1.00 92.38 393 LYS A O 1
ATOM 3204 N N . VAL A 1 394 ? 22.141 -1.702 -16.131 1.00 95.69 394 VAL A N 1
ATOM 3205 C CA . VAL A 1 394 ? 21.281 -2.614 -15.363 1.00 95.69 394 VAL A CA 1
ATOM 3206 C C . VAL A 1 394 ? 20.041 -1.874 -14.870 1.00 95.69 394 VAL A C 1
ATOM 3208 O O . VAL A 1 394 ? 18.932 -2.386 -15.009 1.00 95.69 394 VAL A O 1
ATOM 3211 N N . LEU A 1 395 ? 20.206 -0.652 -14.358 1.00 96.44 395 LEU A N 1
ATOM 3212 C CA . LEU A 1 395 ? 19.111 0.178 -13.861 1.00 96.44 395 LEU A CA 1
ATOM 3213 C C . LEU A 1 395 ? 18.113 0.520 -14.965 1.00 96.44 395 LEU A C 1
ATOM 3215 O O . LEU A 1 395 ? 16.917 0.342 -14.757 1.00 96.44 395 LEU A O 1
ATOM 3219 N N . CYS A 1 396 ? 18.572 0.944 -16.148 1.00 95.00 396 CYS A N 1
ATOM 3220 C CA . CYS A 1 396 ? 17.653 1.289 -17.235 1.00 95.00 396 CYS A CA 1
ATOM 3221 C C . CYS A 1 396 ? 16.887 0.066 -17.766 1.00 95.00 396 CYS A C 1
ATOM 3223 O O . CYS A 1 396 ? 15.670 0.133 -17.953 1.00 95.00 396 CYS A O 1
ATOM 3225 N N . ALA A 1 397 ? 17.566 -1.075 -17.935 1.00 96.38 397 ALA A N 1
ATOM 3226 C CA . ALA A 1 397 ? 16.930 -2.317 -18.366 1.00 96.38 397 ALA A CA 1
ATOM 3227 C C . ALA A 1 397 ? 15.927 -2.832 -17.318 1.00 96.38 397 ALA A C 1
ATOM 3229 O O . ALA A 1 397 ? 14.825 -3.266 -17.663 1.00 96.38 397 ALA A O 1
ATOM 3230 N N . SER A 1 398 ? 16.266 -2.708 -16.033 1.00 97.38 398 SER A N 1
ATOM 3231 C CA . SER A 1 398 ? 15.376 -3.066 -14.927 1.00 97.38 398 SER A CA 1
ATOM 3232 C C . SER A 1 398 ? 14.163 -2.142 -14.860 1.00 97.38 398 SER A C 1
ATOM 3234 O O . SER A 1 398 ? 13.044 -2.633 -14.753 1.00 97.38 398 SER A O 1
ATOM 3236 N N . ALA A 1 399 ? 14.353 -0.827 -14.993 1.00 97.44 399 ALA A N 1
ATOM 3237 C CA . ALA A 1 399 ? 13.276 0.159 -14.968 1.00 97.44 399 ALA A CA 1
ATOM 3238 C C . ALA A 1 399 ? 12.234 -0.095 -16.065 1.00 97.44 399 ALA A C 1
ATOM 3240 O O . ALA A 1 399 ? 11.050 -0.221 -15.764 1.00 97.44 399 ALA A O 1
ATOM 3241 N N . ILE A 1 400 ? 12.649 -0.245 -17.328 1.00 96.62 400 ILE A N 1
ATOM 3242 C CA . ILE A 1 400 ? 11.694 -0.462 -18.428 1.00 96.62 400 ILE A CA 1
ATOM 3243 C C . ILE A 1 400 ? 10.998 -1.833 -18.332 1.00 96.62 400 ILE A C 1
ATOM 3245 O O . ILE A 1 400 ? 9.810 -1.955 -18.649 1.00 96.62 400 ILE A O 1
ATOM 3249 N N . THR A 1 401 ? 11.694 -2.858 -17.822 1.00 97.75 401 THR A N 1
ATOM 3250 C CA . THR A 1 401 ? 11.106 -4.181 -17.550 1.00 97.75 401 THR A CA 1
ATOM 3251 C C . THR A 1 401 ? 10.052 -4.090 -16.445 1.00 97.75 401 THR A C 1
ATOM 3253 O O . THR A 1 401 ? 8.927 -4.557 -16.622 1.00 97.75 401 THR A O 1
ATOM 3256 N N . MET A 1 402 ? 10.380 -3.436 -15.328 1.00 97.50 402 MET A N 1
ATOM 3257 C CA . MET A 1 402 ? 9.469 -3.232 -14.200 1.00 97.50 402 MET A CA 1
ATOM 3258 C C . MET A 1 402 ? 8.256 -2.382 -14.594 1.00 97.50 402 MET A C 1
ATOM 3260 O O . MET A 1 402 ? 7.128 -2.763 -14.282 1.00 97.50 402 MET A O 1
ATOM 3264 N N . LEU A 1 403 ? 8.452 -1.311 -15.372 1.00 97.31 403 LEU A N 1
ATOM 3265 C CA . LEU A 1 403 ? 7.356 -0.499 -15.909 1.00 97.31 403 LEU A CA 1
ATOM 3266 C C . LEU A 1 403 ? 6.401 -1.348 -16.755 1.00 97.31 403 LEU A C 1
ATOM 3268 O O . LEU A 1 403 ? 5.183 -1.225 -16.657 1.00 97.31 403 LEU A O 1
ATOM 3272 N N . SER A 1 404 ? 6.944 -2.266 -17.550 1.00 97.81 404 SER A N 1
ATOM 3273 C CA . SER A 1 404 ? 6.148 -3.196 -18.356 1.00 97.81 404 SER A CA 1
ATOM 3274 C C . SER A 1 404 ? 5.366 -4.187 -17.487 1.00 97.81 404 SER A C 1
ATOM 3276 O O . SER A 1 404 ? 4.193 -4.451 -17.758 1.00 97.81 404 SER A O 1
ATOM 3278 N N . LEU A 1 405 ? 5.957 -4.667 -16.384 1.00 97.31 405 LEU A N 1
ATOM 3279 C CA . LEU A 1 405 ? 5.286 -5.527 -15.398 1.00 97.31 405 LEU A CA 1
ATOM 3280 C C . LEU A 1 405 ? 4.135 -4.823 -14.658 1.00 97.31 405 LEU A C 1
ATOM 3282 O O . LEU A 1 405 ? 3.243 -5.503 -14.151 1.00 97.31 405 LEU A O 1
ATOM 3286 N N . VAL A 1 406 ? 4.101 -3.487 -14.618 1.00 97.25 406 VAL A N 1
ATOM 3287 C CA . VAL A 1 406 ? 2.952 -2.728 -14.089 1.00 97.25 406 VAL A CA 1
ATOM 3288 C C . VAL A 1 406 ? 1.743 -2.833 -15.028 1.00 97.25 406 VAL A C 1
ATOM 3290 O O . VAL A 1 406 ? 0.609 -3.021 -14.572 1.00 97.25 406 VAL A O 1
ATOM 3293 N N . TYR A 1 407 ? 1.957 -2.739 -16.344 1.00 96.31 407 TYR A N 1
ATOM 3294 C CA . TYR A 1 407 ? 0.868 -2.668 -17.328 1.00 96.31 407 TYR A CA 1
ATOM 3295 C C . TYR A 1 407 ? 0.449 -4.028 -17.900 1.00 96.31 407 TYR A C 1
ATOM 3297 O O . TYR A 1 407 ? -0.739 -4.216 -18.183 1.00 96.31 407 TYR A O 1
ATOM 3305 N N . MET A 1 408 ? 1.366 -4.995 -17.984 1.00 96.44 408 MET A N 1
ATOM 3306 C CA . MET A 1 408 ? 1.102 -6.350 -18.480 1.00 96.44 408 MET A CA 1
ATOM 3307 C C . MET A 1 408 ? -0.097 -7.067 -17.825 1.00 96.44 408 MET A C 1
ATOM 3309 O O . MET A 1 408 ? -0.950 -7.565 -18.566 1.00 96.44 408 MET A O 1
ATOM 3313 N N . PRO A 1 409 ? -0.270 -7.099 -16.486 1.00 95.81 409 PRO A N 1
ATOM 3314 C CA . PRO A 1 409 ? -1.380 -7.836 -15.875 1.00 95.81 409 PRO A CA 1
ATOM 3315 C C . PRO A 1 409 ? -2.747 -7.269 -16.271 1.00 95.81 409 PRO A C 1
ATOM 3317 O O . PRO A 1 409 ? -3.734 -7.997 -16.309 1.00 95.81 409 PRO A O 1
ATOM 3320 N N . SER A 1 410 ? -2.814 -5.987 -16.645 1.00 93.19 410 SER A N 1
ATOM 3321 C CA . SER A 1 410 ? -4.048 -5.377 -17.156 1.00 93.19 410 SER A CA 1
ATOM 3322 C C . SER A 1 410 ? -4.435 -5.937 -18.527 1.00 93.19 410 SER A C 1
ATOM 3324 O O . SER A 1 410 ? -5.622 -6.084 -18.817 1.00 93.19 410 SER A O 1
ATOM 3326 N N . ASN A 1 411 ? -3.445 -6.246 -19.367 1.00 95.50 411 ASN A N 1
ATOM 3327 C CA . ASN A 1 411 ? -3.667 -6.872 -20.666 1.00 95.50 411 ASN A CA 1
ATOM 3328 C C . ASN A 1 411 ? -4.108 -8.326 -20.485 1.00 95.50 411 ASN A C 1
ATOM 3330 O O . ASN A 1 411 ? -5.115 -8.731 -21.059 1.00 95.50 411 ASN A O 1
ATOM 3334 N N . LEU A 1 412 ? -3.428 -9.073 -19.607 1.00 95.75 412 LEU A N 1
ATOM 3335 C CA . LEU A 1 412 ? -3.807 -10.447 -19.267 1.00 95.75 412 LEU A CA 1
ATOM 3336 C C . LEU A 1 412 ? -5.227 -10.515 -18.699 1.00 95.75 412 LEU A C 1
ATOM 3338 O O . LEU A 1 412 ? -6.021 -11.335 -19.144 1.00 95.75 412 LEU A O 1
ATOM 3342 N N . ALA A 1 413 ? -5.594 -9.610 -17.790 1.00 94.31 413 ALA A N 1
ATOM 3343 C CA . ALA A 1 413 ? -6.951 -9.540 -17.252 1.00 94.31 413 ALA A CA 1
ATOM 3344 C C . ALA A 1 413 ? -8.011 -9.329 -18.348 1.00 94.31 413 ALA A C 1
ATOM 3346 O O . ALA A 1 413 ? -9.090 -9.908 -18.264 1.00 94.31 413 ALA A O 1
ATOM 3347 N N . CYS A 1 414 ? -7.712 -8.549 -19.394 1.00 93.56 414 CYS A N 1
ATOM 3348 C CA . CYS A 1 414 ? -8.617 -8.394 -20.537 1.00 93.56 414 CYS A CA 1
ATOM 3349 C C . CYS A 1 414 ? -8.738 -9.688 -21.357 1.00 93.56 414 CYS A C 1
ATOM 3351 O O . CYS A 1 414 ? -9.842 -10.026 -21.773 1.00 93.56 414 CYS A O 1
ATOM 3353 N N . ILE A 1 415 ? -7.640 -10.426 -21.550 1.00 93.94 415 ILE A N 1
ATOM 3354 C CA . ILE A 1 415 ? -7.655 -11.735 -22.226 1.00 93.94 415 ILE A CA 1
ATOM 3355 C C . ILE A 1 415 ? -8.484 -12.740 -21.424 1.00 93.94 415 ILE A C 1
ATOM 3357 O O . ILE A 1 415 ? -9.338 -13.408 -21.992 1.00 93.94 415 ILE A O 1
ATOM 3361 N N . PHE A 1 416 ? -8.300 -12.807 -20.102 1.00 93.12 416 PHE A N 1
ATOM 3362 C CA . PHE A 1 416 ? -9.116 -13.664 -19.237 1.00 93.12 416 PHE A CA 1
ATOM 3363 C C . PHE A 1 416 ? -10.595 -13.266 -19.263 1.00 93.12 416 PHE A C 1
ATOM 3365 O O . PHE A 1 416 ? -11.451 -14.140 -19.319 1.00 93.12 416 PHE A O 1
ATOM 3372 N N . GLN A 1 417 ? -10.911 -11.965 -19.271 1.00 92.38 417 GLN A N 1
ATOM 3373 C CA . GLN A 1 417 ? -12.293 -11.492 -19.420 1.00 92.38 417 GLN A CA 1
ATOM 3374 C C . GLN A 1 417 ? -12.912 -11.967 -20.737 1.00 92.38 417 GLN A C 1
ATOM 3376 O O . GLN A 1 417 ? -14.037 -12.458 -20.726 1.00 92.38 417 GLN A O 1
ATOM 3381 N N . LEU A 1 418 ? -12.177 -11.859 -21.847 1.00 91.69 418 LEU A N 1
ATOM 3382 C CA . LEU A 1 418 ? -12.613 -12.372 -23.145 1.00 91.69 418 LEU A CA 1
ATOM 3383 C C . LEU A 1 418 ? -12.810 -13.892 -23.108 1.00 91.69 418 LEU A C 1
ATOM 3385 O O . LEU A 1 418 ? -13.885 -14.361 -23.455 1.00 91.69 418 LEU A O 1
ATOM 3389 N N . ALA A 1 419 ? -11.827 -14.639 -22.603 1.00 90.88 419 ALA A N 1
ATOM 3390 C CA . ALA A 1 419 ? -11.878 -16.098 -22.517 1.00 90.88 419 ALA A CA 1
ATOM 3391 C C . ALA A 1 419 ? -13.017 -16.613 -21.618 1.00 90.88 419 ALA A C 1
ATOM 3393 O O . ALA A 1 419 ? -13.576 -17.675 -21.865 1.00 90.88 419 ALA A O 1
ATOM 3394 N N . TYR A 1 420 ? -13.367 -15.882 -20.557 1.00 90.75 420 TYR A N 1
ATOM 3395 C CA . TYR A 1 420 ? -14.475 -16.245 -19.670 1.00 90.75 420 TYR A CA 1
ATOM 3396 C C . TYR A 1 420 ? -15.840 -15.790 -20.192 1.00 90.75 420 TYR A C 1
ATOM 3398 O O . TYR A 1 420 ? -16.862 -16.312 -19.746 1.00 90.75 420 TYR A O 1
ATOM 3406 N N . GLY A 1 421 ? -15.880 -14.781 -21.066 1.00 87.25 421 GLY A N 1
ATOM 3407 C CA . GLY A 1 421 ? -17.117 -14.164 -21.549 1.00 87.25 421 GLY A CA 1
ATOM 3408 C C . GLY A 1 421 ? -17.945 -13.456 -20.466 1.00 87.25 421 GLY A C 1
ATOM 3409 O O . GLY A 1 421 ? -19.069 -13.037 -20.732 1.00 87.25 421 GLY A O 1
ATOM 3410 N N . ASN A 1 422 ? -17.426 -13.320 -19.240 1.00 84.62 422 ASN A N 1
ATOM 3411 C CA . ASN A 1 422 ? -18.078 -12.644 -18.119 1.00 84.62 422 ASN A CA 1
ATOM 3412 C C . ASN A 1 422 ? -17.043 -12.001 -17.177 1.00 84.62 422 ASN A C 1
ATOM 3414 O O . ASN A 1 422 ? -15.853 -12.314 -17.227 1.00 84.62 422 ASN A O 1
ATOM 3418 N N . LYS A 1 423 ? -17.503 -11.081 -16.319 1.00 86.75 423 LYS A N 1
ATOM 3419 C CA . LYS A 1 423 ? -16.666 -10.397 -15.313 1.00 86.75 423 LYS A CA 1
ATOM 3420 C C . LYS A 1 423 ? -16.792 -10.971 -13.897 1.00 86.75 423 LYS A C 1
ATOM 3422 O O . LYS A 1 423 ? -16.066 -10.532 -13.012 1.00 86.75 423 LYS A O 1
ATOM 3427 N N . GLU A 1 424 ? -17.746 -11.872 -13.676 1.00 86.00 424 GLU A N 1
ATOM 3428 C CA . GLU A 1 424 ? -18.097 -12.396 -12.349 1.00 86.00 424 GLU A CA 1
ATOM 3429 C C . GLU A 1 424 ? -17.143 -13.505 -11.911 1.00 86.00 424 GLU A C 1
ATOM 3431 O O . GLU A 1 424 ? -16.851 -13.656 -10.724 1.00 86.00 424 GLU A O 1
ATOM 3436 N N . LYS A 1 425 ? -16.602 -14.258 -12.875 1.00 88.44 425 LYS A N 1
ATOM 3437 C CA . LYS A 1 425 ? -15.596 -15.274 -12.597 1.00 88.44 425 LYS A CA 1
ATOM 3438 C C . LYS A 1 425 ? -14.328 -14.615 -12.062 1.00 88.44 425 LYS A C 1
ATOM 3440 O O . LYS A 1 425 ? -13.681 -13.811 -12.736 1.00 88.44 425 LYS A O 1
ATOM 3445 N N . ARG A 1 426 ? -13.957 -14.999 -10.840 1.00 91.31 426 ARG A N 1
ATOM 3446 C CA . ARG A 1 426 ? -12.749 -14.518 -10.168 1.00 91.31 426 ARG A CA 1
ATOM 3447 C C . ARG A 1 426 ? -11.501 -14.844 -10.995 1.00 91.31 426 ARG A C 1
ATOM 3449 O O . ARG A 1 426 ? -11.375 -15.935 -11.554 1.00 91.31 426 ARG A O 1
ATOM 3456 N N . PHE A 1 427 ? -10.559 -13.905 -11.045 1.00 94.00 427 PHE A N 1
ATOM 3457 C CA . PHE A 1 427 ? -9.255 -14.152 -11.654 1.00 94.00 427 PHE A CA 1
ATOM 3458 C C . PHE A 1 427 ? -8.463 -15.220 -10.887 1.00 94.00 427 PHE A C 1
ATOM 3460 O O . PHE A 1 427 ? -8.655 -15.383 -9.677 1.00 94.00 427 PHE A O 1
ATOM 3467 N N . PRO A 1 428 ? -7.530 -15.920 -11.559 1.00 94.81 428 PRO A N 1
ATOM 3468 C CA . PRO A 1 428 ? -6.556 -16.757 -10.874 1.00 94.81 428 PRO A CA 1
ATOM 3469 C C . PRO A 1 428 ? -5.828 -15.971 -9.776 1.00 94.81 428 PRO A C 1
ATOM 3471 O O . PRO A 1 428 ? -5.494 -14.798 -9.954 1.00 94.81 428 PRO A O 1
ATOM 3474 N N . THR A 1 429 ? -5.546 -16.625 -8.651 1.00 92.88 429 THR A N 1
ATOM 3475 C CA . THR A 1 429 ? -4.983 -15.980 -7.451 1.00 92.88 429 THR A CA 1
ATOM 3476 C C . THR A 1 429 ? -3.644 -15.286 -7.707 1.00 92.88 429 THR A C 1
ATOM 3478 O O . THR A 1 429 ? -3.368 -14.251 -7.104 1.00 92.88 429 THR A O 1
ATOM 3481 N N . TRP A 1 430 ? -2.821 -15.812 -8.619 1.00 93.50 430 TRP A N 1
ATOM 3482 C CA . TRP A 1 430 ? -1.554 -15.192 -9.017 1.00 93.50 430 TRP A CA 1
ATOM 3483 C C . TRP A 1 430 ? -1.761 -13.860 -9.754 1.00 93.50 430 TRP A C 1
ATOM 3485 O O . TRP A 1 430 ? -1.024 -12.906 -9.509 1.00 93.50 430 TRP A O 1
ATOM 3495 N N . LEU A 1 431 ? -2.785 -13.767 -10.610 1.00 93.81 431 LEU A N 1
ATOM 3496 C CA . LEU A 1 431 ? -3.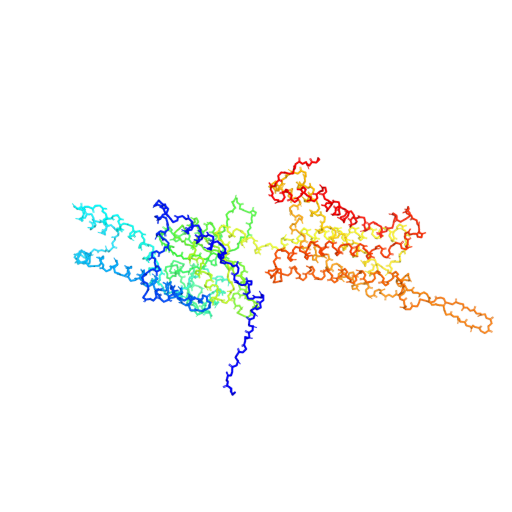092 -12.556 -11.373 1.00 93.81 431 LEU A CA 1
ATOM 3497 C C . LEU A 1 431 ? -3.728 -11.497 -10.473 1.00 93.81 431 LEU A C 1
ATOM 3499 O O . LEU A 1 431 ? -3.383 -10.325 -10.574 1.00 93.81 431 LEU A O 1
ATOM 3503 N N . ASP A 1 432 ? -4.611 -11.918 -9.566 1.00 92.56 432 ASP A N 1
ATOM 3504 C CA . ASP A 1 432 ? -5.234 -11.056 -8.555 1.00 92.56 432 ASP A CA 1
ATOM 3505 C C . ASP A 1 432 ? -4.164 -10.396 -7.663 1.00 92.56 432 ASP A C 1
ATOM 3507 O O . ASP A 1 432 ? -4.075 -9.170 -7.576 1.00 92.56 432 ASP A O 1
ATOM 3511 N N . LYS A 1 433 ? -3.244 -11.201 -7.108 1.00 91.00 433 LYS A N 1
ATOM 3512 C CA . LYS A 1 433 ? -2.098 -10.697 -6.330 1.00 91.00 433 LYS A CA 1
ATOM 3513 C C . LYS A 1 433 ? -1.230 -9.733 -7.142 1.00 91.00 433 LYS A C 1
ATOM 3515 O O . LYS A 1 433 ? -0.873 -8.670 -6.641 1.00 91.00 433 LYS A O 1
ATOM 3520 N N . TRP A 1 434 ? -0.929 -10.057 -8.400 1.00 93.94 434 TRP A N 1
ATOM 3521 C CA . TRP A 1 434 ? -0.130 -9.181 -9.260 1.00 93.94 434 TRP A CA 1
ATOM 3522 C C . TRP A 1 434 ? -0.837 -7.848 -9.561 1.00 93.94 434 TRP A C 1
ATOM 3524 O O . TRP A 1 434 ? -0.214 -6.787 -9.494 1.00 93.94 434 TRP A O 1
ATOM 3534 N N . LEU A 1 435 ? -2.149 -7.862 -9.819 1.00 93.44 435 LEU A N 1
ATOM 3535 C CA . LEU A 1 435 ? -2.944 -6.650 -10.043 1.00 93.44 435 LEU A CA 1
ATOM 3536 C C . LEU A 1 435 ? -2.944 -5.713 -8.827 1.00 93.44 435 LEU A C 1
ATOM 3538 O O . LEU A 1 435 ? -2.896 -4.492 -9.018 1.00 93.44 435 LEU A O 1
ATOM 3542 N N . LEU A 1 436 ? -2.970 -6.271 -7.612 1.00 91.81 436 LEU A N 1
ATOM 3543 C CA . LEU A 1 436 ? -2.897 -5.528 -6.348 1.00 91.81 436 LEU A CA 1
ATOM 3544 C C . LEU A 1 436 ? -1.503 -4.932 -6.093 1.00 91.81 436 LEU A C 1
ATOM 3546 O O . LEU A 1 436 ? -1.392 -3.860 -5.507 1.00 91.81 436 LEU A O 1
ATOM 3550 N N . SER A 1 437 ? -0.447 -5.575 -6.594 1.00 94.31 437 SER A N 1
ATOM 3551 C CA . SER A 1 437 ? 0.950 -5.135 -6.456 1.00 94.31 437 SER A CA 1
ATOM 3552 C C . SER A 1 437 ? 1.379 -4.016 -7.417 1.00 94.31 437 SER A C 1
ATOM 3554 O O . SER A 1 437 ? 2.504 -3.519 -7.320 1.00 94.31 437 SER A O 1
ATOM 3556 N N . ARG A 1 438 ? 0.522 -3.600 -8.361 1.00 95.12 438 ARG A N 1
ATOM 3557 C CA . ARG A 1 438 ? 0.883 -2.626 -9.413 1.00 95.12 438 ARG A CA 1
ATOM 3558 C C . ARG A 1 438 ? 1.358 -1.281 -8.870 1.00 95.12 438 ARG A C 1
ATOM 3560 O O . ARG A 1 438 ? 2.293 -0.714 -9.428 1.00 95.12 438 ARG A O 1
ATOM 3567 N N . LYS A 1 439 ? 0.747 -0.787 -7.787 1.00 95.38 439 LYS A N 1
ATOM 3568 C CA . LYS A 1 439 ? 1.138 0.486 -7.162 1.00 95.38 439 LYS A CA 1
ATOM 3569 C C . LYS A 1 439 ? 2.595 0.433 -6.697 1.00 95.38 439 LYS A C 1
ATOM 3571 O O . LYS A 1 439 ? 3.389 1.301 -7.037 1.00 95.38 439 LYS A O 1
ATOM 3576 N N . GLN A 1 440 ? 2.954 -0.610 -5.957 1.00 96.69 440 GLN A N 1
ATOM 3577 C CA . GLN A 1 440 ? 4.293 -0.800 -5.407 1.00 96.69 440 GLN A CA 1
ATOM 3578 C C . GLN A 1 440 ? 5.324 -1.047 -6.513 1.00 96.69 440 GLN A C 1
ATOM 3580 O O . GLN A 1 440 ? 6.401 -0.459 -6.476 1.00 96.69 440 GLN A O 1
ATOM 3585 N N . LEU A 1 441 ? 4.986 -1.846 -7.534 1.00 96.38 441 LEU A N 1
ATOM 3586 C CA . LEU A 1 441 ? 5.845 -2.038 -8.710 1.00 96.38 441 LEU A CA 1
ATOM 3587 C C . LEU A 1 441 ? 6.111 -0.714 -9.445 1.00 96.38 441 LEU A C 1
ATOM 3589 O O . LEU A 1 441 ? 7.250 -0.448 -9.824 1.00 96.38 441 LEU A O 1
ATOM 3593 N N . GLY A 1 442 ? 5.092 0.134 -9.607 1.00 96.81 442 GLY A N 1
ATOM 3594 C CA . GLY A 1 442 ? 5.235 1.458 -10.217 1.00 96.81 442 GLY A CA 1
ATOM 3595 C C . GLY A 1 442 ? 6.145 2.388 -9.411 1.00 96.81 442 GLY A C 1
ATOM 3596 O O . GLY A 1 442 ? 7.024 3.029 -9.981 1.00 96.81 442 GLY A O 1
ATOM 3597 N N . LEU A 1 443 ? 6.007 2.404 -8.082 1.00 97.50 443 LEU A N 1
ATOM 3598 C CA . LEU A 1 443 ? 6.869 3.201 -7.200 1.00 97.50 443 LEU A CA 1
ATOM 3599 C C . LEU A 1 443 ? 8.328 2.716 -7.208 1.00 97.50 443 LEU A C 1
ATOM 3601 O O . LEU A 1 443 ? 9.241 3.536 -7.289 1.00 97.50 443 LEU A O 1
ATOM 3605 N N . LEU A 1 444 ? 8.564 1.398 -7.195 1.00 97.50 444 LEU A N 1
ATOM 3606 C CA . LEU A 1 444 ? 9.913 0.830 -7.336 1.00 97.50 444 LEU A CA 1
ATOM 3607 C C . LEU A 1 444 ? 10.524 1.167 -8.700 1.00 97.50 444 LEU A C 1
ATOM 3609 O O . LEU A 1 444 ? 11.695 1.527 -8.784 1.00 97.50 444 LEU A O 1
ATOM 3613 N N . THR A 1 445 ? 9.721 1.104 -9.764 1.00 97.75 445 THR A N 1
ATOM 3614 C CA . THR A 1 445 ? 10.140 1.503 -11.113 1.00 97.75 445 THR A CA 1
ATOM 3615 C C . THR A 1 445 ? 10.592 2.959 -11.147 1.00 97.75 445 THR A C 1
ATOM 3617 O O . THR A 1 445 ? 11.647 3.260 -11.706 1.00 97.75 445 THR A O 1
ATOM 3620 N N . PHE A 1 446 ? 9.824 3.859 -10.527 1.00 97.88 446 PHE A N 1
ATOM 3621 C CA . PHE A 1 446 ? 10.176 5.273 -10.427 1.00 97.88 446 PHE A CA 1
ATOM 3622 C C . PHE A 1 446 ? 11.496 5.478 -9.670 1.00 97.88 446 PHE A C 1
ATOM 3624 O O . PHE A 1 446 ? 12.374 6.175 -10.170 1.00 97.88 446 PHE A O 1
ATOM 3631 N N . ALA A 1 447 ? 11.686 4.807 -8.529 1.00 97.25 447 ALA A N 1
ATOM 3632 C CA . ALA A 1 447 ? 12.924 4.894 -7.751 1.00 97.25 447 ALA A CA 1
ATOM 3633 C C . ALA A 1 447 ? 14.158 4.404 -8.536 1.00 97.25 447 ALA A C 1
ATOM 3635 O O . ALA A 1 447 ? 15.177 5.094 -8.588 1.00 97.25 447 ALA A O 1
ATOM 3636 N N . ILE A 1 448 ? 14.059 3.249 -9.207 1.00 97.31 448 ILE A N 1
ATOM 3637 C CA . ILE A 1 448 ? 15.135 2.717 -10.065 1.00 97.31 448 ILE A CA 1
ATOM 3638 C C . ILE A 1 448 ? 15.430 3.687 -11.219 1.00 97.31 448 ILE A C 1
ATOM 3640 O O . ILE A 1 448 ? 16.592 3.930 -11.547 1.00 97.31 448 ILE A O 1
ATOM 3644 N N . SER A 1 449 ? 14.389 4.274 -11.814 1.00 97.12 449 SER A N 1
ATOM 3645 C CA . SER A 1 449 ? 14.528 5.248 -12.902 1.00 97.12 449 SER A CA 1
ATOM 3646 C C . SER A 1 449 ? 15.202 6.538 -12.444 1.00 97.12 449 SER A C 1
ATOM 3648 O O . SER A 1 449 ? 16.037 7.073 -13.167 1.00 97.12 449 SER A O 1
ATOM 3650 N N . LEU A 1 450 ? 14.897 7.020 -11.237 1.00 96.88 450 LEU A N 1
ATOM 3651 C CA . LEU A 1 450 ? 15.564 8.184 -10.660 1.00 96.88 450 LEU A CA 1
ATOM 3652 C C . LEU A 1 450 ? 17.065 7.920 -10.494 1.00 96.88 450 LEU A C 1
ATOM 3654 O O . LEU A 1 450 ? 17.886 8.748 -10.882 1.00 96.88 450 LEU A O 1
ATOM 3658 N N . PHE A 1 451 ? 17.436 6.735 -10.005 1.00 96.19 451 PHE A N 1
ATOM 3659 C CA . PHE A 1 451 ? 18.843 6.362 -9.868 1.00 96.19 451 PHE A CA 1
ATOM 3660 C C . PHE A 1 451 ? 19.549 6.195 -11.226 1.00 96.19 451 PHE A C 1
ATOM 3662 O O . PHE A 1 451 ? 20.704 6.601 -11.377 1.00 96.19 451 PHE A O 1
ATOM 3669 N N . HIS A 1 452 ? 18.848 5.684 -12.245 1.00 96.31 452 HIS A N 1
ATOM 3670 C CA . HIS A 1 452 ? 19.325 5.674 -13.632 1.00 96.31 452 HIS A CA 1
ATOM 3671 C C . HIS A 1 452 ? 19.585 7.095 -14.163 1.00 96.31 452 HIS A C 1
ATOM 3673 O O . HIS A 1 452 ? 20.629 7.347 -14.768 1.00 96.31 452 HIS A O 1
ATOM 3679 N N . VAL A 1 453 ? 18.675 8.039 -13.918 1.00 96.31 453 VAL A N 1
ATOM 3680 C CA . VAL A 1 453 ? 18.826 9.432 -14.364 1.00 96.31 453 VAL A CA 1
ATOM 3681 C C . VAL A 1 453 ? 20.017 10.091 -13.676 1.00 96.31 453 VAL A C 1
ATOM 3683 O O . VAL A 1 453 ? 20.876 10.633 -14.365 1.00 96.31 453 VAL A O 1
ATOM 3686 N N . LEU A 1 454 ? 20.132 9.976 -12.350 1.00 96.00 454 LEU A N 1
ATOM 3687 C CA . LEU A 1 454 ? 21.269 10.520 -11.598 1.00 96.00 454 LEU A CA 1
ATOM 3688 C C . LEU A 1 454 ? 22.603 9.946 -12.093 1.00 96.00 454 LEU A C 1
ATOM 3690 O O . LEU A 1 454 ? 23.536 10.694 -12.376 1.00 96.00 454 LEU A O 1
ATOM 3694 N N . SER A 1 455 ? 22.669 8.626 -12.290 1.00 95.06 455 SER A N 1
ATOM 3695 C CA . SER A 1 455 ? 23.859 7.963 -12.837 1.00 95.06 455 SER A CA 1
ATOM 3696 C C . SER A 1 455 ? 24.184 8.445 -14.254 1.00 95.06 455 SER A C 1
ATOM 3698 O O . SER A 1 455 ? 25.348 8.622 -14.606 1.00 95.06 455 SER A O 1
ATOM 3700 N N . THR A 1 456 ? 23.161 8.680 -15.079 1.00 94.44 456 THR A N 1
ATOM 3701 C CA . THR A 1 456 ? 23.328 9.163 -16.455 1.00 94.44 456 THR A CA 1
ATOM 3702 C C . THR A 1 456 ? 23.822 10.603 -16.494 1.00 94.44 456 THR A C 1
ATOM 3704 O O . THR A 1 456 ? 24.709 10.886 -17.291 1.00 94.44 456 THR A O 1
ATOM 3707 N N . LEU A 1 457 ? 23.318 11.482 -15.621 1.00 93.38 457 LEU A N 1
ATOM 3708 C CA . LEU A 1 457 ? 23.770 12.872 -15.511 1.00 93.38 457 LEU A CA 1
ATOM 3709 C C . LEU A 1 457 ? 25.247 12.957 -15.113 1.00 93.38 457 LEU A C 1
ATOM 3711 O O . LEU A 1 457 ? 25.995 13.711 -15.725 1.00 93.38 457 LEU A O 1
ATOM 3715 N N . VAL A 1 458 ? 25.692 12.130 -14.161 1.00 93.69 458 VAL A N 1
ATOM 3716 C CA . VAL A 1 458 ? 27.112 12.054 -13.765 1.00 93.69 458 VAL A CA 1
ATOM 3717 C C . VAL A 1 458 ? 27.993 11.549 -14.912 1.00 93.69 458 VAL A C 1
ATOM 3719 O O . VAL A 1 458 ? 29.112 12.018 -15.102 1.00 93.69 458 VAL A O 1
ATOM 3722 N N . LEU A 1 459 ? 27.493 10.598 -15.705 1.00 91.44 459 LEU A N 1
ATOM 3723 C CA . LEU A 1 459 ? 28.213 10.037 -16.850 1.00 91.44 459 LEU A CA 1
ATOM 3724 C C . LEU A 1 459 ? 28.079 10.873 -18.135 1.00 91.44 459 LEU A C 1
ATOM 3726 O O . LEU A 1 459 ? 28.644 10.475 -19.154 1.00 91.44 459 LEU A O 1
ATOM 3730 N N . MET A 1 460 ? 27.322 11.976 -18.132 1.00 90.62 460 MET A N 1
ATOM 3731 C CA . MET A 1 460 ? 26.976 12.735 -19.338 1.00 90.62 460 MET A CA 1
ATOM 3732 C C . MET A 1 460 ? 28.178 13.525 -19.861 1.00 90.62 460 MET A C 1
ATOM 3734 O O . MET A 1 460 ? 28.317 14.724 -19.641 1.00 90.62 460 MET A O 1
ATOM 3738 N N . SER A 1 461 ? 29.068 12.837 -20.568 1.00 87.94 461 SER A N 1
ATOM 3739 C CA . SER A 1 461 ? 30.234 13.441 -21.194 1.00 87.94 461 SER A CA 1
ATOM 3740 C C . SER A 1 461 ? 30.553 12.788 -22.537 1.00 87.94 461 SER A C 1
ATOM 3742 O O . SER A 1 461 ? 30.224 11.612 -22.762 1.00 87.94 461 SER A O 1
ATOM 3744 N N . PRO A 1 462 ? 31.269 13.498 -23.424 1.00 84.94 462 PRO A N 1
ATOM 3745 C CA . PRO A 1 462 ? 31.725 12.911 -24.674 1.00 84.94 462 PRO A CA 1
ATOM 3746 C C . PRO A 1 462 ? 32.658 11.704 -24.491 1.00 84.94 462 PRO A C 1
ATOM 3748 O O . PRO A 1 462 ? 32.766 10.877 -25.392 1.00 84.94 462 PRO A O 1
ATOM 3751 N N . GLY A 1 463 ? 33.295 11.556 -23.321 1.00 83.06 463 GLY A N 1
ATOM 3752 C CA . GLY A 1 463 ? 34.134 10.402 -22.990 1.00 83.06 463 GLY A CA 1
ATOM 3753 C C . GLY A 1 463 ? 33.342 9.096 -22.862 1.00 83.06 463 GLY A C 1
ATOM 3754 O O . GLY A 1 463 ? 33.736 8.081 -23.440 1.00 83.06 463 GLY A O 1
ATOM 3755 N N . TYR A 1 464 ? 32.200 9.125 -22.166 1.00 85.62 464 TYR A N 1
ATOM 3756 C CA . TYR A 1 464 ? 31.336 7.952 -21.975 1.00 85.62 464 TYR A CA 1
ATOM 3757 C C . TYR A 1 464 ? 30.316 7.763 -23.105 1.00 85.62 464 TYR A C 1
ATOM 3759 O O . TYR A 1 464 ? 30.011 6.626 -23.475 1.00 85.62 464 TYR A O 1
ATOM 3767 N N . TYR A 1 465 ? 29.816 8.855 -23.691 1.00 86.94 465 TYR A N 1
ATOM 3768 C CA . TYR A 1 465 ? 28.762 8.833 -24.708 1.00 86.94 465 TYR A CA 1
ATOM 3769 C C . TYR A 1 465 ? 29.209 9.436 -26.043 1.00 86.94 465 TYR A C 1
ATOM 3771 O O . TYR A 1 465 ? 28.497 10.239 -26.630 1.00 86.94 465 TYR A O 1
ATOM 3779 N N . LYS A 1 466 ? 30.346 8.994 -26.596 1.00 86.81 466 LYS A N 1
ATOM 3780 C CA . LYS A 1 466 ? 30.908 9.503 -27.870 1.00 86.81 466 LYS A CA 1
ATOM 3781 C C . LYS A 1 466 ? 29.880 9.697 -28.996 1.00 86.81 466 LYS A C 1
ATOM 3783 O O . LYS A 1 466 ? 29.885 10.718 -29.661 1.00 86.81 466 LYS A O 1
ATOM 3788 N N . SER A 1 467 ? 28.960 8.742 -29.192 1.00 87.31 467 SER A N 1
ATOM 3789 C CA . SER A 1 467 ? 27.942 8.828 -30.264 1.00 87.31 467 SER A CA 1
ATOM 3790 C C . SER A 1 467 ? 26.856 9.896 -30.054 1.00 87.31 467 SER A C 1
ATOM 3792 O O . SER A 1 467 ? 26.049 10.124 -30.952 1.00 87.31 467 SER A O 1
ATOM 3794 N N . TRP A 1 468 ? 26.787 10.495 -28.866 1.00 90.25 468 TRP A N 1
ATOM 3795 C CA . TRP A 1 468 ? 25.812 11.528 -28.520 1.00 90.25 468 TRP A CA 1
ATOM 3796 C C . TRP A 1 468 ? 26.336 12.930 -28.793 1.00 90.25 468 TRP A C 1
ATOM 3798 O O . TRP A 1 468 ? 25.546 13.856 -28.722 1.00 90.25 468 TRP A O 1
ATOM 3808 N N . PHE A 1 469 ? 27.617 13.088 -29.126 1.00 90.75 469 PHE A N 1
ATOM 3809 C CA . PHE A 1 469 ? 28.272 14.380 -29.298 1.00 90.75 469 PHE A CA 1
ATOM 3810 C C . PHE A 1 469 ? 28.934 14.466 -30.674 1.00 90.75 469 PHE A C 1
ATOM 3812 O O . PHE A 1 469 ? 29.457 13.470 -31.182 1.00 90.75 469 PHE A O 1
ATOM 3819 N N . HIS A 1 470 ? 28.886 15.639 -31.305 1.00 85.88 470 HIS A N 1
ATOM 3820 C CA . HIS A 1 470 ? 29.561 15.854 -32.583 1.00 85.88 470 HIS A CA 1
ATOM 3821 C C . HIS A 1 470 ? 31.085 15.777 -32.402 1.00 85.88 470 HIS A C 1
ATOM 3823 O O . HIS A 1 470 ? 31.593 16.272 -31.406 1.00 85.88 470 HIS A O 1
ATOM 3829 N N . PRO A 1 471 ? 31.859 15.185 -33.324 1.00 82.56 471 PRO A N 1
ATOM 3830 C CA . PRO A 1 471 ? 33.313 15.315 -33.301 1.00 82.56 471 PRO A CA 1
ATOM 3831 C C . PRO A 1 471 ? 33.736 16.709 -33.804 1.00 82.56 471 PRO A C 1
ATOM 3833 O O . PRO A 1 471 ? 33.264 17.165 -34.841 1.00 82.56 471 PRO A O 1
ATOM 3836 N N . ALA A 1 472 ? 34.648 17.368 -33.095 1.00 74.75 472 ALA A N 1
ATOM 3837 C CA . ALA A 1 472 ? 35.402 18.538 -33.536 1.00 74.75 472 ALA A CA 1
ATOM 3838 C C . ALA A 1 472 ? 36.782 18.109 -34.057 1.00 74.75 472 ALA A C 1
ATOM 3840 O O . ALA A 1 472 ? 37.494 17.324 -33.435 1.00 74.75 472 ALA A O 1
ATOM 3841 N N . LYS A 1 473 ? 37.187 18.636 -35.210 1.00 72.19 473 LYS A N 1
ATOM 3842 C CA . LYS A 1 473 ? 38.542 18.440 -35.730 1.00 72.19 473 LYS A CA 1
ATOM 3843 C C . LYS A 1 473 ? 39.413 19.609 -35.276 1.00 72.19 473 LYS A C 1
ATOM 3845 O O . LYS A 1 473 ? 39.107 20.747 -35.613 1.00 72.19 473 LYS A O 1
ATOM 3850 N N . ILE A 1 474 ? 40.476 19.335 -34.526 1.00 74.12 474 ILE A N 1
ATOM 3851 C CA . ILE A 1 474 ? 41.530 20.307 -34.225 1.00 74.12 474 ILE A CA 1
ATOM 3852 C C . ILE A 1 474 ? 42.710 19.996 -35.141 1.00 74.12 474 ILE A C 1
ATOM 3854 O O . ILE A 1 474 ? 43.250 18.892 -35.119 1.00 74.12 474 ILE A O 1
ATOM 3858 N N . ILE A 1 475 ? 43.107 20.974 -35.950 1.00 70.50 475 ILE A N 1
ATOM 3859 C CA . ILE A 1 475 ? 44.295 20.876 -36.798 1.00 70.50 475 ILE A CA 1
ATOM 3860 C C . ILE A 1 475 ? 45.462 21.456 -36.001 1.00 70.50 475 ILE A C 1
ATOM 3862 O O . ILE A 1 475 ? 45.481 22.652 -35.712 1.00 70.50 475 ILE A O 1
ATOM 3866 N N . ILE A 1 476 ? 46.420 20.612 -35.618 1.00 72.62 476 ILE A N 1
ATOM 3867 C CA . ILE A 1 476 ? 47.651 21.048 -34.957 1.00 72.62 476 ILE A CA 1
ATOM 3868 C C . ILE A 1 476 ? 48.707 21.222 -36.050 1.00 72.62 476 ILE A C 1
ATOM 3870 O O . ILE A 1 476 ? 49.256 20.255 -36.580 1.00 72.62 476 ILE A O 1
ATOM 3874 N N . SER A 1 477 ? 48.989 22.472 -36.414 1.00 61.66 477 SER A N 1
ATOM 3875 C CA . SER A 1 477 ? 50.095 22.787 -37.321 1.00 61.66 477 SER A CA 1
ATOM 3876 C C . SER A 1 477 ? 51.418 22.701 -36.560 1.00 61.66 477 SER A C 1
ATOM 3878 O O . SER A 1 477 ? 51.819 23.659 -35.903 1.00 61.66 477 SER A O 1
ATOM 3880 N N . ALA A 1 478 ? 52.111 21.562 -36.638 1.00 65.19 478 ALA A N 1
ATOM 3881 C CA . ALA A 1 478 ? 53.523 21.500 -36.268 1.00 65.19 478 ALA A CA 1
ATOM 3882 C C . ALA A 1 478 ? 54.381 21.972 -37.453 1.00 65.19 478 ALA A C 1
ATOM 3884 O O . ALA A 1 478 ? 54.042 21.713 -38.606 1.00 65.19 478 ALA A O 1
ATOM 3885 N N . ASN A 1 479 ? 55.513 22.625 -37.170 1.00 61.97 479 ASN A N 1
ATOM 3886 C CA . ASN A 1 479 ? 56.357 23.382 -38.115 1.00 61.97 479 ASN A CA 1
ATOM 3887 C C . ASN A 1 479 ? 56.904 22.592 -39.336 1.00 61.97 479 ASN A C 1
ATOM 3889 O O . ASN A 1 479 ? 57.631 23.155 -40.146 1.00 61.97 479 ASN A O 1
ATOM 3893 N N . ARG A 1 480 ? 56.582 21.298 -39.490 1.00 60.56 480 ARG A N 1
ATOM 3894 C CA . ARG A 1 480 ? 56.872 20.506 -40.702 1.00 60.56 480 ARG A CA 1
ATOM 3895 C C . ARG A 1 480 ? 55.800 19.483 -41.107 1.00 60.56 480 ARG A C 1
ATOM 3897 O O . ARG A 1 480 ? 55.826 19.090 -42.261 1.00 60.56 480 ARG A O 1
ATOM 3904 N N . ASN A 1 481 ? 54.853 19.096 -40.240 1.00 61.88 481 ASN A N 1
ATOM 3905 C CA . ASN A 1 481 ? 53.772 18.148 -40.562 1.00 61.88 481 ASN A CA 1
ATOM 3906 C C . ASN A 1 481 ? 52.472 18.565 -39.852 1.00 61.88 481 ASN A C 1
ATOM 3908 O O . ASN A 1 481 ? 52.462 18.725 -38.632 1.00 61.88 481 ASN A O 1
ATOM 3912 N N . GLN A 1 482 ? 51.374 18.715 -40.596 1.00 63.09 482 GLN A N 1
ATOM 3913 C CA . GLN A 1 482 ? 50.048 18.930 -40.010 1.00 63.09 482 GLN A CA 1
ATOM 3914 C C . GLN A 1 482 ? 49.543 17.615 -39.404 1.00 63.09 482 GLN A C 1
ATOM 3916 O O . GLN A 1 482 ? 49.455 16.608 -40.104 1.00 63.09 482 GLN A O 1
ATOM 3921 N N . THR A 1 483 ? 49.213 17.611 -38.111 1.00 68.69 483 THR A N 1
ATOM 3922 C CA . THR A 1 483 ? 48.528 16.483 -37.468 1.00 68.69 483 THR A CA 1
ATOM 3923 C C . THR A 1 483 ? 47.082 16.871 -37.173 1.00 68.69 483 THR A C 1
ATOM 3925 O O . THR A 1 483 ? 46.798 17.835 -36.462 1.00 68.69 483 THR A O 1
ATOM 3928 N N . GLU A 1 484 ? 46.135 16.127 -37.746 1.00 66.62 484 GLU A N 1
ATOM 3929 C CA . GLU A 1 484 ? 44.713 16.280 -37.436 1.00 66.62 484 GLU A CA 1
ATOM 3930 C C . GLU A 1 484 ? 44.366 15.454 -36.192 1.00 66.62 484 GLU A C 1
ATOM 3932 O O . GLU A 1 484 ? 44.524 14.232 -36.177 1.00 66.62 484 GLU A O 1
ATOM 3937 N N . VAL A 1 485 ? 43.859 16.109 -35.146 1.00 71.00 485 VAL A N 1
ATOM 3938 C CA . VAL A 1 485 ? 43.364 15.454 -33.932 1.00 71.00 485 VAL A CA 1
ATOM 3939 C C . VAL A 1 485 ? 41.855 15.648 -33.846 1.00 71.00 485 VAL A C 1
ATOM 3941 O O . VAL A 1 485 ? 41.354 16.766 -33.738 1.00 71.00 485 VAL A O 1
ATOM 3944 N N . ILE A 1 486 ? 41.104 14.548 -33.881 1.00 70.62 486 ILE A N 1
ATOM 3945 C CA . ILE A 1 486 ? 39.650 14.578 -33.704 1.00 70.62 486 ILE A CA 1
ATOM 3946 C C . ILE A 1 486 ? 39.344 14.522 -32.206 1.00 70.62 486 ILE A C 1
ATOM 3948 O O . ILE A 1 486 ? 39.546 13.493 -31.560 1.00 70.62 486 ILE A O 1
ATOM 3952 N N . VAL A 1 487 ? 38.826 15.616 -31.659 1.00 71.69 487 VAL A N 1
ATOM 3953 C CA . VAL A 1 487 ? 38.320 15.703 -30.285 1.00 71.69 487 VAL A CA 1
ATOM 3954 C C . VAL A 1 487 ? 36.795 15.737 -30.279 1.00 71.69 487 VAL A C 1
ATOM 3956 O O . VAL A 1 487 ? 36.180 16.219 -31.219 1.00 71.69 487 VAL A O 1
ATOM 3959 N N . PRO A 1 488 ? 36.117 15.244 -29.243 1.00 65.50 488 PRO A N 1
ATOM 3960 C CA . PRO A 1 488 ? 34.672 15.403 -29.152 1.00 65.50 488 PRO A CA 1
ATOM 3961 C C . PRO A 1 488 ? 34.285 16.876 -28.910 1.00 65.50 488 PRO A C 1
ATOM 3963 O O . PRO A 1 488 ? 34.802 17.512 -27.996 1.00 65.50 488 PRO A O 1
ATOM 3966 N N . HIS A 1 489 ? 33.362 17.410 -29.707 1.00 70.38 489 HIS A N 1
ATOM 3967 C CA . HIS A 1 489 ? 32.721 18.712 -29.516 1.00 70.38 489 HIS A CA 1
ATOM 3968 C C . HIS A 1 489 ? 31.576 18.595 -28.498 1.00 70.38 489 HIS A C 1
ATOM 3970 O O . HIS A 1 489 ? 30.893 17.579 -28.445 1.00 70.38 489 HIS A O 1
ATOM 3976 N N . SER A 1 490 ? 31.315 19.636 -27.707 1.00 73.69 490 SER A N 1
ATOM 3977 C CA . SER A 1 490 ? 30.307 19.604 -26.635 1.00 73.69 490 SER A CA 1
ATOM 3978 C C . SER A 1 490 ? 28.845 19.622 -27.103 1.00 73.69 490 SER A C 1
ATOM 3980 O O . SER A 1 490 ? 27.951 19.479 -26.274 1.00 73.69 490 SER A O 1
ATOM 3982 N N . VAL A 1 491 ? 28.575 19.802 -28.399 1.00 85.81 491 VAL A N 1
ATOM 3983 C CA . VAL A 1 491 ? 27.205 19.868 -28.937 1.00 85.81 491 VAL A CA 1
ATOM 3984 C C . VAL A 1 491 ? 26.659 18.460 -29.172 1.00 85.81 491 VAL A C 1
ATOM 3986 O O . VAL A 1 491 ? 27.336 17.621 -29.780 1.00 85.81 491 VAL A O 1
ATOM 3989 N N . MET A 1 492 ? 25.435 18.197 -28.705 1.00 89.94 492 MET A N 1
ATOM 3990 C CA . MET A 1 492 ? 24.801 16.895 -28.883 1.00 89.94 492 MET A CA 1
ATOM 3991 C C . MET A 1 492 ? 24.373 16.661 -30.337 1.00 89.94 492 MET A C 1
ATOM 3993 O O . MET A 1 492 ? 23.958 17.569 -31.050 1.00 89.94 492 MET A O 1
ATOM 3997 N N . THR A 1 493 ? 24.464 15.410 -30.782 1.00 92.12 493 THR A N 1
ATOM 3998 C CA . THR A 1 493 ? 23.893 14.966 -32.057 1.00 92.12 493 THR A CA 1
ATOM 3999 C C . THR A 1 493 ? 22.381 14.811 -31.930 1.00 92.12 493 THR A C 1
ATOM 4001 O O . THR A 1 493 ? 21.860 14.639 -30.829 1.00 92.12 493 THR A O 1
ATOM 4004 N N . ILE A 1 494 ? 21.663 14.728 -33.056 1.00 91.19 494 ILE A N 1
ATOM 4005 C CA . ILE A 1 494 ? 20.212 14.457 -33.059 1.00 91.19 494 ILE A CA 1
ATOM 4006 C C . ILE A 1 494 ? 19.832 13.209 -32.245 1.00 91.19 494 ILE A C 1
ATOM 4008 O O . ILE A 1 494 ? 18.780 13.158 -31.614 1.00 91.19 494 ILE A O 1
ATOM 4012 N N . LYS A 1 495 ? 20.720 12.208 -32.214 1.00 91.50 495 LYS A N 1
ATOM 4013 C CA . LYS A 1 495 ? 20.572 11.002 -31.399 1.00 91.50 495 LYS A CA 1
ATOM 4014 C C . LYS A 1 495 ? 20.595 11.328 -29.903 1.00 91.50 495 LYS A C 1
ATOM 4016 O O . LYS A 1 495 ? 19.761 10.807 -29.168 1.00 91.50 495 LYS A O 1
ATOM 4021 N N . GLY A 1 496 ? 21.564 12.134 -29.463 1.00 91.81 496 GLY A N 1
ATOM 4022 C CA . GLY A 1 496 ? 21.704 12.549 -28.066 1.00 91.81 496 GLY A CA 1
ATOM 4023 C C . GLY A 1 496 ? 20.562 13.460 -27.618 1.00 91.81 496 GLY A C 1
ATOM 4024 O O . GLY A 1 496 ? 19.968 13.211 -26.570 1.00 91.81 496 GLY A O 1
ATOM 4025 N N . GLU A 1 497 ? 20.193 14.433 -28.453 1.00 93.56 497 GLU A N 1
ATOM 4026 C CA . GLU A 1 497 ? 19.070 15.354 -28.226 1.00 93.56 497 GLU A CA 1
ATOM 4027 C C . GLU A 1 497 ? 17.742 14.596 -28.074 1.00 93.56 497 GLU A C 1
ATOM 4029 O O . GLU A 1 497 ? 17.054 14.708 -27.058 1.00 93.56 497 GLU A O 1
ATOM 4034 N N . LEU A 1 498 ? 17.406 13.736 -29.045 1.00 94.56 498 LEU A N 1
ATOM 4035 C CA . LEU A 1 498 ? 16.148 12.986 -29.043 1.00 94.56 498 LEU A CA 1
ATOM 4036 C C . LEU A 1 498 ? 16.064 11.995 -27.876 1.00 94.56 498 LEU A C 1
ATOM 4038 O O . LEU A 1 498 ? 15.026 11.900 -27.217 1.00 94.56 498 LEU A O 1
ATOM 4042 N N . ALA A 1 499 ? 17.149 11.260 -27.604 1.00 94.06 499 ALA A N 1
ATOM 4043 C CA . ALA A 1 499 ? 17.192 10.326 -26.485 1.00 94.06 499 ALA A CA 1
ATOM 4044 C C . ALA A 1 499 ? 17.027 11.062 -25.147 1.00 94.06 499 ALA A C 1
ATOM 4046 O O . ALA A 1 499 ? 16.249 10.611 -24.304 1.00 94.06 499 ALA A O 1
ATOM 4047 N N . SER A 1 500 ? 17.697 12.203 -24.966 1.00 94.44 500 SER A N 1
ATOM 4048 C CA . SER A 1 500 ? 17.586 13.017 -23.752 1.00 94.44 500 SER A CA 1
ATOM 4049 C C . SER A 1 500 ? 16.170 13.560 -23.569 1.00 94.44 500 SER A C 1
ATOM 4051 O O . SER A 1 500 ? 15.578 13.357 -22.510 1.00 94.44 500 SER A O 1
ATOM 4053 N N . LEU A 1 501 ? 15.579 14.154 -24.611 1.00 95.94 501 LEU A N 1
ATOM 4054 C CA . LEU A 1 501 ? 14.221 14.698 -24.564 1.00 95.94 501 LEU A CA 1
ATOM 4055 C C . LEU A 1 501 ? 13.183 13.625 -24.204 1.00 95.94 501 LEU A C 1
ATOM 4057 O O . LEU A 1 501 ? 12.374 13.823 -23.297 1.00 95.94 501 LEU A O 1
ATOM 4061 N N . MET A 1 502 ? 13.223 12.464 -24.866 1.00 96.19 502 MET A N 1
ATOM 4062 C CA . MET A 1 502 ? 12.309 11.358 -24.557 1.00 96.19 502 MET A CA 1
ATOM 4063 C C . MET A 1 502 ? 12.501 10.833 -23.129 1.00 96.19 502 MET A C 1
ATOM 4065 O O . MET A 1 502 ? 11.517 10.520 -22.456 1.00 96.19 502 MET A O 1
ATOM 4069 N N . GLY A 1 503 ? 13.745 10.769 -22.643 1.00 96.12 503 GLY A N 1
ATOM 4070 C CA . GLY A 1 503 ? 14.054 10.381 -21.265 1.00 96.12 503 GLY A CA 1
ATOM 4071 C C . GLY A 1 503 ? 13.487 11.367 -20.237 1.00 96.12 503 GLY A C 1
ATOM 4072 O O . GLY A 1 503 ? 12.836 10.947 -19.280 1.00 96.12 503 GLY A O 1
ATOM 4073 N N . ILE A 1 504 ? 13.655 12.673 -20.471 1.00 96.62 504 ILE A N 1
ATOM 4074 C CA . ILE A 1 504 ? 13.133 13.747 -19.611 1.00 96.62 504 ILE A CA 1
ATOM 4075 C C . ILE A 1 504 ? 11.602 13.711 -19.563 1.00 96.62 504 ILE A C 1
ATOM 4077 O O . ILE A 1 504 ? 11.022 13.720 -18.478 1.00 96.62 504 ILE A O 1
ATOM 4081 N N . LEU A 1 505 ? 10.938 13.608 -20.719 1.00 97.44 505 LEU A N 1
ATOM 4082 C CA . LEU A 1 505 ? 9.476 13.512 -20.785 1.00 97.44 505 LEU A CA 1
ATOM 4083 C C . LEU A 1 505 ? 8.958 12.256 -20.071 1.00 97.44 505 LEU A C 1
ATOM 4085 O O . LEU A 1 505 ? 7.978 12.326 -19.329 1.00 97.44 505 LEU A O 1
ATOM 4089 N N . THR A 1 506 ? 9.640 11.119 -20.239 1.00 97.56 506 THR A N 1
ATOM 4090 C CA . THR A 1 506 ? 9.303 9.876 -19.529 1.00 97.56 506 THR A CA 1
ATOM 4091 C C . THR A 1 506 ? 9.398 10.067 -18.016 1.00 97.56 506 THR A C 1
ATOM 4093 O O . THR A 1 506 ? 8.475 9.688 -17.293 1.00 97.56 506 THR A O 1
ATOM 4096 N N . LEU A 1 507 ? 10.482 10.677 -17.526 1.00 96.31 507 LEU A N 1
ATOM 4097 C CA . LEU A 1 507 ? 10.665 10.945 -16.101 1.00 96.31 507 LEU A CA 1
ATOM 4098 C C . LEU A 1 507 ? 9.582 11.885 -15.562 1.00 96.31 507 LEU A C 1
ATOM 4100 O O . LEU A 1 507 ? 9.012 11.596 -14.515 1.00 96.31 507 LEU A O 1
ATOM 4104 N N . LEU A 1 508 ? 9.258 12.961 -16.284 1.00 97.19 508 LEU A N 1
ATOM 4105 C CA . LEU A 1 508 ? 8.223 13.920 -15.891 1.00 97.19 508 LEU A CA 1
ATOM 4106 C C . LEU A 1 508 ? 6.864 13.234 -15.713 1.00 97.19 508 LEU A C 1
ATOM 4108 O O . LEU A 1 508 ? 6.192 13.430 -14.698 1.00 97.19 508 LEU A O 1
ATOM 4112 N N . LEU A 1 509 ? 6.482 12.373 -16.657 1.00 97.50 509 LEU A N 1
ATOM 4113 C CA . LEU A 1 509 ? 5.244 11.611 -16.533 1.00 97.50 509 LEU A CA 1
ATOM 4114 C C . LEU A 1 509 ? 5.308 10.574 -15.407 1.00 97.50 509 LEU A C 1
ATOM 4116 O O . LEU A 1 509 ? 4.322 10.407 -14.694 1.00 97.50 509 LEU A O 1
ATOM 4120 N N . MET A 1 510 ? 6.441 9.892 -15.201 1.00 96.25 510 MET A N 1
ATOM 4121 C CA . MET A 1 510 ? 6.590 8.980 -14.058 1.00 96.25 510 MET A CA 1
ATOM 4122 C C . MET A 1 510 ? 6.484 9.709 -12.715 1.00 96.25 510 MET A C 1
ATOM 4124 O O . MET A 1 510 ? 5.839 9.187 -11.807 1.00 96.25 510 MET A O 1
ATOM 4128 N N . SER A 1 511 ? 7.033 10.919 -12.597 1.00 97.12 511 SER A N 1
ATOM 4129 C CA . SER A 1 511 ? 6.877 11.763 -11.409 1.00 97.12 511 SER A CA 1
ATOM 4130 C C . SER A 1 511 ? 5.405 12.075 -11.139 1.00 97.12 511 SER A C 1
ATOM 4132 O O . SER A 1 511 ? 4.951 11.945 -10.006 1.00 97.12 511 SER A O 1
ATOM 4134 N N . LEU A 1 512 ? 4.616 12.389 -12.172 1.00 96.56 512 LEU A N 1
ATOM 4135 C CA . LEU A 1 512 ? 3.175 12.617 -12.025 1.00 96.56 512 LEU A CA 1
ATOM 4136 C C . LEU A 1 512 ? 2.418 11.352 -11.566 1.00 96.56 512 LEU A C 1
ATOM 4138 O O . LEU A 1 512 ? 1.538 11.423 -10.702 1.00 96.56 512 LEU A O 1
ATOM 4142 N N . LEU A 1 513 ? 2.778 10.174 -12.087 1.00 96.25 513 LEU A N 1
ATOM 4143 C CA . LEU A 1 513 ? 2.223 8.889 -11.630 1.00 96.25 513 LEU A CA 1
ATOM 4144 C C . LEU A 1 513 ? 2.581 8.594 -10.163 1.00 96.25 513 LEU A C 1
ATOM 4146 O O . LEU A 1 513 ? 1.756 8.060 -9.415 1.00 96.25 513 LEU A O 1
ATOM 4150 N N . ALA A 1 514 ? 3.799 8.944 -9.743 1.00 96.44 514 ALA A N 1
ATOM 4151 C CA . ALA A 1 514 ? 4.266 8.776 -8.371 1.00 96.44 514 ALA A CA 1
ATOM 4152 C C . ALA A 1 514 ? 3.553 9.738 -7.406 1.00 96.44 514 ALA A C 1
ATOM 4154 O O . ALA A 1 514 ? 3.056 9.305 -6.369 1.00 96.44 514 ALA A O 1
ATOM 4155 N N . ILE A 1 515 ? 3.412 11.014 -7.777 1.00 96.38 515 ILE A N 1
ATOM 4156 C CA . ILE A 1 515 ? 2.703 12.034 -6.987 1.00 96.38 515 ILE A CA 1
ATOM 4157 C C . ILE A 1 515 ? 1.242 11.625 -6.769 1.00 96.38 515 ILE A C 1
ATOM 4159 O O . ILE A 1 515 ? 0.758 11.603 -5.641 1.00 96.38 515 ILE A O 1
ATOM 4163 N N . THR A 1 516 ? 0.552 11.185 -7.822 1.00 95.94 516 THR A N 1
ATOM 4164 C CA . THR A 1 516 ? -0.843 10.712 -7.714 1.00 95.94 516 THR A CA 1
ATOM 4165 C C . THR A 1 516 ? -1.001 9.371 -6.986 1.00 95.94 516 THR A C 1
ATOM 4167 O O . THR A 1 516 ? -2.122 8.917 -6.764 1.00 95.94 516 THR A O 1
ATOM 4170 N N . SER A 1 517 ? 0.100 8.732 -6.576 1.00 94.69 517 SER A N 1
ATOM 4171 C CA . SER A 1 517 ? 0.084 7.546 -5.710 1.00 94.69 517 SER A CA 1
ATOM 4172 C C . SER A 1 517 ? 0.080 7.890 -4.211 1.00 94.69 517 SER A C 1
ATOM 4174 O O . SER A 1 517 ? -0.146 6.990 -3.386 1.00 94.69 517 SER A O 1
ATOM 4176 N N . ILE A 1 518 ? 0.311 9.160 -3.852 1.00 94.62 518 ILE A N 1
ATOM 4177 C CA . ILE A 1 518 ? 0.207 9.679 -2.482 1.00 94.62 518 ILE A CA 1
ATOM 4178 C C . ILE A 1 518 ? -1.277 9.682 -2.076 1.00 94.62 518 ILE A C 1
ATOM 4180 O O . ILE A 1 518 ? -2.080 10.278 -2.793 1.00 94.62 518 ILE A O 1
ATOM 4184 N N . PRO A 1 519 ? -1.673 9.053 -0.949 1.00 90.12 519 PRO A N 1
ATOM 4185 C CA . PRO A 1 519 ? -3.082 8.937 -0.558 1.00 90.12 519 PRO A CA 1
ATOM 4186 C C . PRO A 1 519 ? -3.826 10.274 -0.486 1.00 90.12 519 PRO A C 1
ATOM 4188 O O . PRO A 1 519 ? -4.946 10.362 -0.974 1.00 90.12 519 PRO A O 1
ATOM 4191 N N . ALA A 1 520 ? -3.182 11.320 0.043 1.00 89.81 520 ALA A N 1
ATOM 4192 C CA . ALA A 1 520 ? -3.765 12.658 0.136 1.00 89.81 520 ALA A CA 1
ATOM 4193 C C . ALA A 1 520 ? -4.191 13.215 -1.233 1.00 89.81 520 ALA A C 1
ATOM 4195 O O . ALA A 1 520 ? -5.258 13.800 -1.345 1.00 89.81 520 ALA A O 1
ATOM 4196 N N . ILE A 1 521 ? -3.400 12.975 -2.282 1.00 93.06 521 ILE A N 1
ATOM 4197 C CA . ILE A 1 521 ? -3.706 13.426 -3.647 1.00 93.06 521 ILE A CA 1
ATOM 4198 C C . ILE A 1 521 ? -4.675 12.459 -4.326 1.00 93.06 521 ILE A C 1
ATOM 4200 O O . ILE A 1 521 ? -5.628 12.882 -4.969 1.00 93.06 521 ILE A O 1
ATOM 4204 N N . ALA A 1 522 ? -4.464 11.151 -4.165 1.00 92.06 522 ALA A N 1
ATOM 4205 C CA . ALA A 1 522 ? -5.319 10.129 -4.762 1.00 92.06 522 ALA A CA 1
ATOM 4206 C C . ALA A 1 522 ? -6.784 10.250 -4.310 1.00 92.06 522 ALA A C 1
ATOM 4208 O O . ALA A 1 522 ? -7.678 9.989 -5.108 1.00 92.06 522 ALA A O 1
ATOM 4209 N N . ASN A 1 523 ? -7.016 10.668 -3.061 1.00 91.00 523 ASN A N 1
ATOM 4210 C CA . ASN A 1 523 ? -8.351 10.862 -2.495 1.00 91.00 523 ASN A CA 1
ATOM 4211 C C . ASN A 1 523 ? -9.054 12.139 -2.993 1.00 91.00 523 ASN A C 1
ATOM 4213 O O . ASN A 1 523 ? -10.268 12.239 -2.839 1.00 91.00 523 ASN A O 1
ATOM 4217 N N . LEU A 1 524 ? -8.322 13.093 -3.581 1.00 94.62 524 LEU A N 1
ATOM 4218 C CA . LEU A 1 524 ? -8.896 14.298 -4.197 1.00 94.62 524 LEU A CA 1
ATOM 4219 C C . LEU A 1 524 ? -9.367 14.052 -5.634 1.00 94.62 524 LEU A C 1
ATOM 4221 O O . LEU A 1 524 ? -10.185 14.806 -6.147 1.00 94.62 524 LEU A O 1
ATOM 4225 N N . LEU A 1 525 ? -8.845 13.012 -6.288 1.00 93.38 525 LEU A N 1
ATOM 4226 C CA . LEU A 1 525 ? -9.156 12.704 -7.679 1.00 93.38 525 LEU A CA 1
ATOM 4227 C C . LEU A 1 525 ? -10.389 11.812 -7.773 1.00 93.38 525 LEU A C 1
ATOM 4229 O O . LEU A 1 525 ? -10.481 10.772 -7.113 1.00 93.38 525 LEU A O 1
ATOM 4233 N N . ASN A 1 526 ? -11.299 12.144 -8.684 1.00 95.56 526 ASN A N 1
ATOM 4234 C CA . ASN A 1 526 ? -12.376 11.220 -9.011 1.00 95.56 526 ASN A CA 1
ATOM 4235 C C . ASN A 1 526 ? -11.834 10.002 -9.789 1.00 95.56 526 ASN A C 1
ATOM 4237 O O . ASN A 1 526 ? -10.717 9.977 -10.319 1.00 95.56 526 ASN A O 1
ATOM 4241 N N . TRP A 1 527 ? -12.649 8.950 -9.905 1.00 92.19 527 TRP A N 1
ATOM 4242 C CA . TRP A 1 527 ? -12.201 7.706 -10.539 1.00 92.19 527 TRP A CA 1
ATOM 4243 C C . TRP A 1 527 ? -11.824 7.871 -12.023 1.00 92.19 527 TRP A C 1
ATOM 4245 O O . TRP A 1 527 ? -10.994 7.114 -12.534 1.00 92.19 527 TRP A O 1
ATOM 4255 N N . ARG A 1 528 ? -12.413 8.842 -12.740 1.00 94.75 528 ARG A N 1
ATOM 4256 C CA . ARG A 1 528 ? -12.095 9.095 -14.156 1.00 94.75 528 ARG A CA 1
ATOM 4257 C C . ARG A 1 528 ? -10.724 9.747 -14.301 1.00 94.75 528 ARG A C 1
ATOM 4259 O O . ARG A 1 528 ? -9.937 9.272 -15.119 1.00 94.75 528 ARG A O 1
ATOM 4266 N N . GLU A 1 529 ? -10.428 10.759 -13.493 1.00 96.19 529 GLU A N 1
ATOM 4267 C CA . GLU A 1 529 ? -9.128 11.439 -13.435 1.00 96.19 529 GLU A CA 1
ATOM 4268 C C . GLU A 1 529 ? -8.021 10.478 -13.019 1.00 96.19 529 GLU A C 1
ATOM 4270 O O . GLU A 1 529 ? -7.032 10.313 -13.738 1.00 96.19 529 GLU A O 1
ATOM 4275 N N . TRP A 1 530 ? -8.230 9.755 -11.915 1.00 94.81 530 TRP A N 1
ATOM 4276 C CA . TRP A 1 530 ? -7.271 8.770 -11.429 1.00 94.81 530 TRP A CA 1
ATOM 4277 C C . TRP A 1 530 ? -6.976 7.714 -12.499 1.00 94.81 530 TRP A C 1
ATOM 4279 O O . TRP A 1 530 ? -5.819 7.396 -12.778 1.00 94.81 530 TRP A O 1
ATOM 4289 N N . ARG A 1 531 ? -8.017 7.203 -13.174 1.00 94.31 531 ARG A N 1
ATOM 4290 C CA . ARG A 1 531 ? -7.861 6.223 -14.255 1.00 94.31 531 ARG A CA 1
ATOM 4291 C C . ARG A 1 531 ? -7.175 6.817 -15.483 1.00 94.31 531 ARG A C 1
ATOM 4293 O O . ARG A 1 531 ? -6.416 6.100 -16.137 1.00 94.31 531 ARG A O 1
ATOM 4300 N N . PHE A 1 532 ? -7.442 8.071 -15.836 1.00 96.69 532 PHE A N 1
ATOM 4301 C CA . PHE A 1 532 ? -6.758 8.736 -16.942 1.00 96.69 532 PHE A CA 1
ATOM 4302 C C . PHE A 1 532 ? -5.252 8.801 -16.671 1.00 96.69 532 PHE A C 1
ATOM 4304 O O . PHE A 1 532 ? -4.470 8.310 -17.487 1.00 96.69 532 PHE A O 1
ATOM 4311 N N . ILE A 1 533 ? -4.859 9.276 -15.490 1.00 96.06 533 ILE A N 1
ATOM 4312 C CA . ILE A 1 533 ? -3.454 9.392 -15.092 1.00 96.06 533 ILE A CA 1
ATOM 4313 C C . ILE A 1 533 ? -2.810 8.000 -15.000 1.00 96.06 533 ILE A C 1
ATOM 4315 O O . ILE A 1 533 ? -1.901 7.671 -15.759 1.00 96.06 533 ILE A O 1
ATOM 4319 N N . GLN A 1 534 ? -3.336 7.113 -14.157 1.00 95.19 534 GLN A N 1
ATOM 4320 C CA . GLN A 1 534 ? -2.695 5.826 -13.865 1.00 95.19 534 GLN A CA 1
ATOM 4321 C C . GLN A 1 534 ? -2.773 4.812 -15.018 1.00 95.19 534 GLN A C 1
ATOM 4323 O O . GLN A 1 534 ? -1.942 3.907 -15.105 1.00 95.19 534 GLN A O 1
ATOM 4328 N N . SER A 1 535 ? -3.742 4.939 -15.936 1.00 93.38 535 SER A N 1
ATOM 4329 C CA . SER A 1 535 ? -3.894 4.013 -17.068 1.00 93.38 535 SER A CA 1
ATOM 4330 C C . SER A 1 535 ? -3.469 4.602 -18.408 1.00 93.38 535 SER A C 1
ATOM 4332 O O . SER A 1 535 ? -2.665 3.977 -19.100 1.00 93.38 535 SER A O 1
ATOM 4334 N N . LYS A 1 536 ? -4.024 5.750 -18.821 1.00 94.69 536 LYS A N 1
ATOM 4335 C CA . LYS A 1 536 ? -3.768 6.314 -20.158 1.00 94.69 536 LYS A CA 1
ATOM 4336 C C . LYS A 1 536 ? -2.394 6.955 -20.203 1.00 94.69 536 LYS A C 1
ATOM 4338 O O . LYS A 1 536 ? -1.565 6.522 -21.002 1.00 94.69 536 LYS A O 1
ATOM 4343 N N . LEU A 1 537 ? -2.150 7.897 -19.296 1.00 96.12 537 LEU A N 1
ATOM 4344 C CA . LEU A 1 537 ? -0.861 8.562 -19.194 1.00 96.12 537 LEU A CA 1
ATOM 4345 C C . LEU A 1 537 ? 0.228 7.559 -18.817 1.00 96.12 537 LEU A C 1
ATOM 4347 O O . LEU A 1 537 ? 1.263 7.529 -19.460 1.00 96.12 537 LEU A O 1
ATOM 4351 N N . GLY A 1 538 ? -0.068 6.631 -17.905 1.00 95.69 538 GLY A N 1
ATOM 4352 C CA . GLY A 1 538 ? 0.815 5.513 -17.582 1.00 95.69 538 GLY A CA 1
ATOM 4353 C C . GLY A 1 538 ? 1.270 4.662 -18.777 1.00 95.69 538 GLY A C 1
ATOM 4354 O O . GLY A 1 538 ? 2.460 4.403 -18.954 1.00 95.69 538 GLY A O 1
ATOM 4355 N N . THR A 1 539 ? 0.337 4.259 -19.646 1.00 95.44 539 THR A N 1
ATOM 4356 C CA . THR A 1 539 ? 0.682 3.511 -20.871 1.00 95.44 539 THR A CA 1
ATOM 4357 C C . THR A 1 539 ? 1.503 4.378 -21.834 1.00 95.44 539 THR A C 1
ATOM 4359 O O . THR A 1 539 ? 2.425 3.881 -22.477 1.00 95.44 539 THR A O 1
ATOM 4362 N N . PHE A 1 540 ? 1.189 5.672 -21.927 1.00 97.06 540 PHE A N 1
ATOM 4363 C CA . PHE A 1 540 ? 1.946 6.619 -22.744 1.00 97.06 540 PHE A CA 1
ATOM 4364 C C . PHE A 1 540 ? 3.377 6.820 -22.221 1.00 97.06 540 PHE A C 1
ATOM 4366 O O . PHE A 1 540 ? 4.313 6.846 -23.012 1.00 97.06 540 PHE A O 1
ATOM 4373 N N . THR A 1 541 ? 3.580 6.836 -20.902 1.00 97.75 541 THR A N 1
ATOM 4374 C CA . THR A 1 541 ? 4.911 6.844 -20.283 1.00 97.75 541 THR A CA 1
ATOM 4375 C C . THR A 1 541 ? 5.735 5.626 -20.691 1.00 97.75 541 THR A C 1
ATOM 4377 O O . THR A 1 541 ? 6.906 5.770 -21.031 1.00 97.75 541 THR A O 1
ATOM 4380 N N . LEU A 1 542 ? 5.134 4.429 -20.726 1.00 97.38 542 LEU A N 1
ATOM 4381 C CA . LEU A 1 542 ? 5.817 3.230 -21.224 1.00 97.38 542 LEU A CA 1
ATOM 4382 C C . LEU A 1 542 ? 6.184 3.362 -22.712 1.00 97.38 542 LEU A C 1
ATOM 4384 O O . LEU A 1 542 ? 7.281 2.973 -23.102 1.00 97.38 542 LEU A O 1
ATOM 4388 N N . LEU A 1 543 ? 5.307 3.943 -23.535 1.00 97.12 543 LEU A N 1
ATOM 4389 C CA . LEU A 1 543 ? 5.603 4.211 -24.945 1.00 97.12 543 LEU A CA 1
ATOM 4390 C C . LEU A 1 543 ? 6.786 5.181 -25.109 1.00 97.12 543 LEU A C 1
ATOM 4392 O O . LEU A 1 543 ? 7.664 4.920 -25.928 1.00 97.12 543 LEU A O 1
ATOM 4396 N N . LEU A 1 544 ? 6.847 6.257 -24.318 1.00 97.50 544 LEU A N 1
ATOM 4397 C CA . LEU A 1 544 ? 7.981 7.186 -24.325 1.00 97.50 544 LEU A CA 1
ATOM 4398 C C . LEU A 1 544 ? 9.275 6.528 -23.829 1.00 97.50 544 LEU A C 1
ATOM 4400 O O . LEU A 1 544 ? 10.324 6.748 -24.430 1.00 97.50 544 LEU A O 1
ATOM 4404 N N . ALA A 1 545 ? 9.208 5.668 -22.807 1.00 97.25 545 ALA A N 1
ATOM 4405 C CA . ALA A 1 545 ? 10.362 4.908 -22.321 1.00 97.25 545 ALA A CA 1
ATOM 4406 C C . ALA A 1 545 ? 10.923 3.969 -23.402 1.00 97.25 545 ALA A C 1
ATOM 4408 O O . ALA A 1 545 ? 12.138 3.863 -23.586 1.00 97.25 545 ALA A O 1
ATOM 4409 N N . ILE A 1 546 ? 10.033 3.315 -24.155 1.00 97.00 546 ILE A N 1
ATOM 4410 C CA . ILE A 1 546 ? 10.401 2.528 -25.334 1.00 97.00 546 ILE A CA 1
ATOM 4411 C C . ILE A 1 546 ? 11.025 3.451 -26.385 1.00 97.00 546 ILE A C 1
ATOM 4413 O O . ILE A 1 546 ? 12.133 3.180 -26.838 1.00 97.00 546 ILE A O 1
ATOM 4417 N N . GLY A 1 547 ? 10.382 4.573 -26.716 1.00 96.31 547 GLY A N 1
ATOM 4418 C CA . GLY A 1 547 ? 10.913 5.572 -27.648 1.00 96.31 547 GLY A CA 1
ATOM 4419 C C . GLY A 1 547 ? 12.333 6.024 -27.295 1.00 96.31 547 GLY A C 1
ATOM 4420 O O . GLY A 1 547 ? 13.208 6.003 -28.156 1.00 96.31 547 GLY A O 1
ATOM 4421 N N . HIS A 1 548 ? 12.593 6.322 -26.020 1.00 95.81 548 HIS A N 1
ATOM 4422 C CA . HIS A 1 548 ? 13.917 6.662 -25.497 1.00 95.81 548 HIS A CA 1
ATOM 4423 C C . HIS A 1 548 ? 14.952 5.560 -25.788 1.00 95.81 548 HIS A C 1
ATOM 4425 O O . HIS A 1 548 ? 16.031 5.840 -26.317 1.00 95.81 548 HIS A O 1
ATOM 4431 N N . ALA A 1 549 ? 14.618 4.294 -25.517 1.00 94.50 549 ALA A N 1
ATOM 4432 C CA . ALA A 1 549 ? 15.499 3.164 -25.814 1.00 94.50 549 ALA A CA 1
ATOM 4433 C C . ALA A 1 549 ? 15.751 2.995 -27.325 1.00 94.50 549 ALA A C 1
ATOM 4435 O O . ALA A 1 549 ? 16.890 2.779 -27.749 1.00 94.50 549 ALA A O 1
ATOM 4436 N N . PHE A 1 550 ? 14.710 3.148 -28.147 1.00 94.56 550 PHE A N 1
ATOM 4437 C CA . PHE A 1 550 ? 14.806 3.061 -29.604 1.00 94.56 550 PHE A CA 1
ATOM 4438 C C . PHE A 1 550 ? 15.635 4.208 -30.200 1.00 94.56 550 PHE A C 1
ATOM 4440 O O . PHE A 1 550 ? 16.490 3.945 -31.044 1.00 94.56 550 PHE A O 1
ATOM 4447 N N . ALA A 1 551 ? 15.480 5.447 -29.722 1.00 93.75 551 ALA A N 1
ATOM 4448 C CA . ALA A 1 551 ? 16.279 6.596 -30.160 1.00 93.75 551 ALA A CA 1
ATOM 4449 C C . ALA A 1 551 ? 17.788 6.349 -29.970 1.00 93.75 551 ALA A C 1
ATOM 4451 O O . ALA A 1 551 ? 18.605 6.693 -30.826 1.00 93.75 551 ALA A O 1
ATOM 4452 N N . MET A 1 552 ? 18.171 5.666 -28.886 1.00 90.56 552 MET A N 1
ATO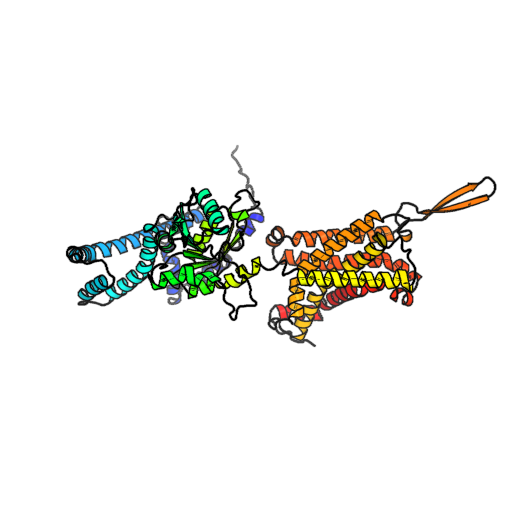M 4453 C CA . MET A 1 552 ? 19.562 5.281 -28.640 1.00 90.56 552 MET A CA 1
ATOM 4454 C C . MET A 1 552 ? 20.044 4.116 -29.518 1.00 90.56 552 MET A C 1
ATOM 4456 O O . MET A 1 552 ? 21.232 4.061 -29.869 1.00 90.56 552 MET A O 1
ATOM 4460 N N . ALA A 1 553 ? 19.162 3.163 -29.823 1.00 90.25 553 ALA A N 1
ATOM 4461 C CA . ALA A 1 553 ? 19.534 1.868 -30.384 1.00 90.25 553 ALA A CA 1
ATOM 4462 C C . ALA A 1 553 ? 19.406 1.783 -31.915 1.00 90.25 553 ALA A C 1
ATOM 4464 O O . ALA A 1 553 ? 20.292 1.208 -32.549 1.00 90.25 553 ALA A O 1
ATOM 4465 N N . ILE A 1 554 ? 18.383 2.406 -32.516 1.00 90.81 554 ILE A N 1
ATOM 4466 C CA . ILE A 1 554 ? 18.098 2.348 -33.963 1.00 90.81 554 ILE A CA 1
ATOM 4467 C C . ILE A 1 554 ? 19.324 2.703 -34.817 1.00 90.81 554 ILE A C 1
ATOM 4469 O O . ILE A 1 554 ? 19.659 1.903 -35.693 1.00 90.81 554 ILE A O 1
ATOM 4473 N N . PRO A 1 555 ? 20.056 3.815 -34.570 1.00 90.00 555 PRO A N 1
ATOM 4474 C CA . PRO A 1 555 ? 21.198 4.168 -35.415 1.00 90.00 555 PRO A CA 1
ATOM 4475 C C . PRO A 1 555 ? 22.275 3.080 -35.443 1.00 90.00 555 PRO A C 1
ATOM 4477 O O . PRO A 1 555 ? 22.960 2.903 -36.443 1.00 90.00 555 PRO A O 1
ATOM 4480 N N . ARG A 1 556 ? 22.421 2.326 -34.345 1.00 87.81 556 ARG A N 1
ATOM 4481 C CA . ARG A 1 556 ? 23.356 1.203 -34.263 1.00 87.81 556 ARG A CA 1
ATOM 4482 C C . ARG A 1 556 ? 22.795 -0.057 -34.918 1.00 87.81 556 ARG A C 1
ATOM 4484 O O . ARG A 1 556 ? 23.559 -0.812 -35.496 1.00 87.81 556 ARG A O 1
ATOM 4491 N N . TRP A 1 557 ? 21.496 -0.312 -34.804 1.00 91.44 557 TRP A N 1
ATOM 4492 C CA . TRP A 1 557 ? 20.875 -1.497 -35.400 1.00 91.44 557 TRP A CA 1
ATOM 4493 C C . TRP A 1 557 ? 20.859 -1.455 -36.924 1.00 91.44 557 TRP A C 1
ATOM 4495 O O . TRP A 1 557 ? 21.097 -2.476 -37.563 1.00 91.44 557 TRP A O 1
ATOM 4505 N N . ILE A 1 558 ? 20.657 -0.267 -37.499 1.00 91.25 558 ILE A N 1
ATOM 4506 C CA . ILE A 1 558 ? 20.738 -0.058 -38.948 1.00 91.25 558 ILE A CA 1
ATOM 4507 C C . ILE A 1 558 ? 22.150 -0.375 -39.456 1.00 91.25 558 ILE A C 1
ATOM 4509 O O . ILE A 1 558 ? 22.292 -1.065 -40.458 1.00 91.25 558 ILE A O 1
ATOM 4513 N N . THR A 1 559 ? 23.196 0.067 -38.748 1.00 90.56 559 THR A N 1
ATOM 4514 C CA . THR A 1 559 ? 24.583 -0.123 -39.203 1.00 90.56 559 THR A CA 1
ATOM 4515 C C . THR A 1 559 ? 25.081 -1.559 -39.073 1.00 90.56 559 THR A C 1
ATOM 4517 O O . THR A 1 559 ? 25.842 -2.007 -39.922 1.00 90.56 559 THR A O 1
ATOM 4520 N N . ILE A 1 560 ? 24.666 -2.296 -38.037 1.00 89.88 560 ILE A N 1
ATOM 4521 C CA . ILE A 1 560 ? 25.105 -3.689 -37.823 1.00 89.88 560 ILE A CA 1
ATOM 4522 C C . ILE A 1 560 ? 24.184 -4.738 -38.470 1.00 89.88 560 ILE A C 1
ATOM 4524 O O . ILE A 1 560 ? 24.525 -5.919 -38.477 1.00 89.88 560 ILE A O 1
ATOM 4528 N N . GLY A 1 561 ? 23.016 -4.335 -38.978 1.00 91.31 561 GLY A N 1
ATOM 4529 C CA . GLY A 1 561 ? 22.008 -5.226 -39.553 1.00 91.31 561 GLY A CA 1
ATOM 4530 C C . GLY A 1 561 ? 21.143 -5.965 -38.519 1.00 91.31 561 GLY A C 1
ATOM 4531 O O . GLY A 1 561 ? 21.454 -6.047 -37.325 1.00 91.31 561 GLY A O 1
ATOM 4532 N N . PHE A 1 562 ? 20.014 -6.521 -38.977 1.00 88.12 562 PHE A N 1
ATOM 4533 C CA . PHE A 1 562 ? 18.979 -7.113 -38.114 1.00 88.12 562 PHE A CA 1
ATOM 4534 C C . PHE A 1 562 ? 19.486 -8.299 -37.282 1.00 88.12 562 PHE A C 1
ATOM 4536 O O . PHE A 1 562 ? 19.333 -8.305 -36.063 1.00 88.12 562 PHE A O 1
ATOM 4543 N N . VAL A 1 563 ? 20.151 -9.270 -37.917 1.00 89.38 563 VAL A N 1
ATOM 4544 C CA . VAL A 1 563 ? 20.621 -10.497 -37.247 1.00 89.38 563 VAL A CA 1
ATOM 4545 C C . VAL A 1 563 ? 21.578 -10.176 -36.097 1.00 89.38 563 VAL A C 1
ATOM 4547 O O . VAL A 1 563 ? 21.463 -10.734 -35.007 1.00 89.38 563 VAL A O 1
ATOM 4550 N N . GLN A 1 564 ? 22.491 -9.225 -36.302 1.00 87.25 564 GLN A N 1
ATOM 4551 C CA . GLN A 1 564 ? 23.429 -8.814 -35.261 1.00 87.25 564 GLN A CA 1
ATOM 4552 C C . GLN A 1 564 ? 22.748 -7.968 -34.176 1.00 87.25 564 GLN A C 1
ATOM 4554 O O . GLN A 1 564 ? 23.130 -8.034 -33.006 1.00 87.25 564 GLN A O 1
ATOM 4559 N N . SER A 1 565 ? 21.705 -7.215 -34.536 1.00 88.38 565 SER A N 1
ATOM 4560 C CA . SER A 1 565 ? 20.897 -6.435 -33.593 1.00 88.38 565 SER A CA 1
ATOM 4561 C C . SER A 1 565 ? 20.195 -7.315 -32.563 1.00 88.38 565 SER A C 1
ATOM 4563 O O . SER A 1 565 ? 20.193 -6.950 -31.384 1.00 88.38 565 SER A O 1
ATOM 4565 N N . LEU A 1 566 ? 19.722 -8.503 -32.964 1.00 88.31 566 LEU A N 1
ATOM 4566 C CA . LEU A 1 566 ? 19.110 -9.491 -32.062 1.00 88.31 566 LEU A CA 1
ATOM 4567 C C . LEU A 1 566 ? 20.037 -9.890 -30.908 1.00 88.31 566 LEU A C 1
ATOM 4569 O O . LEU A 1 566 ? 19.565 -10.224 -29.831 1.00 88.31 566 LEU A O 1
ATOM 4573 N N . ARG A 1 567 ? 21.360 -9.819 -31.097 1.00 85.56 567 ARG A N 1
ATOM 4574 C CA . ARG A 1 567 ? 22.350 -10.182 -30.069 1.00 85.56 567 ARG A CA 1
ATOM 4575 C C . ARG A 1 567 ? 22.665 -9.041 -29.101 1.00 85.56 567 ARG A C 1
ATOM 4577 O O . ARG A 1 567 ? 23.389 -9.239 -28.127 1.00 85.56 567 ARG A O 1
ATOM 4584 N N . THR A 1 568 ? 22.166 -7.831 -29.349 1.00 86.88 568 THR A N 1
ATOM 4585 C CA . THR A 1 568 ? 22.493 -6.666 -28.519 1.00 86.88 568 THR A CA 1
ATOM 4586 C C . THR A 1 568 ? 21.668 -6.631 -27.235 1.00 86.88 568 THR A C 1
ATOM 4588 O O . THR A 1 568 ? 20.462 -6.846 -27.244 1.00 86.88 568 THR A O 1
ATOM 4591 N N . THR A 1 569 ? 22.294 -6.263 -26.112 1.00 84.56 569 THR A N 1
ATOM 4592 C CA . THR A 1 569 ? 21.593 -6.039 -24.830 1.00 84.56 569 THR A CA 1
ATOM 4593 C C . THR A 1 569 ? 20.423 -5.058 -24.967 1.00 84.56 569 THR A C 1
ATOM 4595 O O . THR A 1 569 ? 19.386 -5.251 -24.344 1.00 84.56 569 THR A O 1
ATOM 4598 N N . GLY A 1 570 ? 20.583 -4.022 -25.802 1.00 86.25 570 GLY A N 1
ATOM 4599 C CA . GLY A 1 570 ? 19.536 -3.032 -26.056 1.00 86.25 570 GLY A CA 1
ATOM 4600 C C . GLY A 1 570 ? 18.312 -3.613 -26.761 1.00 86.25 570 GLY A C 1
ATOM 4601 O O . GLY A 1 570 ? 17.210 -3.134 -26.539 1.00 86.25 570 GLY A O 1
ATOM 4602 N N . PHE A 1 571 ? 18.480 -4.651 -27.588 1.00 91.25 571 PHE A N 1
ATOM 4603 C CA . PHE A 1 571 ? 17.350 -5.321 -28.229 1.00 91.25 571 PHE A CA 1
ATOM 4604 C C . PHE A 1 571 ? 16.581 -6.150 -27.202 1.00 91.25 571 PHE A C 1
ATOM 4606 O O . PHE A 1 571 ? 15.375 -5.984 -27.049 1.00 91.25 571 PHE A O 1
ATOM 4613 N N . HIS A 1 572 ? 17.285 -6.964 -26.414 1.00 92.31 572 HIS A N 1
ATOM 4614 C CA . HIS A 1 572 ? 16.657 -7.810 -25.399 1.00 92.31 572 HIS A CA 1
ATOM 4615 C C . HIS A 1 572 ? 15.841 -7.018 -24.368 1.00 92.31 572 HIS A C 1
ATOM 4617 O O . HIS A 1 572 ? 14.762 -7.466 -23.984 1.00 92.31 572 HIS A O 1
ATOM 4623 N N . CYS A 1 573 ? 16.303 -5.834 -23.941 1.00 93.19 573 CYS A N 1
ATOM 4624 C CA . CYS A 1 573 ? 15.573 -5.053 -22.939 1.00 93.19 573 CYS A CA 1
ATOM 4625 C C . CYS A 1 573 ? 14.275 -4.421 -23.465 1.00 93.19 573 CYS A C 1
ATOM 4627 O O . CYS A 1 573 ? 13.379 -4.163 -22.665 1.00 93.19 573 CYS A O 1
ATOM 4629 N N . VAL A 1 574 ? 14.131 -4.214 -24.782 1.00 94.88 574 VAL A N 1
ATOM 4630 C CA . VAL A 1 574 ? 12.905 -3.640 -25.367 1.00 94.88 574 VAL A CA 1
ATOM 4631 C C . VAL A 1 574 ? 11.870 -4.685 -25.784 1.00 94.88 574 VAL A C 1
ATOM 4633 O O . VAL A 1 574 ? 10.705 -4.327 -25.930 1.00 94.88 574 VAL A O 1
ATOM 4636 N N . VAL A 1 575 ? 12.235 -5.968 -25.920 1.00 95.50 575 VAL A N 1
ATOM 4637 C CA . VAL A 1 575 ? 11.309 -7.033 -26.364 1.00 95.50 575 VAL A CA 1
ATOM 4638 C C . VAL A 1 575 ? 10.061 -7.108 -25.481 1.00 95.50 575 VAL A C 1
ATOM 4640 O O . VAL A 1 575 ? 8.940 -7.002 -25.976 1.00 95.50 575 VAL A O 1
ATOM 4643 N N . PHE A 1 576 ? 10.234 -7.254 -24.167 1.00 97.00 576 PHE A N 1
ATOM 4644 C CA . PHE A 1 576 ? 9.108 -7.381 -23.238 1.00 97.00 576 PHE A CA 1
ATOM 4645 C C . PHE A 1 576 ? 8.228 -6.109 -23.157 1.00 97.00 576 PHE A C 1
ATOM 4647 O O . PHE A 1 576 ? 6.998 -6.227 -23.248 1.00 97.00 576 PHE A O 1
ATOM 4654 N N . PRO A 1 577 ? 8.799 -4.890 -23.072 1.00 97.31 577 PRO A N 1
ATOM 4655 C CA . PRO A 1 577 ? 8.039 -3.644 -23.206 1.00 97.31 577 PRO A CA 1
ATOM 4656 C C . PRO A 1 577 ? 7.236 -3.530 -24.503 1.00 97.31 577 PRO A C 1
ATOM 4658 O O . PRO A 1 577 ? 6.054 -3.178 -24.474 1.00 97.31 577 PRO A O 1
ATOM 4661 N N . VAL A 1 578 ? 7.845 -3.876 -25.640 1.00 97.38 578 VAL A N 1
ATOM 4662 C CA . VAL A 1 578 ? 7.185 -3.823 -26.948 1.00 97.38 578 VAL A CA 1
ATOM 4663 C C . VAL A 1 578 ? 6.025 -4.812 -27.005 1.00 97.38 578 VAL A C 1
ATOM 4665 O O . VAL A 1 578 ? 4.932 -4.415 -27.395 1.00 97.38 578 VAL A O 1
ATOM 4668 N N . ILE A 1 579 ? 6.196 -6.051 -26.530 1.00 97.56 579 ILE A N 1
ATOM 4669 C CA . ILE A 1 579 ? 5.095 -7.027 -26.425 1.00 97.56 579 ILE A CA 1
ATOM 4670 C C . ILE A 1 579 ? 3.951 -6.466 -25.569 1.00 97.56 579 ILE A C 1
ATOM 4672 O O . ILE A 1 579 ? 2.783 -6.588 -25.935 1.00 97.56 579 ILE A O 1
ATOM 4676 N N . THR A 1 580 ? 4.272 -5.806 -24.453 1.00 97.25 580 THR A N 1
ATOM 4677 C CA . THR A 1 580 ? 3.273 -5.209 -23.553 1.00 97.25 580 THR A CA 1
ATOM 4678 C C . THR A 1 580 ? 2.436 -4.136 -24.257 1.00 97.25 580 THR A C 1
ATOM 4680 O O . THR A 1 580 ? 1.208 -4.121 -24.121 1.00 97.25 580 THR A O 1
ATOM 4683 N N . ILE A 1 581 ? 3.076 -3.254 -25.031 1.00 96.81 581 ILE A N 1
ATOM 4684 C CA . ILE A 1 581 ? 2.392 -2.202 -25.795 1.00 96.81 581 ILE A CA 1
ATOM 4685 C C . ILE A 1 581 ? 1.652 -2.763 -27.012 1.00 96.81 581 ILE A C 1
ATOM 4687 O O . ILE A 1 581 ? 0.515 -2.364 -27.255 1.00 96.81 581 ILE A O 1
ATOM 4691 N N . LEU A 1 582 ? 2.232 -3.713 -27.746 1.00 96.50 582 LEU A N 1
ATOM 4692 C CA . LEU A 1 582 ? 1.570 -4.360 -28.881 1.00 96.50 582 LEU A CA 1
ATOM 4693 C C . LEU A 1 582 ? 0.297 -5.075 -28.437 1.00 96.50 582 LEU A C 1
ATOM 4695 O O . LEU A 1 582 ? -0.762 -4.883 -29.028 1.00 96.50 582 LEU A O 1
ATOM 4699 N N . LEU A 1 583 ? 0.363 -5.827 -27.338 1.00 96.38 583 LEU A N 1
ATOM 4700 C CA . LEU A 1 583 ? -0.811 -6.487 -26.783 1.00 96.38 583 LEU A CA 1
ATOM 4701 C C . LEU A 1 583 ? -1.874 -5.469 -26.353 1.00 96.38 583 LEU A C 1
ATOM 4703 O O . LEU A 1 583 ? -3.065 -5.661 -26.595 1.00 96.38 583 LEU A O 1
ATOM 4707 N N . LYS A 1 584 ? -1.450 -4.347 -25.760 1.00 95.06 584 LYS A N 1
ATOM 4708 C CA . LYS A 1 584 ? -2.354 -3.247 -25.416 1.00 95.06 584 LYS A CA 1
ATOM 4709 C C . LYS A 1 584 ? -3.032 -2.659 -26.653 1.00 95.06 584 LYS A C 1
ATOM 4711 O O . LYS A 1 584 ? -4.226 -2.372 -26.601 1.00 95.06 584 LYS A O 1
ATOM 4716 N N . PHE A 1 585 ? -2.282 -2.468 -27.735 1.00 94.88 585 PHE A N 1
ATOM 4717 C CA . PHE A 1 585 ? -2.789 -1.963 -29.005 1.00 94.88 585 PHE A CA 1
ATOM 4718 C C . PHE A 1 585 ? -3.824 -2.921 -29.605 1.00 94.88 585 PHE A C 1
ATOM 4720 O O . PHE A 1 585 ? -4.938 -2.492 -29.897 1.00 94.88 585 PHE A O 1
ATOM 4727 N N . VAL A 1 586 ? -3.512 -4.221 -29.673 1.00 95.75 586 VAL A N 1
ATOM 4728 C CA . VAL A 1 586 ? -4.439 -5.264 -30.147 1.00 95.75 586 VAL A CA 1
ATOM 4729 C C . VAL A 1 586 ? -5.741 -5.248 -29.342 1.00 95.75 586 VAL A C 1
ATOM 4731 O O . VAL A 1 586 ? -6.822 -5.190 -29.919 1.00 95.75 586 VAL A O 1
ATOM 4734 N N . LEU A 1 587 ? -5.662 -5.199 -28.010 1.00 94.44 587 LEU A N 1
ATOM 4735 C CA . LEU A 1 587 ? -6.841 -5.161 -27.134 1.00 94.44 587 LEU A CA 1
ATOM 4736 C C . LEU A 1 587 ? -7.654 -3.854 -27.234 1.00 94.44 587 LEU A C 1
ATOM 4738 O O . LEU A 1 587 ? -8.791 -3.801 -26.762 1.00 94.44 587 LEU A O 1
ATOM 4742 N N . CYS A 1 588 ? -7.088 -2.798 -27.823 1.00 92.88 588 CYS A N 1
ATOM 4743 C CA . CYS A 1 588 ? -7.786 -1.545 -28.111 1.00 92.88 588 CYS A CA 1
ATOM 4744 C C . CYS A 1 588 ? -8.475 -1.543 -29.486 1.00 92.88 588 CYS A C 1
ATOM 4746 O O . CYS A 1 588 ? -9.294 -0.654 -29.729 1.00 92.88 588 CYS A O 1
ATOM 4748 N N . LEU A 1 589 ? -8.188 -2.510 -30.368 1.00 94.94 589 LEU A N 1
ATOM 4749 C CA . LEU A 1 589 ? -8.861 -2.616 -31.663 1.00 94.94 589 LEU A CA 1
ATOM 4750 C C . LEU A 1 589 ? -10.367 -2.866 -31.469 1.00 94.94 589 LEU A C 1
ATOM 4752 O O . LEU A 1 589 ? -10.750 -3.590 -30.544 1.00 94.94 589 LEU A O 1
ATOM 4756 N N . PRO A 1 590 ? -11.247 -2.320 -32.335 1.00 92.69 590 PRO A N 1
ATOM 4757 C CA . PRO A 1 590 ? -12.698 -2.422 -32.164 1.00 92.69 590 PRO A CA 1
ATOM 4758 C C . PRO A 1 590 ? -13.224 -3.854 -32.001 1.00 92.69 590 PRO A C 1
ATOM 4760 O O . PRO A 1 590 ? -14.187 -4.057 -31.262 1.00 92.69 590 PRO A O 1
ATOM 4763 N N . CYS A 1 591 ? -12.581 -4.831 -32.648 1.00 91.50 591 CYS A N 1
ATOM 4764 C CA . CYS A 1 591 ? -12.929 -6.251 -32.571 1.00 91.50 591 CYS A CA 1
ATOM 4765 C C . CYS A 1 591 ? -12.782 -6.842 -31.160 1.00 91.50 591 CYS A C 1
ATOM 4767 O O . CYS A 1 591 ? -13.601 -7.667 -30.774 1.00 91.50 591 CYS A O 1
ATOM 4769 N N . PHE A 1 592 ? -11.815 -6.382 -30.361 1.00 92.12 592 PHE A N 1
ATOM 4770 C CA . PHE A 1 592 ? -11.617 -6.838 -28.980 1.00 92.12 592 PHE A CA 1
ATOM 4771 C C . PHE A 1 592 ? -12.202 -5.858 -27.956 1.00 92.12 592 PHE A C 1
ATOM 4773 O O . PHE A 1 592 ? -12.807 -6.261 -26.961 1.00 92.12 592 PHE A O 1
ATOM 4780 N N . ALA A 1 593 ? -12.084 -4.554 -28.210 1.00 92.44 593 ALA A N 1
ATOM 4781 C CA . ALA A 1 593 ? -12.521 -3.516 -27.285 1.00 92.44 593 ALA A CA 1
ATOM 4782 C C . ALA A 1 593 ? -14.047 -3.493 -27.083 1.00 92.44 593 ALA A C 1
ATOM 4784 O O . ALA A 1 593 ? -14.505 -3.245 -25.963 1.00 92.44 593 ALA A O 1
ATOM 4785 N N . ARG A 1 594 ? -14.841 -3.757 -28.136 1.00 91.81 594 ARG A N 1
ATOM 4786 C CA . ARG A 1 594 ? -16.313 -3.796 -28.043 1.00 91.81 594 ARG A CA 1
ATOM 4787 C C . ARG A 1 594 ? -16.802 -4.960 -27.164 1.00 91.81 594 ARG A C 1
ATOM 4789 O O . ARG A 1 594 ? -17.502 -4.657 -26.195 1.00 91.81 594 ARG A O 1
ATOM 4796 N N . PRO A 1 595 ? -16.394 -6.230 -27.384 1.00 90.75 595 PRO A N 1
ATOM 4797 C CA . PRO A 1 595 ? -16.736 -7.329 -26.478 1.00 90.75 595 PRO A CA 1
ATOM 4798 C C . PRO A 1 595 ? -16.287 -7.093 -25.034 1.00 90.75 595 PRO A C 1
ATOM 4800 O O . PRO A 1 595 ? -17.070 -7.286 -24.110 1.00 90.75 595 PRO A O 1
ATOM 4803 N N . ILE A 1 596 ? -15.064 -6.590 -24.810 1.00 91.44 596 ILE A N 1
ATOM 4804 C CA . ILE A 1 596 ? -14.582 -6.267 -23.454 1.00 91.44 596 ILE A CA 1
ATOM 4805 C C . ILE A 1 596 ? -15.498 -5.239 -22.775 1.00 91.44 596 ILE A C 1
ATOM 4807 O O . ILE A 1 596 ? -15.779 -5.342 -21.579 1.00 91.44 596 ILE A O 1
ATOM 4811 N N . ARG A 1 597 ? -15.956 -4.221 -23.515 1.00 90.94 597 ARG A N 1
ATOM 4812 C CA . ARG A 1 597 ? -16.882 -3.213 -22.987 1.00 90.94 597 ARG A CA 1
ATOM 4813 C C . ARG A 1 597 ? -18.232 -3.839 -22.629 1.00 90.94 597 ARG A C 1
ATOM 4815 O O . ARG A 1 597 ? -18.708 -3.579 -21.529 1.00 90.94 597 ARG A O 1
ATOM 4822 N N . GLN A 1 598 ? -18.787 -4.687 -23.491 1.00 89.19 598 GLN A N 1
ATOM 4823 C CA . GLN A 1 598 ? -20.034 -5.421 -23.235 1.00 89.19 598 GLN A CA 1
ATOM 4824 C C . GLN A 1 598 ? -19.928 -6.281 -21.969 1.00 89.19 598 GLN A C 1
ATOM 4826 O O . GLN A 1 598 ? -20.717 -6.111 -21.043 1.00 89.19 598 GLN A O 1
ATOM 4831 N N . ILE A 1 599 ? -18.861 -7.079 -21.846 1.00 89.12 599 ILE A N 1
ATOM 4832 C CA . ILE A 1 599 ? -18.592 -7.914 -20.662 1.00 89.12 599 ILE A CA 1
ATOM 4833 C C . ILE A 1 599 ? -18.545 -7.068 -19.381 1.00 89.12 599 ILE A C 1
ATOM 4835 O O . ILE A 1 599 ? -19.085 -7.449 -18.341 1.00 89.12 599 ILE A O 1
ATOM 4839 N N . ARG A 1 600 ? -17.927 -5.881 -19.433 1.00 88.38 600 ARG A N 1
ATOM 4840 C CA . ARG A 1 600 ? -17.865 -4.960 -18.284 1.00 88.38 600 ARG A CA 1
ATOM 4841 C C . ARG A 1 600 ? -19.234 -4.390 -17.906 1.00 88.38 600 ARG A C 1
ATOM 4843 O O . ARG A 1 600 ? -19.473 -4.177 -16.715 1.00 88.38 600 ARG A O 1
ATOM 4850 N N . HIS A 1 601 ? -20.130 -4.218 -18.874 1.00 87.75 601 HIS A N 1
ATOM 4851 C CA . HIS A 1 601 ? -21.535 -3.851 -18.666 1.00 87.75 601 HIS A CA 1
ATOM 4852 C C . HIS A 1 601 ? -22.447 -5.047 -18.333 1.00 87.75 601 HIS A C 1
ATOM 4854 O O . HIS A 1 601 ? -23.649 -4.859 -18.211 1.00 87.75 601 HIS A O 1
ATOM 4860 N N . SER A 1 602 ? -21.891 -6.247 -18.113 1.00 82.62 602 SER A N 1
ATOM 4861 C CA . SER A 1 602 ? -22.654 -7.492 -17.904 1.00 82.62 602 SER A CA 1
ATOM 4862 C C . SER A 1 602 ? -23.503 -7.919 -19.111 1.00 82.62 602 SER A C 1
ATOM 4864 O O . SER A 1 602 ? -24.414 -8.731 -18.978 1.00 82.62 602 SER A O 1
ATOM 4866 N N . GLU A 1 603 ? -23.196 -7.410 -20.301 1.00 80.38 603 GLU A N 1
ATOM 4867 C CA . GLU A 1 603 ? -23.829 -7.836 -21.545 1.00 80.38 603 GLU A CA 1
ATOM 4868 C C . GLU A 1 603 ? -23.084 -9.053 -22.103 1.00 80.38 603 GLU A C 1
ATOM 4870 O O . GLU A 1 603 ? -21.850 -9.060 -22.160 1.00 80.38 603 GLU A O 1
ATOM 4875 N N . LYS A 1 604 ? -23.823 -10.083 -22.541 1.00 71.56 604 LYS A N 1
ATOM 4876 C CA . LYS A 1 604 ? -23.224 -11.226 -23.240 1.00 71.56 604 LYS A CA 1
ATOM 4877 C C . LYS A 1 604 ? -22.780 -10.778 -24.638 1.00 71.56 604 LYS A C 1
ATOM 4879 O O . LYS A 1 604 ? -23.637 -10.396 -25.439 1.00 71.56 604 LYS A O 1
ATOM 4884 N N . PRO A 1 605 ? -21.478 -10.819 -24.962 1.00 66.25 605 PRO A N 1
ATOM 4885 C CA . PRO A 1 605 ? -21.020 -10.510 -26.309 1.00 66.25 605 PRO A CA 1
ATOM 4886 C C . PRO A 1 605 ? -21.595 -11.530 -27.299 1.00 66.25 605 PRO A C 1
ATOM 4888 O O . PRO A 1 605 ? -21.504 -12.734 -27.077 1.00 66.25 605 PRO A O 1
ATOM 4891 N N . LYS A 1 606 ? -22.209 -11.050 -28.390 1.00 58.78 606 LYS A N 1
ATOM 4892 C CA . LYS A 1 606 ? -22.908 -11.912 -29.366 1.00 58.78 606 LYS A CA 1
ATOM 4893 C C . LYS A 1 606 ? -21.976 -12.890 -30.094 1.00 58.78 606 LYS A C 1
ATOM 4895 O O . LYS A 1 606 ? -22.445 -13.923 -30.547 1.00 58.78 606 LYS A O 1
ATOM 4900 N N . HIS A 1 607 ? -20.678 -12.588 -30.159 1.00 55.25 607 HIS A N 1
ATOM 4901 C CA . HIS A 1 607 ? -19.638 -13.457 -30.706 1.00 55.25 607 HIS A CA 1
ATOM 4902 C C . HIS A 1 607 ? -18.324 -13.184 -29.966 1.00 55.25 607 HIS A C 1
ATOM 4904 O O . HIS A 1 607 ? -17.794 -12.073 -30.030 1.00 55.25 607 HIS A O 1
ATOM 4910 N N . VAL A 1 608 ? -17.808 -14.179 -29.254 1.00 51.06 608 VAL A N 1
ATOM 4911 C CA . VAL A 1 608 ? -16.398 -14.238 -28.851 1.00 51.06 608 VAL A CA 1
ATOM 4912 C C . VAL A 1 608 ? -15.881 -15.513 -29.493 1.00 51.06 608 VAL A C 1
ATOM 4914 O O . VAL A 1 608 ? -16.498 -16.558 -29.301 1.00 51.06 608 VAL A O 1
ATOM 4917 N N . VAL A 1 609 ? -14.866 -15.364 -30.347 1.00 42.12 609 VAL A N 1
ATOM 4918 C CA . VAL A 1 609 ? -14.203 -16.457 -31.075 1.00 42.12 609 VAL A CA 1
ATOM 4919 C C . VAL A 1 609 ? -13.768 -17.554 -30.116 1.00 42.12 609 VAL A C 1
ATOM 4921 O O . VAL A 1 609 ? -13.212 -17.186 -29.053 1.00 42.12 609 VAL A O 1
#

Foldseek 3Di:
DDDDDDDDDDPDDDVVVVVVPPPDDDVVVVVVVVVVVVVPPPDPVVVVVCCVPCVLQPPDPCSVVVVPDPDPDDDPVVVVVVVSVVVVVVVVVVVVVVVVVVCCVVCVVVVVVVVVVVDDDDPVVVVVSVVVVPPDDDPVSVVVVVVVVVVVVVVLVVCLPPPADQLEEEEEDDDLLSVLLCQLSVVLVGQYEYADPCQPVRDDPPHHYDHLLVSLQRHQHYEYPDELVCCCVRPLVVCVVPVCSQAAGEYEYLYADPDPVPDPDLDASQRVSCVSNVRHWYKYKNVLPDSVCSNDVPPDDAAEIEIATPDPVSRVVVQVSSVSSVHHYDYQYHPRSNSVVNVVNVDDPPLQPVLVVVLVCLLVVLLVVLCCQCCPPPVPDDPVCNPQNSSLLSLLLSLLLLLLLLQQLVLVVLVVLLVVLADPDDDDPVSVSSPSSSLNSLLVSLVSLVSSVVSCVVQPDCVNCVQQFAWDWDWDDDPPDIDIDIDTDPDTDPLNVQLVVLSVVLSVLSVVLNVCSPPVNVVVDDPVRNCCSCPVSSLVSSVSSLSSLCSNLVVVCVVVDPVVSCSDPSNVSNPSSVVSNVSVVVCPPCVNVVSSVCNVVVHRDPDRD

Radius of gyration: 37.67 Å; chains: 1; bounding box: 119×88×92 Å

InterPro domains:
  IPR013130 Ferric reductase transmembrane component-like domain [PF01794] (425-544)
  IPR028939 Pyrroline-5-carboxylate reductase, catalytic, N-terminal [PF03807] (169-256)
  IPR036291 NAD(P)-binding domain superfamily [SSF51735] (169-357)
  IPR051267 STEAP family metalloreductases [PTHR14239] (164-605)

Organism: NCBI:txid392032

pLDDT: mean 75.18, std 23.59, range [27.0, 98.12]